Protein AF-A0A8T4G7S1-F1 (afdb_monomer_lite)

pLDDT: mean 78.41, std 16.78, range [25.81, 96.69]

Radius of gyration: 28.5 Å; chains: 1; bounding box: 51×87×67 Å

Secondary structure (DSSP, 8-state):
--EEEE--------------------HHHHHHHHHHTT--EEEEEEEEEEEEESS------EEEEETTEEEEEEEEE-TTT--EEEEEEEEEEEEEPPPSS--TT---TTS-----EEE-SSS-EEE---TTTTTT-EEEE-THHHHHHHTSTT-EEEE-SSSEEEEE-TTS-EEEEEE-TT--EEEEHHHHTTS-HHHHHHHHTTEE--SSPPPHHHHHHHTS-PPP----HHHHHHHHHHHHHHHHHHHHS--SS----HHHHHHHHHHS--SS-HHHHHHHHHHHHHHH---S--HHHHTSGGGGGGGGSTTTTT--HHHHHHHHHHHH--S--S--THHHHHHHHHHHTTT-TT--HHHHHHHTT---SSHHHHHHHHHHHHHHHHHHHHHHHHHHHT-----S-GGG-HHHHHHHHHHHHHTT-

Structure (mmCIF, N/CA/C/O backbone):
data_AF-A0A8T4G7S1-F1
#
_entry.id   AF-A0A8T4G7S1-F1
#
loop_
_atom_site.group_PDB
_atom_site.id
_atom_site.type_symbol
_atom_site.label_atom_id
_atom_site.label_alt_id
_atom_site.label_comp_id
_atom_site.label_asym_id
_atom_site.label_entity_id
_atom_site.label_seq_id
_atom_site.pdbx_PDB_ins_code
_atom_site.Cartn_x
_atom_site.Cartn_y
_atom_site.Cartn_z
_atom_site.occupancy
_atom_site.B_iso_or_equiv
_atom_site.auth_seq_id
_atom_site.auth_comp_id
_atom_site.auth_asym_id
_atom_site.auth_atom_id
_atom_site.pdbx_PDB_model_num
ATOM 1 N N . MET A 1 1 ? 12.162 -25.501 -6.134 1.00 28.36 1 MET A N 1
ATOM 2 C CA . MET A 1 1 ? 10.695 -25.455 -5.937 1.00 28.36 1 MET A CA 1
ATOM 3 C C . MET A 1 1 ? 10.023 -25.938 -7.219 1.00 28.36 1 MET A C 1
ATOM 5 O O . MET A 1 1 ? 10.406 -25.467 -8.283 1.00 28.36 1 MET A O 1
ATOM 9 N N . ARG A 1 2 ? 9.118 -26.926 -7.157 1.00 29.28 2 ARG A N 1
ATOM 10 C CA . ARG A 1 2 ? 8.401 -27.459 -8.333 1.00 29.28 2 ARG A CA 1
ATOM 11 C C . ARG A 1 2 ? 7.013 -26.823 -8.376 1.00 29.28 2 ARG A C 1
ATOM 13 O O . ARG A 1 2 ? 6.251 -27.006 -7.436 1.00 29.28 2 ARG A O 1
ATOM 20 N N . ILE A 1 3 ? 6.702 -26.078 -9.433 1.00 29.44 3 ILE A N 1
ATOM 21 C CA . ILE A 1 3 ? 5.339 -25.595 -9.679 1.00 29.44 3 ILE A CA 1
ATOM 22 C C . ILE A 1 3 ? 4.665 -26.645 -10.560 1.00 29.44 3 ILE A C 1
ATOM 24 O O . ILE A 1 3 ? 5.091 -26.869 -11.690 1.00 29.44 3 ILE A O 1
ATOM 28 N N . ILE A 1 4 ? 3.650 -27.321 -10.022 1.00 29.06 4 ILE A N 1
ATOM 29 C CA . ILE A 1 4 ? 2.797 -28.239 -10.779 1.00 29.06 4 ILE A CA 1
ATOM 30 C C . ILE A 1 4 ? 1.520 -27.468 -11.099 1.00 29.06 4 ILE A C 1
ATOM 32 O O . ILE A 1 4 ? 0.738 -27.176 -10.198 1.00 29.06 4 ILE A O 1
ATOM 36 N N . ILE A 1 5 ? 1.314 -27.127 -12.369 1.00 31.02 5 ILE A N 1
ATOM 37 C CA . ILE A 1 5 ? 0.035 -26.589 -12.836 1.00 31.02 5 ILE A CA 1
ATOM 38 C C . ILE A 1 5 ? -0.815 -27.793 -13.242 1.00 31.02 5 ILE A C 1
ATOM 40 O O . ILE A 1 5 ? -0.488 -28.487 -14.203 1.00 31.02 5 ILE A O 1
ATOM 44 N N . ARG A 1 6 ? -1.881 -28.070 -12.484 1.00 27.30 6 ARG A N 1
ATOM 45 C CA . ARG A 1 6 ? -2.919 -29.025 -12.887 1.00 27.30 6 ARG A CA 1
ATOM 46 C C . ARG A 1 6 ? -3.955 -28.260 -13.701 1.00 27.30 6 ARG A C 1
ATOM 48 O O . ARG A 1 6 ? -4.651 -27.413 -13.154 1.00 27.30 6 ARG A O 1
ATOM 55 N N . CYS A 1 7 ? -4.036 -28.535 -14.996 1.00 31.19 7 CYS A N 1
ATOM 56 C CA . CYS A 1 7 ? -5.182 -28.120 -15.796 1.00 31.19 7 CYS A CA 1
ATOM 57 C C . CYS A 1 7 ? -6.241 -29.218 -15.667 1.00 31.19 7 CYS A C 1
ATOM 59 O O . CYS A 1 7 ? -6.121 -30.267 -16.293 1.00 31.19 7 CYS A O 1
ATOM 61 N N . GLU A 1 8 ? -7.230 -29.008 -14.802 1.00 28.94 8 GLU A N 1
ATOM 62 C CA . GLU A 1 8 ? -8.460 -29.800 -14.798 1.00 28.94 8 GLU A CA 1
ATOM 63 C C . GLU A 1 8 ? -9.350 -29.244 -15.911 1.00 28.94 8 GLU A C 1
ATOM 65 O O . GLU A 1 8 ? -9.832 -28.117 -15.831 1.00 28.94 8 GLU A O 1
ATOM 70 N N . GLY A 1 9 ? -9.485 -29.993 -17.003 1.00 29.75 9 GLY A N 1
ATOM 71 C CA . GLY A 1 9 ? -10.485 -29.695 -18.017 1.00 29.75 9 GLY A CA 1
ATOM 72 C C . GLY A 1 9 ? -11.821 -30.279 -17.578 1.00 29.75 9 GLY A C 1
ATOM 73 O O . GLY A 1 9 ? -12.046 -31.471 -17.768 1.00 29.75 9 GLY A O 1
ATOM 74 N N . GLU A 1 10 ? -12.712 -29.465 -17.012 1.00 25.88 10 GLU A N 1
ATOM 75 C CA . GLU A 1 10 ? -14.142 -29.773 -17.082 1.00 25.88 10 GLU A CA 1
ATOM 76 C C . GLU A 1 10 ? -14.566 -29.687 -18.552 1.00 25.88 10 GLU A C 1
ATOM 78 O O . GLU A 1 10 ? -14.399 -28.654 -19.204 1.00 25.88 10 GLU A O 1
ATOM 83 N N . ILE A 1 11 ? -15.118 -30.777 -19.089 1.00 29.17 11 ILE A N 1
ATOM 84 C CA . ILE A 1 11 ? -15.804 -30.748 -20.381 1.00 29.17 11 ILE A CA 1
ATOM 85 C C . ILE A 1 11 ? -17.142 -30.046 -20.153 1.00 29.17 11 ILE A C 1
ATOM 87 O O . ILE A 1 11 ? -18.152 -30.676 -19.843 1.00 29.17 11 ILE A O 1
ATOM 91 N N . ILE A 1 12 ? -17.148 -28.726 -20.307 1.00 28.09 12 ILE A N 1
ATOM 92 C CA . ILE A 1 12 ? -18.376 -27.973 -20.524 1.00 28.09 12 ILE A CA 1
ATOM 93 C C . ILE A 1 12 ? -18.611 -27.976 -22.037 1.00 28.09 12 ILE A C 1
ATOM 95 O O . ILE A 1 12 ? -17.873 -27.343 -22.788 1.00 28.09 12 ILE A O 1
ATOM 99 N N . ASN A 1 13 ? -19.623 -28.725 -22.486 1.00 27.38 13 ASN A N 1
ATOM 100 C CA . ASN A 1 13 ? -20.127 -28.668 -23.859 1.00 27.38 13 ASN A CA 1
ATOM 101 C C . ASN A 1 13 ? -20.713 -27.270 -24.124 1.00 27.38 13 ASN A C 1
ATOM 103 O O . ASN A 1 13 ? -21.910 -27.050 -23.949 1.00 27.38 13 ASN A O 1
ATOM 107 N N . TYR A 1 14 ? -19.876 -26.339 -24.566 1.00 27.42 14 TYR A N 1
ATOM 108 C CA . TYR A 1 14 ? -20.298 -25.236 -25.421 1.00 27.42 14 TYR A CA 1
ATOM 109 C C . TYR A 1 14 ? -19.728 -25.465 -26.818 1.00 27.42 14 TYR A C 1
ATOM 111 O O . TYR A 1 14 ? -18.746 -26.186 -26.981 1.00 27.42 14 TYR A O 1
ATOM 119 N N . GLY A 1 15 ? -20.444 -24.951 -27.818 1.00 25.81 15 GLY A N 1
ATOM 120 C CA . GLY A 1 15 ? -20.248 -25.225 -29.235 1.00 25.81 15 GLY A CA 1
ATOM 121 C C . GLY A 1 15 ? -18.797 -25.145 -29.697 1.00 25.81 15 GLY A C 1
ATOM 122 O O . GLY A 1 15 ? -17.957 -24.496 -29.086 1.00 25.81 15 GLY A O 1
ATOM 123 N N . TRP A 1 16 ? -18.540 -25.844 -30.796 1.00 28.44 16 TRP A N 1
ATOM 124 C CA . TRP A 1 16 ? -17.262 -25.919 -31.484 1.00 28.44 16 TRP A CA 1
ATOM 125 C C . TRP A 1 16 ? -16.737 -24.520 -31.838 1.00 28.44 16 TRP A C 1
ATOM 127 O O . TRP A 1 16 ? -16.962 -24.025 -32.938 1.00 28.44 16 TRP A O 1
ATOM 137 N N . GLU A 1 17 ? -16.023 -23.894 -30.913 1.00 29.08 17 GLU A N 1
ATOM 138 C CA . GLU A 1 17 ? -15.045 -22.862 -31.211 1.00 29.08 17 GLU A CA 1
ATOM 139 C C . GLU A 1 17 ? -13.673 -23.524 -31.155 1.00 29.08 17 GLU A C 1
ATOM 141 O O . GLU A 1 17 ? -13.325 -24.230 -30.205 1.00 29.08 17 GLU A O 1
ATOM 146 N N . GLU A 1 18 ? -12.922 -23.369 -32.240 1.00 32.06 18 GLU A N 1
ATOM 147 C CA . GLU A 1 18 ? -11.600 -23.947 -32.405 1.00 32.06 18 GLU A CA 1
ATOM 148 C C . GLU A 1 18 ? -10.724 -23.629 -31.185 1.00 32.06 18 GLU A C 1
ATOM 150 O O . GLU A 1 18 ? -10.413 -22.471 -30.904 1.00 32.06 18 GLU A O 1
ATOM 155 N N . HIS A 1 19 ? -10.249 -24.671 -30.496 1.00 32.22 19 HIS A N 1
ATOM 156 C CA . HIS A 1 19 ? -9.172 -24.613 -29.501 1.00 32.22 19 HIS A CA 1
ATOM 157 C C . HIS A 1 19 ? -7.812 -24.232 -30.138 1.00 32.22 19 HIS A C 1
ATOM 159 O O . HIS A 1 19 ? -6.767 -24.784 -29.808 1.00 32.22 19 HIS A O 1
ATOM 165 N N . ASN A 1 20 ? -7.814 -23.251 -31.039 1.00 30.55 20 ASN A N 1
ATOM 166 C CA . ASN A 1 20 ? -6.655 -22.589 -31.616 1.00 30.55 20 ASN A CA 1
ATOM 167 C C . ASN A 1 20 ? -6.376 -21.252 -30.914 1.00 30.55 20 ASN A C 1
ATOM 169 O O . ASN A 1 20 ? -5.797 -20.345 -31.509 1.00 30.55 20 ASN A O 1
ATOM 173 N N . ALA A 1 21 ? -6.694 -21.131 -29.620 1.00 31.78 21 ALA A N 1
ATOM 174 C CA . ALA A 1 21 ? -5.987 -20.188 -28.760 1.00 31.78 21 ALA A CA 1
ATOM 175 C C . ALA A 1 21 ? -4.543 -20.692 -28.606 1.00 31.78 21 ALA A C 1
ATOM 177 O O . ALA A 1 21 ? -4.153 -21.278 -27.596 1.00 31.78 21 ALA A O 1
ATOM 178 N N . TRP A 1 22 ? -3.744 -20.510 -29.659 1.00 32.97 22 TRP A N 1
ATOM 179 C CA . TRP A 1 22 ? -2.300 -20.590 -29.593 1.00 32.97 22 TRP A CA 1
ATOM 180 C C . TRP A 1 22 ? -1.856 -19.584 -28.528 1.00 32.97 22 TRP A C 1
ATOM 182 O O . TRP A 1 22 ? -1.669 -18.399 -28.798 1.00 32.97 22 TRP A O 1
ATOM 192 N N . LEU A 1 23 ? -1.651 -20.061 -27.299 1.00 39.38 23 LEU A N 1
ATOM 193 C CA . LEU A 1 23 ? -0.704 -19.470 -26.364 1.00 39.38 23 LEU A CA 1
ATOM 194 C C . LEU A 1 23 ? 0.667 -19.598 -27.033 1.00 39.38 23 LEU A C 1
ATOM 196 O O . LEU A 1 23 ? 1.442 -20.512 -26.757 1.00 39.38 23 LEU A O 1
ATOM 200 N N . GLY A 1 24 ? 0.939 -18.695 -27.976 1.00 37.09 24 GLY A N 1
ATOM 201 C CA . GLY A 1 24 ? 2.223 -18.504 -28.630 1.00 37.09 24 GLY A CA 1
ATOM 202 C C . GLY A 1 24 ? 3.221 -17.923 -27.639 1.00 37.09 24 GLY A C 1
ATOM 203 O O . GLY A 1 24 ? 3.802 -16.867 -27.871 1.00 37.09 24 GLY A O 1
ATOM 204 N N . VAL A 1 25 ? 3.410 -18.585 -26.498 1.00 47.97 25 VAL A N 1
ATOM 205 C CA . VAL A 1 25 ? 4.500 -18.264 -25.595 1.00 47.97 25 VAL A CA 1
ATOM 206 C C . VAL A 1 25 ? 5.758 -18.697 -26.326 1.00 47.97 25 VAL A C 1
ATOM 208 O O . VAL A 1 25 ? 6.006 -19.889 -26.517 1.00 47.97 25 VAL A O 1
ATOM 211 N N . ARG A 1 26 ? 6.546 -17.722 -26.790 1.00 54.66 26 ARG A N 1
ATOM 212 C CA . ARG A 1 26 ? 7.844 -17.992 -27.410 1.00 54.66 26 ARG A CA 1
ATOM 213 C C . ARG A 1 26 ? 8.647 -18.846 -26.431 1.00 54.66 26 ARG A C 1
ATOM 215 O O . ARG A 1 26 ? 8.991 -18.379 -25.347 1.00 54.66 26 ARG A O 1
ATOM 222 N N . LYS A 1 27 ? 8.909 -20.104 -26.804 1.00 57.16 27 LYS A N 1
ATOM 223 C CA . LYS A 1 27 ? 9.540 -21.121 -25.946 1.00 57.16 27 LYS A CA 1
ATOM 224 C C . LYS A 1 27 ? 10.809 -20.591 -25.275 1.00 57.16 27 LYS A C 1
ATOM 226 O O . LYS A 1 27 ? 11.031 -20.870 -24.105 1.00 57.16 27 LYS A O 1
ATOM 231 N N . ASP A 1 28 ? 11.583 -19.766 -25.973 1.00 57.31 28 ASP A N 1
ATOM 232 C CA . ASP A 1 28 ? 12.797 -19.144 -25.440 1.00 57.31 28 ASP A CA 1
ATOM 233 C C . ASP A 1 28 ? 12.516 -18.158 -24.294 1.00 57.31 28 ASP A C 1
ATOM 235 O O . ASP A 1 28 ? 13.152 -18.249 -23.249 1.00 57.31 28 ASP A O 1
ATOM 239 N N . MET A 1 29 ? 11.496 -17.299 -24.420 1.00 53.59 29 MET A N 1
ATOM 240 C CA . MET A 1 29 ? 11.093 -16.371 -23.352 1.00 53.59 29 MET A CA 1
ATOM 241 C C . MET A 1 29 ? 10.594 -17.115 -22.114 1.00 53.59 29 MET A C 1
ATOM 243 O O . MET A 1 29 ? 10.894 -16.718 -20.990 1.00 53.59 29 MET A O 1
ATOM 247 N N . LEU A 1 30 ? 9.870 -18.221 -22.312 1.00 62.62 30 LEU A N 1
ATOM 248 C CA . LEU A 1 30 ? 9.439 -19.082 -21.215 1.00 62.62 30 LEU A CA 1
ATOM 249 C C . LEU A 1 30 ? 10.635 -19.750 -20.532 1.00 62.62 30 LEU A C 1
ATOM 251 O O . LEU A 1 30 ? 10.711 -19.758 -19.311 1.00 62.62 30 LEU A O 1
ATOM 255 N N . ARG A 1 31 ? 11.601 -20.268 -21.295 1.00 64.06 31 ARG A N 1
ATOM 256 C CA . ARG A 1 31 ? 12.810 -20.896 -20.739 1.00 64.06 31 ARG A CA 1
ATOM 257 C C . ARG A 1 31 ? 13.694 -19.908 -19.989 1.00 64.06 31 ARG A C 1
ATOM 259 O O . ARG A 1 31 ? 14.250 -20.279 -18.958 1.00 64.06 31 ARG A O 1
ATOM 266 N N . ASP A 1 32 ? 13.791 -18.668 -20.456 1.00 58.91 32 ASP A N 1
ATOM 267 C CA . ASP A 1 32 ? 14.499 -17.598 -19.751 1.00 58.91 32 ASP A CA 1
ATOM 268 C C . ASP A 1 32 ? 13.757 -17.176 -18.483 1.00 58.91 32 ASP A C 1
ATOM 270 O O . ASP A 1 32 ? 14.371 -17.039 -17.429 1.00 58.91 32 ASP A O 1
ATOM 274 N N . TYR A 1 33 ? 12.431 -17.044 -18.550 1.00 57.00 33 TYR A N 1
ATOM 275 C CA . TYR A 1 33 ? 11.570 -16.777 -17.395 1.00 57.00 33 TYR A CA 1
ATOM 276 C C . TYR A 1 33 ? 11.691 -17.869 -16.318 1.00 57.00 33 TYR A C 1
ATOM 278 O O . TYR A 1 33 ? 11.692 -17.561 -15.125 1.00 57.00 33 TYR A O 1
ATOM 286 N N . LEU A 1 34 ? 11.800 -19.131 -16.742 1.00 63.78 34 LEU A N 1
ATOM 287 C CA . LEU A 1 34 ? 12.004 -20.304 -15.892 1.00 63.78 34 LEU A CA 1
ATOM 288 C C . LEU A 1 34 ? 13.432 -20.361 -15.324 1.00 63.78 34 LEU A C 1
ATOM 290 O O . LEU A 1 34 ? 13.611 -20.613 -14.134 1.00 63.78 34 LEU A O 1
ATOM 294 N N . SER A 1 35 ? 14.441 -20.037 -16.139 1.00 64.44 35 SER A N 1
ATOM 295 C CA . SER A 1 35 ? 15.846 -19.931 -15.715 1.00 64.44 35 SER A CA 1
ATOM 296 C C . SER A 1 35 ? 16.050 -18.857 -14.660 1.00 64.44 35 SER A C 1
ATOM 298 O O . SER A 1 35 ? 16.621 -19.127 -13.604 1.00 64.44 35 SER A O 1
ATOM 300 N N . ALA A 1 36 ? 15.487 -17.672 -14.897 1.00 56.06 36 ALA A N 1
ATOM 301 C CA . ALA A 1 36 ? 15.517 -16.557 -13.963 1.00 56.06 36 ALA A CA 1
ATOM 302 C C . ALA A 1 36 ? 14.895 -16.941 -12.609 1.00 56.06 36 ALA A C 1
ATOM 304 O O . ALA A 1 36 ? 15.347 -16.504 -11.559 1.00 56.06 36 ALA A O 1
ATOM 305 N N . ARG A 1 37 ? 13.910 -17.846 -12.629 1.00 54.75 37 ARG A N 1
ATOM 306 C CA . ARG A 1 37 ? 13.227 -18.371 -11.441 1.00 54.75 37 ARG A CA 1
ATOM 307 C C . ARG A 1 37 ? 13.812 -19.668 -10.885 1.00 54.75 37 ARG A C 1
ATOM 309 O O . ARG A 1 37 ? 13.237 -20.231 -9.953 1.00 54.75 37 ARG A O 1
ATOM 316 N N . ARG A 1 38 ? 14.920 -20.170 -11.451 1.00 59.88 38 ARG A N 1
ATOM 317 C CA . ARG A 1 38 ? 15.561 -21.454 -11.097 1.00 59.88 38 ARG A CA 1
ATOM 318 C C . ARG A 1 38 ? 14.556 -22.604 -10.964 1.00 59.88 38 ARG A C 1
ATOM 320 O O . ARG A 1 38 ? 14.676 -23.468 -10.091 1.00 59.88 38 ARG A O 1
ATOM 327 N N . CYS A 1 39 ? 13.533 -22.598 -11.808 1.00 56.00 39 CYS A N 1
ATOM 328 C CA . CYS A 1 39 ? 12.484 -23.601 -11.821 1.00 56.00 39 CYS A CA 1
ATOM 329 C C . CYS A 1 39 ? 12.347 -24.178 -13.229 1.00 56.00 39 CYS A C 1
ATOM 331 O O . CYS A 1 39 ? 12.639 -23.514 -14.215 1.00 56.00 39 CYS A O 1
ATOM 333 N N . GLY A 1 40 ? 11.935 -25.438 -13.324 1.00 63.28 40 GLY A N 1
ATOM 334 C CA . GLY A 1 40 ? 11.445 -26.004 -14.576 1.00 63.28 40 GLY A CA 1
ATOM 335 C C . GLY A 1 40 ? 9.926 -26.041 -14.555 1.00 63.28 40 GLY A C 1
ATOM 336 O O . GLY A 1 40 ? 9.315 -26.051 -13.481 1.00 63.28 40 GLY A O 1
ATOM 337 N N . LEU A 1 41 ? 9.322 -26.043 -15.736 1.00 67.06 41 LEU A N 1
ATOM 338 C CA . LEU A 1 41 ? 7.876 -26.151 -15.876 1.00 67.06 41 LEU A CA 1
ATOM 339 C C . LEU A 1 41 ? 7.521 -27.558 -16.339 1.00 67.06 41 LEU A C 1
ATOM 341 O O . LEU A 1 41 ? 7.920 -27.968 -17.427 1.00 67.06 41 LEU A O 1
ATOM 345 N N . LEU A 1 42 ? 6.742 -28.271 -15.527 1.00 61.53 42 LEU A N 1
ATOM 346 C CA . LEU A 1 42 ? 6.076 -29.497 -15.948 1.00 61.53 42 LEU A CA 1
ATOM 347 C C . LEU A 1 42 ? 4.666 -29.141 -16.411 1.00 61.53 42 LEU A C 1
ATOM 349 O O . LEU A 1 42 ? 3.842 -28.710 -15.605 1.00 61.53 42 LEU A O 1
ATOM 353 N N . ILE A 1 43 ? 4.389 -29.335 -17.693 1.00 67.56 43 ILE A N 1
ATOM 354 C CA . ILE A 1 43 ? 3.040 -29.237 -18.245 1.00 67.56 43 ILE A CA 1
ATOM 355 C C . ILE A 1 43 ? 2.500 -30.654 -18.346 1.00 67.56 43 ILE A C 1
ATOM 357 O O . ILE A 1 43 ? 3.088 -31.475 -19.045 1.00 67.56 43 ILE A O 1
ATOM 361 N N . VAL A 1 44 ? 1.390 -30.934 -17.666 1.00 60.56 44 VAL A N 1
ATOM 362 C CA . VAL A 1 44 ? 0.662 -32.200 -17.793 1.00 60.56 44 VAL A CA 1
ATOM 363 C C . VAL A 1 44 ? -0.656 -31.909 -18.491 1.00 60.56 44 VAL A C 1
ATOM 365 O O . VAL A 1 44 ? -1.437 -31.084 -18.021 1.00 60.56 44 VAL A O 1
ATOM 368 N N . ARG A 1 45 ? -0.897 -32.577 -19.616 1.00 64.62 45 ARG A N 1
ATOM 369 C CA . ARG A 1 45 ? -2.183 -32.569 -20.312 1.00 64.62 45 ARG A CA 1
ATOM 370 C C . ARG A 1 45 ? -2.783 -33.950 -20.169 1.00 64.62 45 ARG A C 1
ATOM 372 O O . ARG A 1 45 ? -2.087 -34.935 -20.391 1.00 64.62 45 ARG A O 1
ATOM 379 N N . TYR A 1 46 ? -4.047 -34.027 -19.792 1.00 63.69 46 TYR A N 1
ATOM 380 C CA . TYR A 1 46 ? -4.760 -35.290 -19.785 1.00 63.69 46 TYR A CA 1
ATOM 381 C C . TYR A 1 46 ? -6.208 -35.084 -20.213 1.00 63.69 46 TYR A C 1
ATOM 383 O O . TYR A 1 46 ? -6.788 -34.025 -19.988 1.00 63.69 46 TYR A O 1
ATOM 391 N N . ALA A 1 47 ? -6.764 -36.105 -20.849 1.00 65.69 47 ALA A N 1
ATOM 392 C CA . ALA A 1 47 ? -8.177 -36.249 -21.133 1.00 65.69 47 ALA A CA 1
ATOM 393 C C . ALA A 1 47 ? -8.623 -37.571 -20.519 1.00 65.69 47 ALA A C 1
ATOM 395 O O . ALA A 1 47 ? -7.977 -38.605 -20.711 1.00 65.69 47 ALA A O 1
ATOM 396 N N . GLU A 1 48 ? -9.709 -37.532 -19.760 1.00 73.88 48 GLU A N 1
ATOM 397 C CA . GLU A 1 48 ? -10.209 -38.684 -19.029 1.00 73.88 48 GLU A CA 1
ATOM 398 C C . GLU A 1 48 ? -11.689 -38.904 -19.313 1.00 73.88 48 GLU A C 1
ATOM 400 O O . GLU A 1 48 ? -12.472 -37.959 -19.398 1.00 73.88 48 GLU A O 1
ATOM 405 N N . LYS A 1 49 ? -12.070 -40.173 -19.443 1.00 71.50 49 LYS A N 1
ATOM 406 C CA . LYS A 1 49 ? -13.461 -40.601 -19.490 1.00 71.50 49 LYS A CA 1
ATOM 407 C C . LYS A 1 49 ? -13.635 -41.810 -18.588 1.00 71.50 49 LYS A C 1
ATOM 409 O O . LYS A 1 49 ? -12.877 -42.771 -18.692 1.00 71.50 49 LYS A O 1
ATOM 414 N N . ALA A 1 50 ? -14.643 -41.754 -17.729 1.00 79.50 50 ALA A N 1
ATOM 415 C CA . ALA A 1 50 ? -15.013 -42.852 -16.851 1.00 79.50 50 ALA A CA 1
ATOM 416 C C . ALA A 1 50 ? -16.383 -43.404 -17.257 1.00 79.50 50 ALA A C 1
ATOM 418 O O . ALA A 1 50 ? -17.316 -42.639 -17.513 1.00 79.50 50 ALA A O 1
ATOM 419 N N . LEU A 1 51 ? -16.508 -44.726 -17.289 1.00 75.06 51 LEU A N 1
ATOM 420 C CA . LEU A 1 51 ? -17.785 -45.426 -17.326 1.00 75.06 51 LEU A CA 1
ATOM 421 C C . LEU A 1 51 ? -17.987 -46.103 -15.973 1.00 75.06 51 LEU A C 1
ATOM 423 O O . LEU A 1 51 ? -17.150 -46.898 -15.557 1.00 75.06 51 LEU A O 1
ATOM 427 N N . LYS A 1 52 ? -19.099 -45.796 -15.310 1.00 81.50 52 LYS A N 1
ATOM 428 C CA . LYS A 1 52 ? -19.532 -46.485 -14.093 1.00 81.50 52 LYS A CA 1
ATOM 429 C C . LYS A 1 52 ? -20.659 -47.437 -14.444 1.00 81.50 52 LYS A C 1
ATOM 431 O O . LYS A 1 52 ? -21.585 -47.044 -15.155 1.00 81.50 52 LYS A O 1
ATOM 436 N N . THR A 1 53 ? -20.566 -48.680 -13.995 1.00 75.38 53 THR A N 1
ATOM 437 C CA . THR A 1 53 ? -21.594 -49.685 -14.261 1.00 75.38 53 THR A CA 1
ATOM 438 C C . THR A 1 53 ? -21.634 -50.730 -13.147 1.00 75.38 53 THR A C 1
ATOM 440 O O . THR A 1 53 ? -20.584 -51.158 -12.675 1.00 75.38 53 THR A O 1
ATOM 443 N N . PRO A 1 54 ? -22.824 -51.207 -12.748 1.00 78.62 54 PRO A N 1
ATOM 444 C CA . PRO A 1 54 ? -22.950 -52.326 -11.814 1.00 78.62 54 PRO A CA 1
ATOM 445 C C . PRO A 1 54 ? -22.584 -53.680 -12.452 1.00 78.62 54 PRO A C 1
ATOM 447 O O . PRO A 1 54 ? -22.503 -54.692 -11.762 1.00 78.62 54 PRO A O 1
ATOM 450 N N . VAL A 1 55 ? -22.384 -53.728 -13.775 1.00 79.44 55 VAL A N 1
ATOM 451 C CA . VAL A 1 55 ? -22.053 -54.949 -14.523 1.00 79.44 55 VAL A CA 1
ATOM 452 C C . VAL A 1 55 ? -20.564 -54.995 -14.839 1.00 79.44 55 VAL A C 1
ATOM 454 O O . VAL A 1 55 ? -20.044 -54.080 -15.480 1.00 79.44 55 VAL A O 1
ATOM 457 N N . LYS A 1 56 ? -19.909 -56.102 -14.473 1.00 79.50 56 LYS A N 1
ATOM 458 C CA . LYS A 1 56 ? -18.524 -56.373 -14.860 1.00 79.50 56 LYS A CA 1
ATOM 459 C C . LYS A 1 56 ? -18.437 -56.642 -16.364 1.00 79.50 56 LYS A C 1
ATOM 461 O O . LYS A 1 56 ? -18.922 -57.658 -16.852 1.00 79.50 56 LYS A O 1
ATOM 466 N N . LEU A 1 57 ? -17.805 -55.733 -17.090 1.00 77.62 57 LEU A N 1
ATOM 467 C CA . LEU A 1 57 ? -17.351 -55.916 -18.464 1.00 77.62 57 LEU A CA 1
ATOM 468 C C . LEU A 1 57 ? -16.052 -56.737 -18.477 1.00 77.62 57 LEU A C 1
ATOM 470 O O . LEU A 1 57 ? -15.131 -56.457 -17.704 1.00 77.62 57 LEU A O 1
ATOM 474 N N . GLU A 1 58 ? -15.969 -57.719 -19.376 1.00 81.75 58 GLU A N 1
ATOM 475 C CA . GLU A 1 58 ? -14.759 -58.508 -19.651 1.00 81.75 58 GLU A CA 1
ATOM 476 C C . GLU A 1 58 ? -13.786 -57.700 -20.520 1.00 81.75 58 GLU A C 1
ATOM 478 O O . GLU A 1 58 ? -13.649 -57.917 -21.722 1.00 81.75 58 GLU A O 1
ATOM 483 N N . LEU A 1 59 ? -13.154 -56.701 -19.911 1.00 79.75 59 LEU A N 1
ATOM 484 C CA . LEU A 1 59 ? -12.113 -55.888 -20.530 1.00 79.75 59 LEU A CA 1
ATOM 485 C C . LEU A 1 59 ? -10.808 -56.084 -19.761 1.00 79.75 59 LEU A C 1
ATOM 487 O O . LEU A 1 59 ? -10.822 -56.314 -18.553 1.00 79.75 59 LEU A O 1
ATOM 491 N N . GLU A 1 60 ? -9.686 -55.975 -20.460 1.00 82.19 60 GLU A N 1
ATOM 492 C CA . GLU A 1 60 ? -8.359 -56.023 -19.850 1.00 82.19 60 GLU A CA 1
ATOM 493 C C . GLU A 1 60 ? -7.800 -54.611 -19.713 1.00 82.19 60 GLU A C 1
ATOM 495 O O . GLU A 1 60 ? -8.010 -53.760 -20.582 1.00 82.19 60 GLU A O 1
ATOM 500 N N . GLU A 1 61 ? -7.083 -54.354 -18.621 1.00 84.25 61 GLU A N 1
ATOM 501 C CA . GLU A 1 61 ? -6.296 -53.133 -18.489 1.00 84.25 61 GLU A CA 1
ATOM 502 C C . GLU A 1 61 ? -5.194 -53.110 -19.541 1.00 84.25 61 GLU A C 1
ATOM 504 O O . GLU A 1 61 ? -4.540 -54.120 -19.806 1.00 84.25 61 GLU A O 1
ATOM 509 N N . TYR A 1 62 ? -4.953 -51.946 -20.132 1.00 82.00 62 TYR A N 1
ATOM 510 C CA . TYR A 1 62 ? -3.858 -51.808 -21.077 1.00 82.00 62 TYR A CA 1
ATOM 511 C C . TYR A 1 62 ? -3.294 -50.400 -21.098 1.00 82.00 62 TYR A C 1
ATOM 513 O O . TYR A 1 62 ? -3.962 -49.404 -20.817 1.00 82.00 62 TYR A O 1
ATOM 521 N N . GLN A 1 63 ? -2.030 -50.331 -21.494 1.00 85.31 63 GLN A N 1
ATOM 522 C CA . GLN A 1 63 ? -1.314 -49.094 -21.725 1.00 85.31 63 GLN A CA 1
ATOM 523 C C . GLN A 1 63 ? -0.747 -49.116 -23.140 1.00 85.31 63 GLN A C 1
ATOM 525 O O . GLN A 1 63 ? -0.134 -50.098 -23.559 1.00 85.31 63 GLN A O 1
ATOM 530 N N . LYS A 1 64 ? -0.931 -48.021 -23.876 1.00 85.44 64 LYS A N 1
ATOM 531 C CA . LYS A 1 64 ? -0.416 -47.880 -25.237 1.00 85.44 64 LYS A CA 1
ATOM 532 C C . LYS A 1 64 ? 0.109 -46.469 -25.478 1.00 85.44 64 LYS A C 1
ATOM 534 O O . LYS A 1 64 ? -0.499 -45.492 -25.050 1.00 85.44 64 LYS A O 1
ATOM 539 N N . GLU A 1 65 ? 1.223 -46.356 -26.192 1.00 82.31 65 GLU A N 1
ATOM 540 C CA . GLU A 1 65 ? 1.683 -45.069 -26.721 1.00 82.31 65 GLU A CA 1
ATOM 541 C C . GLU A 1 65 ? 0.943 -44.740 -28.025 1.00 82.31 65 GLU A C 1
ATOM 543 O O . GLU A 1 65 ? 0.765 -45.592 -28.899 1.00 82.31 65 GLU A O 1
ATOM 548 N N . THR A 1 66 ? 0.469 -43.502 -28.136 1.00 75.31 66 THR A N 1
ATOM 549 C CA . THR A 1 66 ? -0.256 -42.962 -29.294 1.00 75.31 66 THR A CA 1
ATOM 550 C C . THR A 1 66 ? 0.466 -41.721 -29.816 1.00 75.31 66 THR A C 1
ATOM 552 O O . THR A 1 66 ? 1.307 -41.155 -29.119 1.00 75.31 66 THR A O 1
ATOM 555 N N . GLU A 1 67 ? 0.110 -41.248 -31.011 1.00 70.75 67 GLU A N 1
ATOM 556 C CA . GLU A 1 67 ? 0.642 -39.987 -31.557 1.00 70.75 67 GLU A CA 1
ATOM 557 C C . GLU A 1 67 ? 0.276 -38.745 -30.714 1.00 70.75 67 GLU A C 1
ATOM 559 O O . GLU A 1 67 ? 0.905 -37.702 -30.855 1.00 70.75 67 GLU A O 1
ATOM 564 N N . PHE A 1 68 ? -0.699 -38.873 -29.804 1.00 65.69 68 PHE A N 1
ATOM 565 C CA . PHE A 1 68 ? -1.197 -37.809 -28.925 1.00 65.69 68 PHE A CA 1
ATOM 566 C C . PHE A 1 68 ? -0.811 -38.000 -27.444 1.00 65.69 68 PHE A C 1
ATOM 568 O O . PHE A 1 68 ? -1.399 -37.366 -26.569 1.00 65.69 68 PHE A O 1
ATOM 575 N N . GLY A 1 69 ? 0.119 -38.911 -27.139 1.00 75.19 69 GLY A N 1
ATOM 576 C CA . GLY A 1 69 ? 0.575 -39.200 -25.776 1.00 75.19 69 GLY A CA 1
ATOM 577 C C . GLY A 1 69 ? 0.316 -40.640 -25.332 1.00 75.19 69 GLY A C 1
ATOM 578 O O . GLY A 1 69 ? 0.111 -41.546 -26.143 1.00 75.19 69 GLY A O 1
ATOM 579 N N . LYS A 1 70 ? 0.343 -40.880 -24.020 1.00 78.94 70 LYS A N 1
ATOM 580 C CA . LYS A 1 70 ? 0.179 -42.209 -23.425 1.00 78.94 70 LYS A CA 1
ATOM 581 C C . LYS A 1 70 ? -1.276 -42.450 -23.041 1.00 78.94 70 LYS A C 1
ATOM 583 O O . LYS A 1 70 ? -1.848 -41.714 -22.239 1.00 78.94 70 LYS A O 1
ATOM 588 N N . TYR A 1 71 ? -1.860 -43.498 -23.596 1.00 79.25 71 TYR A N 1
ATOM 589 C CA . TYR A 1 71 ? -3.215 -43.931 -23.300 1.00 79.25 71 TYR A CA 1
ATOM 590 C C . TYR A 1 71 ? -3.204 -45.066 -22.272 1.00 79.25 71 TYR A C 1
ATOM 592 O O . TYR A 1 71 ? -2.430 -46.016 -22.402 1.00 79.25 71 TYR A O 1
ATOM 600 N N . TYR A 1 72 ? -4.077 -44.964 -21.275 1.00 82.38 72 TYR A N 1
ATOM 601 C CA . TYR A 1 72 ? -4.282 -45.936 -20.208 1.00 82.38 72 TYR A CA 1
ATOM 602 C C . TYR A 1 72 ? -5.751 -46.309 -20.154 1.00 82.38 72 TYR A C 1
ATOM 604 O O . TYR A 1 72 ? -6.622 -45.436 -20.168 1.00 82.38 72 TYR A O 1
ATOM 612 N N . PHE A 1 73 ? -6.000 -47.601 -20.025 1.00 80.88 73 PHE A N 1
ATOM 613 C CA . PHE A 1 73 ? -7.279 -48.151 -19.640 1.00 80.88 73 PHE A CA 1
ATOM 614 C C . PHE A 1 73 ? -7.102 -48.912 -18.329 1.00 80.88 73 PHE A C 1
ATOM 616 O O . PHE A 1 73 ? -6.299 -49.842 -18.275 1.00 80.88 73 PHE A O 1
ATOM 623 N N . VAL A 1 74 ? -7.803 -48.484 -17.282 1.00 83.12 74 VAL A N 1
ATOM 624 C CA . VAL A 1 74 ? -7.688 -49.030 -15.920 1.00 83.12 74 VAL A CA 1
ATOM 625 C C . VAL A 1 74 ? -9.080 -49.379 -15.411 1.00 83.12 74 VAL A C 1
ATOM 627 O O . VAL A 1 74 ? -10.038 -48.651 -15.683 1.00 83.12 74 VAL A O 1
ATOM 630 N N . ILE A 1 75 ? -9.194 -50.477 -14.671 1.00 77.44 75 ILE A N 1
ATOM 631 C CA . ILE A 1 75 ? -10.442 -50.946 -14.077 1.00 77.44 75 ILE A CA 1
ATOM 632 C C . ILE A 1 75 ? -10.315 -50.775 -12.568 1.00 77.44 75 ILE A C 1
ATOM 634 O O . ILE A 1 75 ? -9.500 -51.415 -11.913 1.00 77.44 75 ILE A O 1
ATOM 638 N N . ILE A 1 76 ? -11.121 -49.881 -12.008 1.00 77.19 76 ILE A N 1
ATOM 639 C CA . ILE A 1 76 ? -11.148 -49.617 -10.575 1.00 77.19 76 ILE A CA 1
ATOM 640 C C . ILE A 1 76 ? -12.383 -50.313 -10.005 1.00 77.19 76 ILE A C 1
ATOM 642 O O . ILE A 1 76 ? -13.513 -49.935 -10.323 1.00 77.19 76 ILE A O 1
ATOM 646 N N . ASP A 1 77 ? -12.157 -51.312 -9.153 1.00 66.69 77 ASP A N 1
ATOM 647 C CA . ASP A 1 77 ? -13.197 -51.845 -8.275 1.00 66.69 77 ASP A CA 1
ATOM 648 C C . ASP A 1 77 ? -13.415 -50.838 -7.143 1.00 66.69 77 ASP A C 1
ATOM 650 O O . ASP A 1 77 ? -12.507 -50.595 -6.345 1.00 66.69 77 ASP A O 1
ATOM 654 N N . ASP A 1 78 ? -14.601 -50.230 -7.080 1.00 67.56 78 ASP A N 1
ATOM 655 C CA . ASP A 1 78 ? -14.998 -49.404 -5.943 1.00 67.56 78 ASP A CA 1
ATOM 656 C C . ASP A 1 78 ? -15.737 -50.283 -4.917 1.00 67.56 78 ASP A C 1
ATOM 658 O O . ASP A 1 78 ? -16.927 -50.580 -5.083 1.00 67.56 78 ASP A O 1
ATOM 662 N N . PRO A 1 79 ? -15.063 -50.708 -3.830 1.00 57.12 79 PRO A N 1
ATOM 663 C CA . PRO A 1 79 ? -15.647 -51.624 -2.857 1.00 57.12 79 PRO A CA 1
ATOM 664 C C . PRO A 1 79 ? -16.803 -51.001 -2.062 1.00 57.12 79 PRO A C 1
ATOM 666 O O . PRO A 1 79 ? -17.492 -51.720 -1.343 1.00 57.12 79 PRO A O 1
ATOM 669 N N . ILE A 1 80 ? -17.010 -49.681 -2.152 1.00 67.38 80 ILE A N 1
ATOM 670 C CA . ILE A 1 80 ? -18.029 -48.954 -1.387 1.00 67.38 80 ILE A CA 1
ATOM 671 C C . ILE A 1 80 ? -19.342 -48.850 -2.173 1.00 67.38 80 ILE A C 1
ATOM 673 O O . ILE A 1 80 ? -20.412 -48.979 -1.579 1.00 67.38 80 ILE A O 1
ATOM 677 N N . SER A 1 81 ? -19.283 -48.627 -3.490 1.00 69.81 81 SER A N 1
ATOM 678 C CA . SER A 1 81 ? -20.479 -48.476 -4.337 1.00 69.81 81 SER A CA 1
ATOM 679 C C . SER A 1 81 ? -20.990 -49.792 -4.928 1.00 69.81 81 SER A C 1
ATOM 681 O O . SER A 1 81 ? -22.156 -49.868 -5.313 1.00 69.81 81 SER A O 1
ATOM 683 N N . GLY A 1 82 ? -20.148 -50.831 -4.987 1.00 69.56 82 GLY A N 1
ATOM 684 C CA . GLY A 1 82 ? -20.475 -52.080 -5.681 1.00 69.56 82 GLY A CA 1
ATOM 685 C C . GLY A 1 82 ? -20.520 -51.930 -7.207 1.00 69.56 82 GLY A C 1
ATOM 686 O O . GLY A 1 82 ? -21.015 -52.825 -7.890 1.00 69.56 82 GLY A O 1
ATOM 687 N N . GLU A 1 83 ? -20.026 -50.807 -7.740 1.00 77.12 83 GLU A N 1
ATOM 688 C CA . GLU A 1 83 ? -19.922 -50.533 -9.172 1.00 77.12 83 GLU A CA 1
ATOM 689 C C . GLU A 1 83 ? -18.490 -50.752 -9.678 1.00 77.12 83 GLU A C 1
ATOM 691 O O . GLU A 1 83 ? -17.503 -50.487 -8.989 1.00 77.12 83 GLU A O 1
ATOM 696 N N . TYR A 1 84 ? -18.388 -51.184 -10.933 1.00 75.00 84 TYR A N 1
ATOM 697 C CA . TYR A 1 84 ? -17.144 -51.246 -11.688 1.00 75.00 84 TYR A CA 1
ATOM 698 C C . TYR A 1 84 ? -16.913 -49.909 -12.396 1.00 75.00 84 TYR A C 1
ATOM 700 O O . TYR A 1 84 ? -17.789 -49.415 -13.119 1.00 75.00 84 TYR A O 1
ATOM 708 N N . ILE A 1 85 ? -15.726 -49.327 -12.220 1.00 77.88 85 ILE A N 1
ATOM 709 C CA . ILE A 1 85 ? -15.333 -48.076 -12.873 1.00 77.88 85 ILE A CA 1
ATOM 710 C C . ILE A 1 85 ? -14.277 -48.377 -13.937 1.00 77.88 85 ILE A C 1
ATOM 712 O O . ILE A 1 85 ? -13.163 -48.790 -13.631 1.00 77.88 85 ILE A O 1
ATOM 716 N N . TYR A 1 86 ? -14.612 -48.108 -15.195 1.00 78.25 86 TYR A N 1
ATOM 717 C CA . TYR A 1 86 ? -13.713 -48.250 -16.338 1.00 78.25 86 TYR A CA 1
ATOM 718 C C . TYR A 1 86 ? -13.176 -46.881 -16.731 1.00 78.25 86 TYR A C 1
ATOM 720 O O . TYR A 1 86 ? -13.935 -46.016 -17.177 1.00 78.25 86 TYR A O 1
ATOM 728 N N . LEU A 1 87 ? -11.874 -46.679 -16.556 1.00 78.62 87 LEU A N 1
ATOM 729 C CA . LEU A 1 87 ? -11.209 -45.402 -16.759 1.00 78.62 87 LEU A CA 1
ATOM 730 C C . LEU A 1 87 ? -10.354 -45.427 -18.021 1.00 78.62 87 LEU A C 1
ATOM 732 O O . LEU A 1 87 ? -9.370 -46.157 -18.095 1.00 78.62 87 LEU A O 1
ATOM 736 N N . SER A 1 88 ? -10.677 -44.567 -18.980 1.00 79.19 88 SER A N 1
ATOM 737 C CA . SER A 1 88 ? -9.823 -44.264 -20.126 1.00 79.19 88 SER A CA 1
ATOM 738 C C . SER A 1 88 ? -9.137 -42.921 -19.906 1.00 79.19 88 SER A C 1
ATOM 740 O O . SER A 1 88 ? -9.812 -41.893 -19.858 1.00 79.19 88 SER A O 1
ATOM 742 N N . ARG A 1 89 ? -7.806 -42.905 -19.824 1.00 75.94 89 ARG A N 1
ATOM 743 C CA . ARG A 1 89 ? -7.007 -41.682 -19.681 1.00 75.94 89 ARG A CA 1
ATOM 744 C C . ARG A 1 89 ? -5.965 -41.587 -20.787 1.00 75.94 89 ARG A C 1
ATOM 746 O O . ARG A 1 89 ? -5.046 -42.396 -20.844 1.00 75.94 89 ARG A O 1
ATOM 753 N N . LEU A 1 90 ? -6.058 -40.556 -21.618 1.00 71.06 90 LEU A N 1
ATOM 754 C CA . LEU A 1 90 ? -4.957 -40.114 -22.472 1.00 71.06 90 LEU A CA 1
ATOM 755 C C . LEU A 1 90 ? -4.189 -39.030 -21.719 1.00 71.06 90 LEU A C 1
ATOM 757 O O . LEU A 1 90 ? -4.805 -38.068 -21.272 1.00 71.06 90 LEU A O 1
ATOM 761 N N . TRP A 1 91 ? -2.874 -39.153 -21.559 1.00 72.50 91 TRP A N 1
ATOM 762 C CA . TRP A 1 91 ? -2.073 -38.085 -20.967 1.00 72.50 91 TRP A CA 1
ATOM 763 C C . TRP A 1 91 ? -0.698 -37.938 -21.598 1.00 72.50 91 TRP A C 1
ATOM 765 O O . TRP A 1 91 ? -0.103 -38.880 -22.118 1.00 72.50 91 TRP A O 1
ATOM 775 N N . GLU A 1 92 ? -0.169 -36.730 -21.491 1.00 69.69 92 GLU A N 1
ATOM 776 C CA . GLU A 1 92 ? 1.170 -36.376 -21.917 1.00 69.69 92 GLU A CA 1
ATOM 777 C C . GLU A 1 92 ? 1.771 -35.396 -20.911 1.00 69.69 92 GLU A C 1
ATOM 779 O O . GLU A 1 92 ? 1.076 -34.539 -20.352 1.00 69.69 92 GLU A O 1
ATOM 784 N N . SER A 1 93 ? 3.073 -35.519 -20.664 1.00 68.62 93 SER A N 1
ATOM 785 C CA . SER A 1 93 ? 3.808 -34.535 -19.880 1.00 68.62 93 SER A CA 1
ATOM 786 C C . SER A 1 93 ? 4.992 -33.993 -20.646 1.00 68.62 93 SER A C 1
ATOM 788 O O . SER A 1 93 ? 5.808 -34.758 -21.156 1.00 68.62 93 SER A O 1
ATOM 790 N N . PHE A 1 94 ? 5.142 -32.678 -20.606 1.00 70.44 94 PHE A N 1
ATOM 791 C CA . PHE A 1 94 ? 6.282 -31.974 -21.159 1.00 70.44 94 PHE A CA 1
ATOM 792 C C . PHE A 1 94 ? 7.031 -31.291 -20.035 1.00 70.44 94 PHE A C 1
ATOM 794 O O . PHE A 1 94 ? 6.454 -30.520 -19.265 1.00 70.44 94 PHE A O 1
ATOM 801 N N . TRP A 1 95 ? 8.329 -31.544 -19.966 1.00 65.50 95 TRP A N 1
ATOM 802 C CA . TRP A 1 95 ? 9.218 -30.762 -19.131 1.00 65.50 95 TRP A CA 1
ATOM 803 C C . TRP A 1 95 ? 9.870 -29.675 -19.980 1.00 65.50 95 TRP A C 1
ATOM 805 O O . TRP A 1 95 ? 10.472 -29.951 -21.019 1.00 65.50 95 TRP A O 1
ATOM 815 N N . ILE A 1 96 ? 9.724 -28.425 -19.556 1.00 70.25 96 ILE A N 1
ATOM 816 C CA . ILE A 1 96 ? 10.438 -27.295 -20.139 1.00 70.25 96 ILE A CA 1
ATOM 817 C C . ILE A 1 96 ? 11.589 -26.969 -19.202 1.00 70.25 96 ILE A C 1
ATOM 819 O O . ILE A 1 96 ? 11.397 -26.365 -18.142 1.00 70.25 96 ILE A O 1
ATOM 823 N N . ASP A 1 97 ? 12.787 -27.375 -19.620 1.00 65.12 97 ASP A N 1
ATOM 824 C CA . ASP A 1 97 ? 14.010 -27.036 -18.911 1.00 65.12 97 ASP A CA 1
ATOM 825 C C . ASP A 1 97 ? 14.255 -25.527 -18.943 1.00 65.12 97 ASP A C 1
ATOM 827 O O . ASP A 1 97 ? 14.166 -24.918 -20.026 1.00 65.12 97 ASP A O 1
ATOM 831 N N . PRO A 1 98 ? 14.633 -24.927 -17.800 1.00 68.00 98 PRO A N 1
ATOM 832 C CA . PRO A 1 98 ? 15.137 -23.566 -17.798 1.00 68.00 98 PRO A CA 1
ATOM 833 C C . PRO A 1 98 ? 16.334 -23.442 -18.751 1.00 68.00 98 PRO A C 1
ATOM 835 O O . PRO A 1 98 ? 17.069 -24.402 -18.996 1.00 68.00 98 PRO A O 1
ATOM 838 N N . ALA A 1 99 ? 16.553 -22.250 -19.303 1.00 64.06 99 ALA A N 1
ATOM 839 C CA . ALA A 1 99 ? 17.848 -21.932 -19.900 1.00 64.06 99 ALA A CA 1
ATOM 840 C C . ALA A 1 99 ? 18.976 -22.100 -18.856 1.00 64.06 99 ALA A C 1
ATOM 842 O O . ALA A 1 99 ? 18.738 -21.969 -17.654 1.00 64.06 99 ALA A O 1
ATOM 843 N N . SER A 1 100 ? 20.204 -22.378 -19.303 1.00 55.97 100 SER A N 1
ATOM 844 C CA . SER A 1 100 ? 21.367 -22.532 -18.409 1.00 55.97 100 SER A CA 1
ATOM 845 C C . SER A 1 100 ? 21.631 -21.278 -17.570 1.00 55.97 100 SER A C 1
ATOM 847 O O . SER A 1 100 ? 22.037 -21.379 -16.420 1.00 55.97 100 SER A O 1
ATOM 849 N N . GLU A 1 101 ? 21.340 -20.111 -18.142 1.00 50.88 101 GLU A N 1
ATOM 850 C CA . GLU A 1 101 ? 21.341 -18.801 -17.497 1.00 50.88 101 GLU A CA 1
ATOM 851 C C . GLU A 1 101 ? 20.219 -17.961 -18.126 1.00 50.88 101 GLU A C 1
ATOM 853 O O . GLU A 1 101 ? 19.914 -18.167 -19.310 1.00 50.88 101 GLU A O 1
ATOM 858 N N . PRO A 1 102 ? 19.597 -17.021 -17.392 1.00 49.38 102 PRO A N 1
ATOM 859 C CA . PRO A 1 102 ? 18.542 -16.183 -17.945 1.00 49.38 102 PRO A CA 1
ATOM 860 C C . PRO A 1 102 ? 19.098 -15.290 -19.062 1.00 49.38 102 PRO A C 1
ATOM 862 O O . PRO A 1 102 ? 19.778 -14.295 -18.808 1.00 49.38 102 PRO A O 1
ATOM 865 N N . LYS A 1 103 ? 18.777 -15.602 -20.326 1.00 50.16 103 LYS A N 1
ATOM 866 C CA . LYS A 1 103 ? 19.222 -14.830 -21.496 1.00 50.16 103 LYS A CA 1
ATOM 867 C C . LYS A 1 103 ? 18.355 -13.594 -21.737 1.00 50.16 103 LYS A C 1
ATOM 869 O O . LYS A 1 103 ? 18.032 -13.272 -22.879 1.00 50.16 103 LYS A O 1
ATOM 874 N N . ARG A 1 104 ? 18.095 -12.779 -20.708 1.00 48.84 104 ARG A N 1
ATOM 875 C CA . ARG A 1 104 ? 17.545 -11.417 -20.902 1.00 48.84 104 ARG A CA 1
ATOM 876 C C . ARG A 1 104 ? 18.469 -10.493 -21.734 1.00 48.84 104 ARG A C 1
ATOM 878 O O . ARG A 1 104 ? 18.194 -9.314 -21.851 1.00 48.84 104 ARG A O 1
ATOM 885 N N . GLN A 1 105 ? 19.551 -11.002 -22.336 1.00 41.53 105 GLN A N 1
ATOM 886 C CA . GLN A 1 105 ? 20.514 -10.269 -23.168 1.00 41.53 105 GLN A CA 1
ATOM 887 C C . GLN A 1 105 ? 20.274 -10.351 -24.691 1.00 41.53 105 GLN A C 1
ATOM 889 O O . GLN A 1 105 ? 21.154 -9.958 -25.455 1.00 41.53 105 GLN A O 1
ATOM 894 N N . ARG A 1 106 ? 19.133 -10.859 -25.176 1.00 38.31 106 ARG A N 1
ATOM 895 C CA . ARG A 1 106 ? 18.780 -10.785 -26.610 1.00 38.31 106 ARG A CA 1
ATOM 896 C C . ARG A 1 106 ? 17.505 -9.967 -26.813 1.00 38.31 106 ARG A C 1
ATOM 898 O O . ARG A 1 106 ? 16.460 -10.521 -27.142 1.00 38.31 106 ARG A O 1
ATOM 905 N N . TYR A 1 107 ? 17.600 -8.655 -26.607 1.00 42.59 107 TYR A N 1
ATOM 906 C CA . TYR A 1 107 ? 16.573 -7.715 -27.059 1.00 42.59 107 TYR A CA 1
ATOM 907 C C . TYR A 1 107 ? 16.722 -7.484 -28.570 1.00 42.59 107 TYR A C 1
ATOM 909 O O . TYR A 1 107 ? 17.834 -7.462 -29.098 1.00 42.59 107 TYR A O 1
ATOM 917 N N . LYS A 1 108 ? 15.593 -7.410 -29.283 1.00 38.34 108 LYS A N 1
ATOM 918 C CA . LYS A 1 108 ? 15.546 -7.001 -30.692 1.00 38.34 108 LYS A CA 1
ATOM 919 C C . LYS A 1 108 ? 15.294 -5.495 -30.743 1.00 38.34 108 LYS A C 1
ATOM 921 O O . LYS A 1 108 ? 14.444 -4.981 -30.029 1.00 38.34 108 LYS A O 1
ATOM 926 N N . THR A 1 109 ? 15.997 -4.836 -31.652 1.00 40.72 109 THR A N 1
ATOM 927 C CA . THR A 1 109 ? 16.115 -3.385 -31.865 1.00 40.72 109 THR A CA 1
ATOM 928 C C . THR A 1 109 ? 14.826 -2.631 -32.229 1.00 40.72 109 THR A C 1
ATOM 930 O O . THR A 1 109 ? 14.877 -1.423 -32.421 1.00 40.72 109 THR A O 1
ATOM 933 N N . SER A 1 110 ? 13.671 -3.294 -32.344 1.00 49.22 110 SER A N 1
ATOM 934 C CA . SER A 1 110 ? 12.413 -2.658 -32.770 1.00 49.22 110 SER A CA 1
ATOM 935 C C . SER A 1 110 ? 11.528 -2.155 -31.621 1.00 49.22 110 SER A C 1
ATOM 937 O O . SER A 1 110 ? 10.445 -1.656 -31.896 1.00 49.22 110 SER A O 1
ATOM 939 N N . GLU A 1 111 ? 11.932 -2.333 -30.358 1.00 54.12 111 GLU A N 1
ATOM 940 C CA . GLU A 1 111 ? 11.098 -2.030 -29.175 1.00 54.12 111 GLU A CA 1
ATOM 941 C C . GLU A 1 111 ? 11.456 -0.715 -28.457 1.00 54.12 111 GLU A C 1
ATOM 943 O O . GLU A 1 111 ? 10.792 -0.368 -27.485 1.00 54.12 111 GLU A O 1
ATOM 948 N N . PHE A 1 112 ? 12.497 0.007 -28.888 1.00 61.62 112 PHE A N 1
ATOM 949 C CA . PHE A 1 112 ? 12.981 1.198 -28.182 1.00 61.62 112 PHE A CA 1
ATOM 950 C C . PHE A 1 112 ? 12.803 2.468 -29.012 1.00 61.62 112 PHE A C 1
ATOM 952 O O . PHE A 1 112 ? 13.331 2.581 -30.120 1.00 61.62 112 PHE A O 1
ATOM 959 N N . GLU A 1 113 ? 12.118 3.458 -28.445 1.00 58.38 113 GLU A N 1
ATOM 960 C CA . GLU A 1 113 ? 12.048 4.801 -29.012 1.00 58.38 113 GLU A CA 1
ATOM 961 C C . GLU A 1 113 ? 13.183 5.650 -28.418 1.00 58.38 113 GLU A C 1
ATOM 963 O O . GLU A 1 113 ? 13.090 6.194 -27.318 1.00 58.38 113 GLU A O 1
ATOM 968 N N . PHE A 1 114 ? 14.309 5.733 -29.133 1.00 63.16 114 PHE A N 1
ATOM 969 C CA . PHE A 1 114 ? 15.502 6.476 -28.710 1.00 63.16 114 PHE A CA 1
ATOM 970 C C . PHE A 1 114 ? 15.261 7.995 -28.767 1.00 63.16 114 PHE A C 1
ATOM 972 O O . PHE A 1 114 ? 15.472 8.628 -29.801 1.00 63.16 114 PHE A O 1
ATOM 979 N N . GLY A 1 115 ? 14.835 8.618 -27.666 1.00 66.69 115 GLY A N 1
ATOM 980 C CA . GLY A 1 115 ? 14.285 9.977 -27.744 1.00 66.69 115 GLY A CA 1
ATOM 981 C C . GLY A 1 115 ? 14.865 11.001 -26.789 1.00 66.69 115 GLY A C 1
ATOM 982 O O . GLY A 1 115 ? 15.420 12.009 -27.230 1.00 66.69 115 GLY A O 1
ATOM 983 N N . VAL A 1 116 ? 14.740 10.742 -25.492 1.00 87.62 116 VAL A N 1
ATOM 984 C CA . VAL A 1 116 ? 14.672 11.813 -24.492 1.00 87.62 116 VAL A CA 1
ATOM 985 C C . VAL A 1 116 ? 15.793 11.706 -23.463 1.00 87.62 116 VAL A C 1
ATOM 987 O O . VAL A 1 116 ? 16.194 10.611 -23.072 1.00 87.62 116 VAL A O 1
ATOM 990 N N . GLU A 1 117 ? 16.305 12.860 -23.042 1.00 92.00 117 GLU A N 1
ATOM 991 C CA . GLU A 1 117 ? 17.269 12.968 -21.949 1.00 92.00 117 GLU A CA 1
ATOM 992 C C . GLU A 1 117 ? 16.564 12.994 -20.590 1.00 92.00 117 GLU A C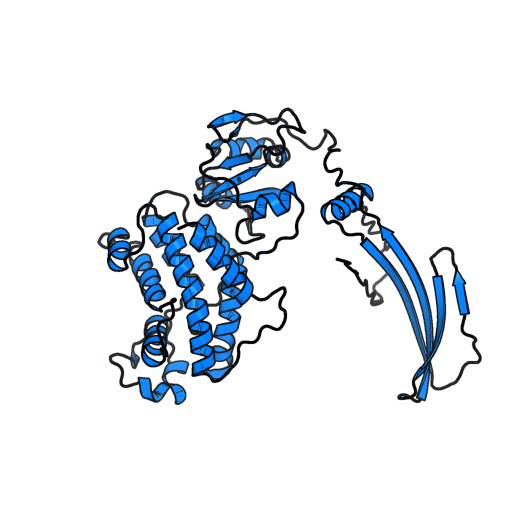 1
ATOM 994 O O . GLU A 1 117 ? 15.574 13.701 -20.395 1.00 92.00 117 GLU A O 1
ATOM 999 N N . PHE A 1 118 ? 17.117 12.249 -19.643 1.00 94.06 118 PHE A N 1
ATOM 1000 C CA . PHE A 1 118 ? 16.752 12.232 -18.232 1.00 94.06 118 PHE A CA 1
ATOM 1001 C C . PHE A 1 118 ? 17.955 12.670 -17.396 1.00 94.06 118 PHE A C 1
ATOM 1003 O O . PHE A 1 118 ? 19.065 12.770 -17.910 1.00 94.06 118 PHE A O 1
ATOM 1010 N N . LYS A 1 119 ? 17.743 12.923 -16.107 1.00 93.62 119 LYS A N 1
ATOM 1011 C CA . LYS A 1 119 ? 18.821 13.090 -15.136 1.00 93.62 119 LYS A CA 1
ATOM 1012 C C . LYS A 1 119 ? 19.165 11.740 -14.524 1.00 93.62 119 LYS A C 1
ATOM 1014 O O . LYS A 1 119 ? 18.264 10.999 -14.121 1.00 93.62 119 LYS A O 1
ATOM 1019 N N . ASP A 1 120 ? 20.450 11.423 -14.486 1.00 90.06 120 ASP A N 1
ATOM 1020 C CA . ASP A 1 120 ? 20.957 10.237 -13.807 1.00 90.06 120 ASP A CA 1
ATOM 1021 C C . ASP A 1 120 ? 21.024 10.432 -12.281 1.00 90.06 120 ASP A C 1
ATOM 1023 O O . ASP A 1 120 ? 20.380 11.318 -11.710 1.00 90.06 120 ASP A O 1
ATOM 1027 N N . GLU A 1 121 ? 21.757 9.556 -11.593 1.00 87.25 121 GLU A N 1
ATOM 1028 C CA . GLU A 1 121 ? 21.865 9.607 -10.139 1.00 87.25 121 GLU A CA 1
ATOM 1029 C C . GLU A 1 121 ? 22.572 10.858 -9.609 1.00 87.25 121 GLU A C 1
ATOM 1031 O O . GLU A 1 121 ? 22.149 11.366 -8.566 1.00 87.25 121 GLU A O 1
ATOM 1036 N N . ASP A 1 122 ? 23.552 11.379 -10.349 1.00 88.00 122 ASP A N 1
ATOM 1037 C CA . ASP A 1 122 ? 24.342 12.561 -9.992 1.00 88.00 122 ASP A CA 1
ATOM 1038 C C . ASP A 1 122 ? 23.689 13.864 -10.486 1.00 88.00 122 ASP A C 1
ATOM 1040 O O . ASP A 1 122 ? 24.010 14.958 -10.017 1.00 88.00 122 ASP A O 1
ATOM 1044 N N . GLY A 1 123 ? 22.705 13.750 -11.380 1.00 88.38 123 GLY A N 1
ATOM 1045 C CA . GLY A 1 123 ? 21.996 14.877 -11.975 1.00 88.38 123 GLY A CA 1
ATOM 1046 C C . GLY A 1 123 ? 22.475 15.244 -13.372 1.00 88.38 123 GLY A C 1
ATOM 1047 O O . GLY A 1 123 ? 21.961 16.215 -13.936 1.00 88.38 123 GLY A O 1
ATOM 1048 N N . GLU A 1 124 ? 23.405 14.471 -13.925 1.00 92.00 124 GLU A N 1
ATOM 1049 C CA . GLU A 1 124 ? 23.904 14.640 -15.279 1.00 92.00 124 GLU A CA 1
ATOM 1050 C C . GLU A 1 124 ? 22.869 14.165 -16.299 1.00 92.00 124 GLU A C 1
ATOM 1052 O O . GLU A 1 124 ? 22.034 13.290 -16.044 1.00 92.00 124 GLU A O 1
ATOM 1057 N N . HIS A 1 125 ? 22.909 14.776 -17.480 1.00 91.31 125 HIS A N 1
ATOM 1058 C CA . HIS A 1 125 ? 21.987 14.442 -18.555 1.00 91.31 125 HIS A CA 1
ATOM 1059 C C . HIS A 1 125 ? 22.388 13.125 -19.218 1.00 91.31 125 HIS A C 1
ATOM 1061 O O . HIS A 1 125 ? 23.500 12.967 -19.723 1.00 91.31 125 HIS A O 1
ATOM 1067 N N . ILE A 1 126 ? 21.445 12.189 -19.267 1.00 89.94 126 ILE A N 1
ATOM 1068 C CA . ILE A 1 126 ? 21.625 10.883 -19.880 1.00 89.94 126 ILE A CA 1
ATOM 1069 C C . ILE A 1 126 ? 20.492 10.551 -20.845 1.00 89.94 126 ILE A C 1
ATOM 1071 O O . ILE A 1 126 ? 19.316 10.766 -20.565 1.00 89.94 126 ILE A O 1
ATOM 1075 N N . LYS A 1 127 ? 20.851 9.945 -21.976 1.00 89.12 127 LYS A N 1
ATOM 1076 C CA . LYS A 1 127 ? 19.922 9.375 -22.951 1.00 89.12 127 LYS A CA 1
ATOM 1077 C C . LYS A 1 127 ? 20.213 7.889 -23.124 1.00 89.12 127 LYS A C 1
ATOM 1079 O O . LYS A 1 127 ? 21.370 7.479 -23.108 1.00 89.12 127 LYS A O 1
ATOM 1084 N N . PHE A 1 128 ? 19.170 7.087 -23.317 1.00 83.56 128 PHE A N 1
ATOM 1085 C CA . PHE A 1 128 ? 19.332 5.671 -23.642 1.00 83.56 128 PHE A CA 1
ATOM 1086 C C . PHE A 1 128 ? 19.999 5.528 -25.019 1.00 83.56 128 PHE A C 1
ATOM 1088 O O . PHE A 1 128 ? 19.424 5.948 -26.025 1.00 83.56 128 PHE A O 1
ATOM 1095 N N . ALA A 1 129 ? 21.213 4.972 -25.064 1.00 80.06 129 ALA A N 1
ATOM 1096 C CA . ALA A 1 129 ? 21.989 4.825 -26.299 1.00 80.06 129 ALA A CA 1
ATOM 1097 C C . ALA A 1 129 ? 22.626 3.434 -26.441 1.00 80.06 129 ALA A C 1
ATOM 1099 O O . ALA A 1 129 ? 22.684 2.885 -27.539 1.00 80.06 129 ALA A O 1
ATOM 1100 N N . ASN A 1 130 ? 23.085 2.841 -25.339 1.00 66.50 130 ASN A N 1
ATOM 1101 C CA . ASN A 1 130 ? 23.675 1.511 -25.290 1.00 66.50 130 ASN A CA 1
ATOM 1102 C C . ASN A 1 130 ? 22.777 0.550 -24.500 1.00 66.50 130 ASN A C 1
ATOM 1104 O O . ASN A 1 130 ? 22.742 0.582 -23.271 1.00 66.50 130 ASN A O 1
ATOM 1108 N N . GLU A 1 131 ? 22.113 -0.366 -25.208 1.00 63.50 131 GLU A N 1
ATOM 1109 C CA . GLU A 1 131 ? 21.120 -1.287 -24.638 1.00 63.50 131 GLU A CA 1
ATOM 1110 C C . GLU A 1 131 ? 21.618 -2.114 -23.444 1.00 63.50 131 GLU A C 1
ATOM 1112 O O . GLU A 1 131 ? 20.826 -2.458 -22.576 1.00 63.50 131 GLU A O 1
ATOM 1117 N N . LYS A 1 132 ? 22.910 -2.466 -23.370 1.00 58.91 132 LYS A N 1
ATOM 1118 C CA . LYS A 1 132 ? 23.429 -3.276 -22.253 1.00 58.91 132 LYS A CA 1
ATOM 1119 C C . LYS A 1 132 ? 23.810 -2.439 -21.041 1.00 58.91 132 LYS A C 1
ATOM 1121 O O . LYS A 1 132 ? 23.547 -2.854 -19.916 1.00 58.91 132 LYS A O 1
ATOM 1126 N N . ILE A 1 133 ? 24.471 -1.309 -21.270 1.00 64.19 133 ILE A N 1
ATOM 1127 C CA . ILE A 1 133 ? 25.029 -0.478 -20.196 1.00 64.19 133 ILE A CA 1
ATOM 1128 C C . ILE A 1 133 ? 23.945 0.419 -19.602 1.00 64.19 133 ILE A C 1
ATOM 1130 O O . ILE A 1 133 ? 23.878 0.590 -18.388 1.00 64.19 133 ILE A O 1
ATOM 1134 N N . ASP A 1 134 ? 23.078 0.967 -20.448 1.00 71.31 134 ASP A N 1
ATOM 1135 C CA . ASP A 1 134 ? 22.125 1.985 -20.026 1.00 71.31 134 ASP A CA 1
ATOM 1136 C C . ASP A 1 134 ? 20.849 1.387 -19.442 1.00 71.31 134 ASP A C 1
ATOM 1138 O O . ASP A 1 134 ? 20.187 2.053 -18.655 1.00 71.31 134 ASP A O 1
ATOM 1142 N N . TYR A 1 135 ? 20.505 0.135 -19.767 1.00 76.88 135 TYR A N 1
ATOM 1143 C CA . TYR A 1 135 ? 19.219 -0.445 -19.365 1.00 76.88 135 TYR A CA 1
ATOM 1144 C C . TYR A 1 135 ? 18.998 -0.385 -17.861 1.00 76.88 135 TYR A C 1
ATOM 1146 O O . TYR A 1 135 ? 17.950 0.081 -17.431 1.00 76.88 135 TYR A O 1
ATOM 1154 N N . PHE A 1 136 ? 19.984 -0.810 -17.071 1.00 77.88 136 PHE A N 1
ATOM 1155 C CA . PHE A 1 136 ? 19.874 -0.867 -15.614 1.00 77.88 136 PHE A CA 1
ATOM 1156 C C . PHE A 1 136 ? 20.246 0.439 -14.908 1.00 77.88 136 PHE A C 1
ATOM 1158 O O . PHE A 1 136 ? 20.247 0.475 -13.677 1.00 77.88 136 PHE A O 1
ATOM 1165 N N . LYS A 1 137 ? 20.538 1.517 -15.646 1.00 83.62 137 LYS A N 1
ATOM 1166 C CA . LYS A 1 137 ? 20.725 2.826 -15.019 1.00 83.62 137 LYS A CA 1
ATOM 1167 C C . LYS A 1 137 ? 19.410 3.282 -14.406 1.00 83.62 137 LYS A C 1
ATOM 1169 O O . LYS A 1 137 ? 18.352 3.166 -15.025 1.00 83.62 137 LYS A O 1
ATOM 1174 N N . LEU A 1 138 ? 19.481 3.760 -13.172 1.00 89.56 138 LEU A N 1
ATOM 1175 C CA . LEU A 1 138 ? 18.315 4.192 -12.417 1.00 89.56 138 LEU A CA 1
ATOM 1176 C C . LEU A 1 138 ? 18.019 5.652 -12.716 1.00 89.56 138 LEU A C 1
ATOM 1178 O O . LEU A 1 138 ? 18.881 6.509 -12.548 1.00 89.56 138 LEU A O 1
ATOM 1182 N N . ILE A 1 139 ? 16.778 5.921 -13.096 1.00 95.75 139 ILE A N 1
ATOM 1183 C CA . ILE A 1 139 ? 16.252 7.271 -13.243 1.00 95.75 139 ILE A CA 1
ATOM 1184 C C . ILE A 1 139 ? 15.298 7.523 -12.092 1.00 95.75 139 ILE A C 1
ATOM 1186 O O . ILE A 1 139 ? 14.410 6.710 -11.816 1.00 95.75 139 ILE A O 1
ATOM 1190 N N . SER A 1 140 ? 15.507 8.648 -11.416 1.00 96.69 140 SER A N 1
ATOM 1191 C CA . SER A 1 140 ? 14.669 9.096 -10.311 1.00 96.69 140 SER A CA 1
ATOM 1192 C C . SER A 1 140 ? 13.808 10.271 -10.750 1.00 96.69 140 SER A C 1
ATOM 1194 O O . SER A 1 140 ? 14.210 11.106 -11.564 1.00 96.69 140 SER A O 1
ATOM 1196 N N . PHE A 1 141 ? 12.608 10.337 -10.189 1.00 95.38 141 PHE A N 1
ATOM 1197 C CA . PHE A 1 141 ? 11.656 11.390 -10.475 1.00 95.38 141 PHE A CA 1
ATOM 1198 C C . PHE A 1 141 ? 11.111 12.014 -9.201 1.00 95.38 141 PHE A C 1
ATOM 1200 O O . PHE A 1 141 ? 10.917 11.346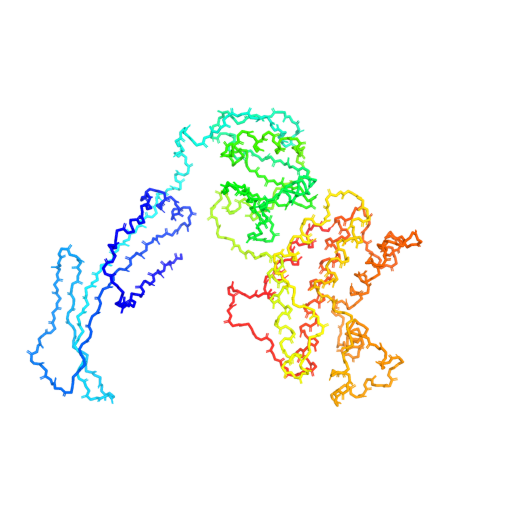 -8.180 1.00 95.38 141 PHE A O 1
ATOM 1207 N N . SER A 1 142 ? 10.811 13.305 -9.303 1.00 91.88 142 SER A N 1
ATOM 1208 C CA . SER A 1 142 ? 10.131 14.058 -8.263 1.00 91.88 142 SER A CA 1
ATOM 1209 C C . SER A 1 142 ? 8.770 13.424 -7.950 1.00 91.88 142 SER A C 1
ATOM 1211 O O . SER A 1 142 ? 8.032 13.102 -8.888 1.00 91.88 142 SER A O 1
ATOM 1213 N N . PRO A 1 143 ? 8.377 13.317 -6.663 1.00 88.62 143 PRO A N 1
ATOM 1214 C CA . PRO A 1 143 ? 7.054 12.819 -6.282 1.00 88.62 143 PRO A CA 1
ATOM 1215 C C . PRO A 1 143 ? 5.910 13.586 -6.967 1.00 88.62 143 PRO A C 1
ATOM 1217 O O . PRO A 1 143 ? 4.857 13.015 -7.245 1.00 88.62 143 PRO A O 1
ATOM 1220 N N . SER A 1 144 ? 6.132 14.867 -7.306 1.00 87.06 144 SER A N 1
ATOM 1221 C CA . SER A 1 144 ? 5.186 15.727 -8.040 1.00 87.06 144 SER A CA 1
ATOM 1222 C C . SER A 1 144 ? 4.681 15.143 -9.359 1.00 87.06 144 SER A C 1
ATOM 1224 O O . SER A 1 144 ? 3.562 15.467 -9.767 1.00 87.06 144 SER A O 1
ATOM 1226 N N . MET A 1 145 ? 5.435 14.224 -9.973 1.00 92.00 145 MET A N 1
ATOM 1227 C CA . MET A 1 145 ? 4.994 13.493 -11.157 1.00 92.00 145 MET A CA 1
ATOM 1228 C C . MET A 1 145 ? 3.657 12.783 -10.921 1.00 92.00 145 MET A C 1
ATOM 1230 O O . MET A 1 145 ? 2.788 12.840 -11.787 1.00 92.00 145 MET A O 1
ATOM 1234 N N . PHE A 1 146 ? 3.449 12.160 -9.755 1.00 89.62 146 PHE A N 1
ATOM 1235 C CA . PHE A 1 146 ? 2.247 11.364 -9.496 1.00 89.62 146 PHE A CA 1
ATOM 1236 C C . PHE A 1 146 ? 0.966 12.197 -9.572 1.00 89.62 146 PHE A C 1
ATOM 1238 O O . PHE A 1 146 ? -0.032 11.735 -10.117 1.00 89.62 146 PHE A O 1
ATOM 1245 N N . LYS A 1 147 ? 1.002 13.453 -9.108 1.00 84.38 147 LYS A N 1
ATOM 1246 C CA . LYS A 1 147 ? -0.143 14.372 -9.200 1.00 84.38 147 LYS A CA 1
ATOM 1247 C C . LYS A 1 147 ? -0.520 14.656 -10.654 1.00 84.38 147 LYS A C 1
ATOM 1249 O O . LYS A 1 147 ? -1.697 14.678 -10.995 1.00 84.38 147 LYS A O 1
ATOM 1254 N N . VAL A 1 148 ? 0.482 14.868 -11.505 1.00 87.81 148 VAL A N 1
ATOM 1255 C CA . VAL A 1 148 ? 0.281 15.148 -12.933 1.00 87.81 148 VAL A CA 1
ATOM 1256 C C . VAL A 1 148 ? -0.122 13.881 -13.687 1.00 87.81 148 VAL A C 1
ATOM 1258 O O . VAL A 1 148 ? -0.960 13.939 -14.583 1.00 87.81 148 VAL A O 1
ATOM 1261 N N . PHE A 1 149 ? 0.425 12.730 -13.308 1.00 90.56 149 PHE A N 1
ATOM 1262 C CA . PHE A 1 149 ? 0.058 11.436 -13.871 1.00 90.56 149 PHE A CA 1
ATOM 1263 C C . PHE A 1 149 ? -1.407 11.084 -13.581 1.00 90.56 149 PHE A C 1
ATOM 1265 O O . PHE A 1 149 ? -2.142 10.769 -14.510 1.00 90.56 149 PHE A O 1
ATOM 1272 N N . LEU A 1 150 ? -1.844 11.215 -12.324 1.00 86.44 150 LEU A N 1
ATOM 1273 C CA . LEU A 1 150 ? -3.219 10.924 -11.894 1.00 86.44 150 LEU A CA 1
ATOM 1274 C C . LEU A 1 150 ? -4.248 11.965 -12.361 1.00 86.44 150 LEU A C 1
ATOM 1276 O O . LEU A 1 150 ? -5.444 11.697 -12.329 1.00 86.44 150 LEU A O 1
ATOM 1280 N N . SER A 1 151 ? -3.813 13.158 -12.784 1.00 85.38 151 SER A N 1
ATOM 1281 C CA . SER A 1 151 ? -4.722 14.152 -13.379 1.00 85.38 151 SER A CA 1
ATOM 1282 C C . SER A 1 151 ? -5.170 13.806 -14.801 1.00 85.38 151 SER A C 1
ATOM 1284 O O . SER A 1 151 ? -6.116 14.411 -15.305 1.00 85.38 151 SER A O 1
ATOM 1286 N N . GLU A 1 152 ? -4.505 12.854 -15.455 1.00 87.88 152 GLU A N 1
ATOM 1287 C CA . GLU A 1 152 ? -4.897 12.394 -16.781 1.00 87.88 152 GLU A CA 1
ATOM 1288 C C . GLU A 1 152 ? -5.952 11.297 -16.705 1.00 87.88 152 GLU A C 1
ATOM 1290 O O . GLU A 1 152 ? -5.893 10.388 -15.877 1.00 87.88 152 GLU A O 1
ATOM 1295 N N . LEU A 1 153 ? -6.923 11.388 -17.611 1.00 86.25 153 LEU A N 1
ATOM 1296 C CA . LEU A 1 153 ? -8.022 10.437 -17.714 1.00 86.25 153 LEU A CA 1
ATOM 1297 C C . LEU A 1 153 ? -7.494 9.019 -17.948 1.00 86.25 153 LEU A C 1
ATOM 1299 O O . LEU A 1 153 ? -6.706 8.795 -18.862 1.00 86.25 153 LEU A O 1
ATOM 1303 N N . ASN A 1 154 ? -8.004 8.067 -17.164 1.00 86.31 154 ASN A N 1
ATOM 1304 C CA . ASN A 1 154 ? -7.733 6.627 -17.266 1.00 86.31 154 ASN A CA 1
ATOM 1305 C C . ASN A 1 154 ? -6.278 6.196 -17.009 1.00 86.31 154 ASN A C 1
ATOM 1307 O O . ASN A 1 154 ? -5.944 5.037 -17.250 1.00 86.31 154 ASN A O 1
ATOM 1311 N N . ASN A 1 155 ? -5.423 7.086 -16.503 1.00 88.88 155 ASN A N 1
ATOM 1312 C CA . ASN A 1 155 ? -4.152 6.666 -15.928 1.00 88.88 155 ASN A CA 1
ATOM 1313 C C . ASN A 1 155 ? -4.392 6.032 -14.551 1.00 88.88 155 ASN A C 1
ATOM 1315 O O . ASN A 1 155 ? -5.185 6.532 -13.754 1.00 88.88 155 ASN A O 1
ATOM 1319 N N . GLU A 1 156 ? -3.672 4.953 -14.251 1.00 89.62 156 GLU A N 1
ATOM 1320 C CA . GLU A 1 156 ? -3.802 4.219 -12.988 1.00 89.62 156 GLU A CA 1
ATOM 1321 C C . GLU A 1 156 ? -2.436 3.909 -12.383 1.00 89.62 156 GLU A C 1
ATOM 1323 O O . GLU A 1 156 ? -1.464 3.637 -13.093 1.00 89.62 156 GLU A O 1
ATOM 1328 N N . ILE A 1 157 ? -2.366 3.883 -11.053 1.00 89.25 157 ILE A N 1
ATOM 1329 C CA . ILE A 1 157 ? -1.184 3.419 -10.330 1.00 89.25 157 ILE A CA 1
ATOM 1330 C C . ILE A 1 157 ? -1.537 2.117 -9.632 1.00 89.25 157 ILE A C 1
ATOM 1332 O O . ILE A 1 157 ? -2.403 2.075 -8.767 1.00 89.25 157 ILE A O 1
ATOM 1336 N N . LYS A 1 158 ? -0.834 1.041 -9.986 1.00 89.06 158 LYS A N 1
ATOM 1337 C CA . LYS A 1 158 ? -1.020 -0.262 -9.352 1.00 89.06 158 LYS A CA 1
ATOM 1338 C C . LYS A 1 158 ? 0.164 -0.592 -8.461 1.00 89.06 158 LYS A C 1
ATOM 1340 O O . LYS A 1 158 ? 1.275 -0.772 -8.953 1.00 89.06 158 LYS A O 1
ATOM 1345 N N . PHE A 1 159 ? -0.078 -0.747 -7.166 1.00 88.38 159 PHE A N 1
ATOM 1346 C CA . PHE A 1 159 ? 0.932 -1.264 -6.248 1.00 88.38 159 PHE A CA 1
ATOM 1347 C C . PHE A 1 159 ? 1.046 -2.780 -6.387 1.00 88.38 159 PHE A C 1
ATOM 1349 O O . PHE A 1 159 ? 0.051 -3.500 -6.322 1.00 88.38 159 PHE A O 1
ATOM 1356 N N . ASN A 1 160 ? 2.272 -3.263 -6.577 1.00 87.19 160 ASN A N 1
ATOM 1357 C CA . ASN A 1 160 ? 2.551 -4.692 -6.708 1.00 87.19 160 ASN A CA 1
ATOM 1358 C C . ASN A 1 160 ? 3.056 -5.281 -5.386 1.00 87.19 160 ASN A C 1
ATOM 1360 O O . ASN A 1 160 ? 2.742 -6.425 -5.067 1.00 87.19 160 ASN A O 1
ATOM 1364 N N . THR A 1 161 ? 3.807 -4.493 -4.612 1.00 88.38 161 THR A N 1
ATOM 1365 C CA . THR A 1 161 ? 4.372 -4.867 -3.306 1.00 88.38 161 THR A CA 1
ATOM 1366 C C . THR A 1 161 ? 4.337 -3.672 -2.347 1.00 88.38 161 THR A C 1
ATOM 1368 O O . THR A 1 161 ? 3.737 -2.644 -2.667 1.00 88.38 161 THR A O 1
ATOM 1371 N N . LEU A 1 162 ? 4.992 -3.762 -1.181 1.00 85.19 162 LEU A N 1
ATOM 1372 C CA . LEU A 1 162 ? 5.142 -2.620 -0.267 1.00 85.19 162 LEU A CA 1
ATOM 1373 C C . LEU A 1 162 ? 5.827 -1.412 -0.916 1.00 85.19 162 LEU A C 1
ATOM 1375 O O . LEU A 1 162 ? 5.560 -0.276 -0.527 1.00 85.19 162 LEU A O 1
ATOM 1379 N N . THR A 1 163 ? 6.732 -1.654 -1.865 1.00 83.56 163 THR A N 1
ATOM 1380 C CA . THR A 1 163 ? 7.613 -0.610 -2.401 1.00 83.56 163 THR A CA 1
ATOM 1381 C C . THR A 1 163 ? 7.630 -0.509 -3.921 1.00 83.56 163 THR A C 1
ATOM 1383 O O . THR A 1 163 ? 8.107 0.494 -4.450 1.00 83.56 163 THR A O 1
ATOM 1386 N N . THR A 1 164 ? 7.099 -1.506 -4.633 1.00 89.25 164 THR A N 1
ATOM 1387 C CA . THR A 1 164 ? 7.055 -1.525 -6.099 1.00 89.25 164 THR A CA 1
ATOM 1388 C C . THR A 1 164 ? 5.660 -1.215 -6.626 1.00 89.25 164 THR A C 1
ATOM 1390 O O . THR A 1 164 ? 4.644 -1.604 -6.040 1.00 89.25 164 THR A O 1
ATOM 1393 N N . LEU A 1 165 ? 5.616 -0.515 -7.755 1.00 91.75 165 LEU A N 1
ATOM 1394 C CA . LEU A 1 165 ? 4.382 -0.118 -8.418 1.00 91.75 165 LEU A CA 1
ATOM 1395 C C . LEU A 1 165 ? 4.550 -0.087 -9.933 1.00 91.75 165 LEU A C 1
ATOM 1397 O O . LEU A 1 165 ? 5.667 -0.022 -10.446 1.00 91.75 165 LEU A O 1
ATOM 1401 N N . THR A 1 166 ? 3.423 -0.089 -10.628 1.00 92.38 166 THR A N 1
ATOM 1402 C CA . THR A 1 166 ? 3.329 0.084 -12.073 1.00 92.38 166 THR A CA 1
ATOM 1403 C C . THR A 1 166 ? 2.467 1.305 -12.365 1.00 92.38 166 THR A C 1
ATOM 1405 O O . THR A 1 166 ? 1.320 1.374 -11.918 1.00 92.38 166 THR A O 1
ATOM 1408 N N . LEU A 1 167 ? 3.005 2.249 -13.132 1.00 93.44 167 LEU A N 1
ATOM 1409 C CA . LEU A 1 167 ? 2.224 3.306 -13.769 1.00 93.44 167 LEU A CA 1
ATOM 1410 C C . LEU A 1 167 ? 1.580 2.721 -15.023 1.00 93.44 167 LEU A C 1
ATOM 1412 O O . LEU A 1 167 ? 2.298 2.218 -15.882 1.00 93.44 167 LEU A O 1
ATOM 1416 N N . LYS A 1 168 ? 0.256 2.769 -15.140 1.00 93.44 168 LYS A N 1
ATOM 1417 C CA . LYS A 1 168 ? -0.475 2.339 -16.334 1.00 93.44 168 LYS A CA 1
ATOM 1418 C C . LYS A 1 168 ? -1.042 3.548 -17.057 1.00 93.44 168 LYS A C 1
ATOM 1420 O O . LYS A 1 168 ? -1.827 4.298 -16.481 1.00 93.44 168 LYS A O 1
ATOM 1425 N N . PHE A 1 169 ? -0.645 3.718 -18.307 1.00 89.75 169 PHE A N 1
ATOM 1426 C CA . PHE A 1 169 ? -1.157 4.770 -19.168 1.00 89.75 169 PHE A CA 1
ATOM 1427 C C . PHE A 1 169 ? -2.488 4.342 -19.795 1.00 89.75 169 PHE A C 1
ATOM 1429 O O . PHE A 1 169 ? -2.740 3.153 -20.000 1.00 89.75 169 PHE A O 1
ATOM 1436 N N . ALA A 1 170 ? -3.325 5.321 -20.133 1.00 87.56 170 ALA A N 1
ATOM 1437 C CA . ALA A 1 170 ? -4.651 5.099 -20.711 1.00 87.56 170 ALA A CA 1
ATOM 1438 C C . ALA A 1 170 ? -4.663 4.256 -22.003 1.00 87.56 170 ALA A C 1
ATOM 1440 O O . ALA A 1 170 ? -5.654 3.595 -22.305 1.00 87.56 170 ALA A O 1
ATOM 1441 N N . ASP A 1 171 ? -3.575 4.275 -22.772 1.00 81.62 171 ASP A N 1
ATOM 1442 C CA . ASP A 1 171 ? -3.419 3.525 -24.023 1.00 81.62 171 ASP A CA 1
ATOM 1443 C C . ASP A 1 171 ? -2.813 2.123 -23.836 1.00 81.62 171 ASP A C 1
ATOM 1445 O O . ASP A 1 171 ? -2.537 1.425 -24.811 1.00 81.62 171 ASP A O 1
ATOM 1449 N N . GLY A 1 172 ? -2.635 1.687 -22.587 1.00 80.62 172 GLY A N 1
ATOM 1450 C CA . GLY A 1 172 ? -2.169 0.349 -22.235 1.00 80.62 172 GLY A CA 1
ATOM 1451 C C . GLY A 1 172 ? -0.653 0.209 -22.100 1.00 80.62 172 GLY A C 1
ATOM 1452 O O . GLY A 1 172 ? -0.193 -0.848 -21.660 1.00 80.62 172 GLY A O 1
ATOM 1453 N N . GLU A 1 173 ? 0.133 1.245 -22.409 1.00 85.12 173 GLU A N 1
ATOM 1454 C CA . GLU A 1 173 ? 1.543 1.258 -22.013 1.00 85.12 173 GLU A CA 1
ATOM 1455 C C . GLU A 1 173 ? 1.680 1.290 -20.488 1.00 85.12 173 GLU A C 1
ATOM 1457 O O . GLU A 1 173 ? 0.785 1.724 -19.757 1.00 85.12 173 GLU A O 1
ATOM 1462 N N . TYR A 1 174 ? 2.827 0.841 -19.986 1.00 89.50 174 TYR A N 1
ATOM 1463 C CA . TYR A 1 174 ? 3.075 0.797 -18.555 1.00 89.50 174 TYR A CA 1
ATOM 1464 C C . TYR A 1 174 ? 4.549 0.992 -18.212 1.00 89.50 174 TYR A C 1
ATOM 1466 O O . TYR A 1 174 ? 5.442 0.668 -18.995 1.00 89.50 174 TYR A O 1
ATOM 1474 N N . LEU A 1 175 ? 4.797 1.511 -17.011 1.00 91.88 175 LEU A N 1
ATOM 1475 C CA . LEU A 1 175 ? 6.129 1.738 -16.470 1.00 91.88 175 LEU A CA 1
ATOM 1476 C C . LEU A 1 175 ? 6.229 1.172 -15.056 1.00 91.88 175 LEU A C 1
ATOM 1478 O O . LEU A 1 175 ? 5.646 1.704 -14.111 1.00 91.88 175 LEU A O 1
ATOM 1482 N N . ASP A 1 176 ? 7.004 0.102 -14.920 1.00 88.94 176 ASP A N 1
ATOM 1483 C CA . ASP A 1 176 ? 7.313 -0.501 -13.628 1.00 88.94 176 ASP A CA 1
ATOM 1484 C C . ASP A 1 176 ? 8.388 0.301 -12.894 1.00 88.94 176 ASP A C 1
ATOM 1486 O O . ASP A 1 176 ? 9.363 0.760 -13.492 1.00 88.94 176 ASP A O 1
ATOM 1490 N N . GLY A 1 177 ? 8.252 0.431 -11.580 1.00 93.56 177 GLY A N 1
ATOM 1491 C CA . GLY A 1 177 ? 9.235 1.103 -10.743 1.00 93.56 177 GLY A CA 1
ATOM 1492 C C . GLY A 1 177 ? 9.013 0.865 -9.255 1.00 93.56 177 GLY A C 1
ATOM 1493 O O . GLY A 1 177 ? 8.322 -0.066 -8.834 1.00 93.56 177 GLY A O 1
ATOM 1494 N N . CYS A 1 178 ? 9.623 1.717 -8.443 1.00 92.44 178 CYS A N 1
ATOM 1495 C CA . CYS A 1 178 ? 9.520 1.680 -6.991 1.00 92.44 178 CYS A CA 1
ATOM 1496 C C . CYS A 1 178 ? 9.500 3.076 -6.375 1.00 92.44 178 CYS A C 1
ATOM 1498 O O . CYS A 1 178 ? 9.911 4.048 -7.005 1.00 92.44 178 CYS A O 1
ATOM 1500 N N . ILE A 1 179 ? 9.060 3.160 -5.121 1.00 89.88 179 ILE A N 1
ATOM 1501 C CA . ILE A 1 179 ? 9.126 4.376 -4.310 1.00 89.88 179 ILE A CA 1
ATOM 1502 C C . ILE A 1 179 ? 10.224 4.210 -3.262 1.00 89.88 179 ILE A C 1
ATOM 1504 O O . ILE A 1 179 ? 10.210 3.252 -2.487 1.00 89.88 179 ILE A O 1
ATOM 1508 N N . ASN A 1 180 ? 11.166 5.152 -3.216 1.00 86.88 180 ASN A N 1
ATOM 1509 C CA . ASN A 1 180 ? 12.191 5.175 -2.173 1.00 86.88 180 ASN A CA 1
ATOM 1510 C C . ASN A 1 180 ? 11.716 5.902 -0.902 1.00 86.88 180 ASN A C 1
ATOM 1512 O O . ASN A 1 180 ? 10.616 6.454 -0.830 1.00 86.88 180 ASN A O 1
ATOM 1516 N N . LYS A 1 181 ? 12.576 5.948 0.120 1.00 79.81 181 LYS A N 1
ATOM 1517 C CA . LYS A 1 181 ? 12.256 6.565 1.420 1.00 79.81 181 LYS A CA 1
ATOM 1518 C C . LYS A 1 181 ? 11.903 8.057 1.356 1.00 79.81 181 LYS A C 1
ATOM 1520 O O . LYS A 1 181 ? 11.191 8.551 2.223 1.00 79.81 181 LYS A O 1
ATOM 1525 N N . TYR A 1 182 ? 12.355 8.761 0.317 1.00 81.38 182 TYR A N 1
ATOM 1526 C CA . TYR A 1 182 ? 12.042 10.173 0.076 1.00 81.38 182 TYR A CA 1
ATOM 1527 C C . TYR A 1 182 ? 10.813 10.375 -0.820 1.00 81.38 182 TYR A C 1
ATOM 1529 O O . TYR A 1 182 ? 10.505 11.509 -1.178 1.00 81.38 182 TYR A O 1
ATOM 1537 N N . GLY A 1 183 ? 10.119 9.298 -1.197 1.00 83.19 183 GLY A N 1
ATOM 1538 C CA . GLY A 1 183 ? 8.951 9.357 -2.071 1.00 83.19 183 GLY A CA 1
ATOM 1539 C C . GLY A 1 183 ? 9.283 9.454 -3.561 1.00 83.19 183 GLY A C 1
ATOM 1540 O O . GLY A 1 183 ? 8.358 9.544 -4.364 1.00 83.19 183 GLY A O 1
ATOM 1541 N N . GLN A 1 184 ? 10.565 9.441 -3.956 1.00 90.56 184 GLN A N 1
ATOM 1542 C CA . GLN A 1 184 ? 10.920 9.495 -5.376 1.00 90.56 184 GLN A CA 1
ATOM 1543 C C . GLN A 1 184 ? 10.483 8.206 -6.061 1.00 90.56 184 GLN A C 1
ATOM 1545 O O . GLN A 1 184 ? 10.778 7.111 -5.570 1.00 90.56 184 GLN A O 1
ATOM 1550 N N . PHE A 1 185 ? 9.837 8.349 -7.215 1.00 94.38 185 PHE A N 1
ATOM 1551 C CA . PHE A 1 185 ? 9.632 7.232 -8.123 1.00 94.38 185 PHE A CA 1
ATOM 1552 C C . PHE A 1 185 ? 10.949 6.919 -8.825 1.00 94.38 185 PHE A C 1
ATOM 1554 O O . PHE A 1 185 ? 11.606 7.824 -9.340 1.00 94.38 185 PHE A O 1
ATOM 1561 N N . GLN A 1 186 ? 11.340 5.651 -8.842 1.00 95.50 186 GLN A N 1
ATOM 1562 C CA . GLN A 1 186 ? 12.565 5.193 -9.483 1.00 95.50 186 GLN A CA 1
ATOM 1563 C C . GLN A 1 186 ? 12.263 4.042 -10.429 1.00 95.50 186 GLN A C 1
ATOM 1565 O O . GLN A 1 186 ? 11.493 3.139 -10.106 1.00 95.50 186 GLN A O 1
ATOM 1570 N N . THR A 1 187 ? 12.888 4.070 -11.597 1.00 94.12 187 THR A N 1
ATOM 1571 C CA . THR A 1 187 ? 12.766 3.024 -12.614 1.00 94.12 187 THR A CA 1
ATOM 1572 C C . THR A 1 187 ? 14.072 2.893 -13.388 1.00 94.12 187 THR A C 1
ATOM 1574 O O . THR A 1 187 ? 14.994 3.695 -13.241 1.00 94.12 187 THR A O 1
ATOM 1577 N N . PHE A 1 188 ? 14.146 1.872 -14.228 1.00 88.06 188 PHE A N 1
ATOM 1578 C CA . PHE A 1 188 ? 15.260 1.646 -15.127 1.00 88.06 188 PHE A CA 1
ATOM 1579 C C . PHE A 1 188 ? 15.114 2.468 -16.410 1.00 88.06 188 PHE A C 1
ATOM 1581 O O . PHE A 1 188 ? 14.044 2.501 -17.021 1.00 88.06 188 PHE A O 1
ATOM 1588 N N . LEU A 1 189 ? 16.206 3.088 -16.858 1.00 85.75 189 LEU A N 1
ATOM 1589 C CA . LEU A 1 189 ? 16.255 3.871 -18.094 1.00 85.75 189 LEU A CA 1
ATOM 1590 C C . LEU A 1 189 ? 15.831 3.037 -19.313 1.00 85.75 189 LEU A C 1
ATOM 1592 O O . LEU A 1 189 ? 15.134 3.533 -20.194 1.00 85.75 189 LEU A O 1
ATOM 1596 N N . GLY A 1 190 ? 16.163 1.744 -19.329 1.00 80.31 190 GLY A N 1
ATOM 1597 C CA . GLY A 1 190 ? 15.702 0.832 -20.375 1.00 80.31 190 GLY A CA 1
ATOM 1598 C C . GLY A 1 190 ? 14.194 0.560 -20.363 1.00 80.31 190 GLY A C 1
ATOM 1599 O O . GLY A 1 190 ? 13.626 0.273 -21.413 1.00 80.31 190 GLY A O 1
ATOM 1600 N N . SER A 1 191 ? 13.527 0.666 -19.209 1.00 84.69 191 SER A N 1
ATOM 1601 C CA . SER A 1 191 ? 12.062 0.594 -19.130 1.00 84.69 191 SER A CA 1
ATOM 1602 C C . SER A 1 191 ? 11.417 1.870 -19.672 1.00 84.69 191 SER A C 1
ATOM 1604 O O . SER A 1 191 ? 10.419 1.787 -20.379 1.00 84.69 191 SER A O 1
ATOM 1606 N N . LEU A 1 192 ? 12.015 3.037 -19.409 1.00 88.00 192 LEU A N 1
ATOM 1607 C CA . LEU A 1 192 ? 11.563 4.317 -19.972 1.00 88.00 192 LEU A CA 1
ATOM 1608 C C . LEU A 1 192 ? 11.673 4.345 -21.496 1.00 88.00 192 LEU A C 1
ATOM 1610 O O . LEU A 1 192 ? 10.761 4.821 -22.161 1.00 88.00 192 LEU A O 1
ATOM 1614 N N . ALA A 1 193 ? 12.755 3.795 -22.049 1.00 84.12 193 ALA A N 1
ATOM 1615 C CA . ALA A 1 193 ? 12.996 3.763 -23.491 1.00 84.12 193 ALA A CA 1
ATOM 1616 C C . ALA A 1 193 ? 11.961 2.943 -24.289 1.00 84.12 193 ALA A C 1
ATOM 1618 O O . ALA A 1 193 ? 11.921 3.049 -25.513 1.00 84.12 193 ALA A O 1
ATOM 1619 N N . LYS A 1 194 ? 11.145 2.120 -23.615 1.00 82.00 194 LYS A N 1
ATOM 1620 C CA . LYS A 1 194 ? 10.046 1.349 -24.225 1.00 82.00 194 LYS A CA 1
ATOM 1621 C C . LYS A 1 194 ? 8.736 2.126 -24.320 1.00 82.00 194 LYS A C 1
ATOM 1623 O O . LYS A 1 194 ? 7.819 1.668 -24.992 1.00 82.00 194 LYS A O 1
ATOM 1628 N N . LEU A 1 195 ? 8.622 3.244 -23.605 1.00 84.75 195 LEU A N 1
ATOM 1629 C CA . LEU A 1 195 ? 7.451 4.110 -23.689 1.00 84.75 195 LEU A CA 1
ATOM 1630 C C . LEU A 1 195 ? 7.497 4.934 -24.970 1.00 84.75 195 LEU A C 1
ATOM 1632 O O . LEU A 1 195 ? 8.582 5.214 -25.488 1.00 84.75 195 LEU A O 1
ATOM 1636 N N . SER A 1 196 ? 6.336 5.413 -25.411 1.00 86.69 196 SER A N 1
ATOM 1637 C CA . SER A 1 196 ? 6.284 6.377 -26.507 1.00 86.69 196 SER A CA 1
ATOM 1638 C C . SER A 1 196 ? 7.084 7.648 -26.195 1.00 86.69 196 SER A C 1
ATOM 1640 O O . SER A 1 196 ? 7.185 8.104 -25.048 1.00 86.69 196 SER A O 1
ATOM 1642 N N . HIS A 1 197 ? 7.630 8.273 -27.234 1.00 87.12 197 HIS A N 1
ATOM 1643 C CA . HIS A 1 197 ? 8.442 9.481 -27.142 1.00 87.12 197 HIS A CA 1
ATOM 1644 C C . HIS A 1 197 ? 7.707 10.616 -26.414 1.00 87.12 197 HIS A C 1
ATOM 1646 O O . HIS A 1 197 ? 8.315 11.389 -25.670 1.00 87.12 197 HIS A O 1
ATOM 1652 N N . GLU A 1 198 ? 6.391 10.726 -26.604 1.00 89.31 198 GLU A N 1
ATOM 1653 C CA . GLU A 1 198 ? 5.556 11.710 -25.915 1.00 89.31 198 GLU A CA 1
ATOM 1654 C C . GLU A 1 198 ? 5.578 11.509 -24.395 1.00 89.31 198 GLU A C 1
ATOM 1656 O O . GLU A 1 198 ? 5.842 12.455 -23.647 1.00 89.31 198 GLU A O 1
ATOM 1661 N N . LYS A 1 199 ? 5.395 10.269 -23.928 1.00 91.56 199 LYS A N 1
ATOM 1662 C CA . LYS A 1 199 ? 5.434 9.939 -22.498 1.00 91.56 199 LYS A CA 1
ATOM 1663 C C . LYS A 1 199 ? 6.825 10.096 -21.923 1.00 91.56 199 LYS A C 1
ATOM 1665 O O . LYS A 1 199 ? 6.961 10.656 -20.839 1.00 91.56 199 LYS A O 1
ATOM 1670 N N . GLN A 1 200 ? 7.861 9.682 -22.652 1.00 92.56 200 GLN A N 1
ATOM 1671 C CA . GLN A 1 200 ? 9.242 9.926 -22.238 1.00 92.56 200 GLN A CA 1
ATOM 1672 C C . GLN A 1 200 ? 9.492 11.424 -22.021 1.00 92.56 200 GLN A C 1
ATOM 1674 O O . GLN A 1 200 ? 10.000 11.820 -20.972 1.00 92.56 200 GLN A O 1
ATOM 1679 N N . LYS A 1 201 ? 9.074 12.268 -22.976 1.00 91.75 201 LYS A N 1
ATOM 1680 C CA . LYS A 1 201 ? 9.225 13.730 -22.908 1.00 91.75 201 LYS A CA 1
ATOM 1681 C C . LYS A 1 201 ? 8.445 14.332 -21.746 1.00 91.75 201 LYS A C 1
ATOM 1683 O O . LYS A 1 201 ? 8.910 15.279 -21.120 1.00 91.75 201 LYS A O 1
ATOM 1688 N N . LYS A 1 202 ? 7.264 13.794 -21.450 1.00 92.69 202 LYS A N 1
ATOM 1689 C CA . LYS A 1 202 ? 6.478 14.223 -20.296 1.00 92.69 202 LYS A CA 1
ATOM 1690 C C . LYS A 1 202 ? 7.145 13.827 -18.977 1.00 92.69 202 LYS A C 1
ATOM 1692 O O . LYS A 1 202 ? 7.191 14.629 -18.053 1.00 92.69 202 LYS A O 1
ATOM 1697 N N . LEU A 1 203 ? 7.662 12.606 -18.867 1.00 94.38 203 LEU A N 1
ATOM 1698 C CA . LEU A 1 203 ? 8.307 12.130 -17.642 1.00 94.38 203 LEU A CA 1
ATOM 1699 C C . LEU A 1 203 ? 9.632 12.856 -17.377 1.00 94.38 203 LEU A C 1
ATOM 1701 O O . LEU A 1 203 ? 9.947 13.133 -16.219 1.00 94.38 203 LEU A O 1
ATOM 1705 N N . SER A 1 204 ? 10.392 13.210 -18.418 1.00 94.56 204 SER A N 1
ATOM 1706 C CA . SER A 1 204 ? 11.702 13.852 -18.255 1.00 94.56 204 SER A CA 1
ATOM 1707 C C . SER A 1 204 ? 11.644 15.198 -17.534 1.00 94.56 204 SER A C 1
ATOM 1709 O O . SER A 1 204 ? 12.585 15.534 -16.817 1.00 94.56 204 SER A O 1
ATOM 1711 N N . THR A 1 205 ? 10.523 15.927 -17.603 1.00 94.62 205 THR A N 1
ATOM 1712 C CA . THR A 1 205 ? 10.349 17.191 -16.865 1.00 94.62 205 THR A CA 1
ATOM 1713 C C . THR A 1 205 ? 10.348 17.011 -15.347 1.00 94.62 205 THR A C 1
ATOM 1715 O O . THR A 1 205 ? 10.576 17.973 -14.620 1.00 94.62 205 THR A O 1
ATOM 1718 N N . PHE A 1 206 ? 10.087 15.794 -14.861 1.00 95.19 206 PHE A N 1
ATOM 1719 C CA . PHE A 1 206 ? 10.098 15.454 -13.436 1.00 95.19 206 PHE A CA 1
ATOM 1720 C C . PHE A 1 206 ? 11.390 14.767 -12.996 1.00 95.19 206 PHE A C 1
ATOM 1722 O O . PHE A 1 206 ? 11.527 14.446 -11.815 1.00 95.19 206 PHE A O 1
ATOM 1729 N N . SER A 1 207 ? 12.310 14.497 -13.922 1.00 96.00 207 SER A N 1
ATOM 1730 C CA . SER A 1 207 ? 13.548 13.792 -13.617 1.00 96.00 207 SER A CA 1
ATOM 1731 C C . SER A 1 207 ? 14.445 14.639 -12.710 1.00 96.00 207 SER A C 1
ATOM 1733 O O . SER A 1 207 ? 14.667 15.829 -12.953 1.00 96.00 207 SER A O 1
ATOM 1735 N N . GLU A 1 208 ? 14.945 14.032 -11.636 1.00 95.19 208 GLU A N 1
ATOM 1736 C CA . GLU A 1 208 ? 15.791 14.685 -10.637 1.00 95.19 208 GLU A CA 1
ATOM 1737 C C . GLU A 1 208 ? 16.881 13.729 -10.121 1.00 95.19 208 GLU A C 1
ATOM 1739 O O . GLU A 1 208 ? 16.708 12.513 -10.231 1.00 95.19 208 GLU A O 1
ATOM 1744 N N . PRO A 1 209 ? 17.973 14.252 -9.526 1.00 94.75 209 PRO A N 1
ATOM 1745 C CA . PRO A 1 209 ? 19.027 13.418 -8.954 1.00 94.75 209 PRO A CA 1
ATOM 1746 C C . PRO A 1 209 ? 18.502 12.444 -7.892 1.00 94.75 209 PRO A C 1
ATOM 1748 O O . PRO A 1 209 ? 17.517 12.714 -7.182 1.00 94.75 209 PRO A O 1
ATOM 1751 N N . LYS A 1 210 ? 19.188 11.311 -7.743 1.00 93.88 210 LYS A N 1
ATOM 1752 C CA . LYS A 1 210 ? 18.811 10.261 -6.793 1.00 93.88 210 LYS A CA 1
ATOM 1753 C C . LYS A 1 210 ? 19.079 10.722 -5.358 1.00 93.88 210 LYS A C 1
ATOM 1755 O O . LYS A 1 210 ? 20.205 11.033 -4.994 1.00 93.88 210 LYS A O 1
ATOM 1760 N N . LYS A 1 211 ? 18.051 10.701 -4.503 1.00 89.56 211 LYS A N 1
ATOM 1761 C CA . LYS A 1 211 ? 18.189 11.014 -3.064 1.00 89.56 211 LYS A CA 1
ATOM 1762 C C . LYS A 1 211 ? 18.414 9.770 -2.207 1.00 89.56 211 LYS A C 1
ATOM 1764 O O . LYS A 1 211 ? 18.975 9.866 -1.121 1.00 89.56 211 LYS A O 1
ATOM 1769 N N . ALA A 1 212 ? 17.946 8.610 -2.660 1.00 87.19 212 ALA A N 1
ATOM 1770 C CA . ALA A 1 212 ? 18.169 7.330 -1.998 1.00 87.19 212 ALA A CA 1
ATOM 1771 C C . ALA A 1 212 ? 18.203 6.191 -3.011 1.00 87.19 212 ALA A C 1
ATOM 1773 O O . ALA A 1 212 ? 17.560 6.266 -4.061 1.00 87.19 212 ALA A O 1
ATOM 1774 N N . ASP A 1 213 ? 18.911 5.127 -2.653 1.00 89.94 213 ASP A N 1
ATOM 1775 C CA . ASP A 1 213 ? 18.898 3.881 -3.407 1.00 89.94 213 ASP A CA 1
ATOM 1776 C C . ASP A 1 213 ? 17.499 3.256 -3.458 1.00 89.94 213 ASP A C 1
ATOM 1778 O O . ASP A 1 213 ? 16.686 3.459 -2.541 1.00 89.94 213 ASP A O 1
ATOM 1782 N N . PRO A 1 214 ? 17.206 2.494 -4.525 1.00 89.06 214 PRO A N 1
ATOM 1783 C CA . PRO A 1 214 ? 15.945 1.793 -4.631 1.00 89.06 214 PRO A CA 1
ATOM 1784 C C . PRO A 1 214 ? 15.817 0.741 -3.523 1.00 89.06 214 PRO A C 1
ATOM 1786 O O . PRO A 1 214 ? 16.815 0.166 -3.075 1.00 89.06 214 PRO A O 1
ATOM 1789 N N . PRO A 1 215 ? 14.584 0.426 -3.103 1.00 88.00 215 PRO A N 1
ATOM 1790 C CA . PRO A 1 215 ? 14.311 -0.673 -2.190 1.00 88.00 215 PRO A CA 1
ATOM 1791 C C . PRO A 1 215 ? 14.952 -1.983 -2.668 1.00 88.00 215 PRO A C 1
ATOM 1793 O O . PRO A 1 215 ? 14.863 -2.342 -3.843 1.00 88.00 215 PRO A O 1
ATOM 1796 N N . ALA A 1 216 ? 15.538 -2.751 -1.746 1.00 85.25 216 ALA A N 1
ATOM 1797 C CA . ALA A 1 216 ? 16.187 -4.026 -2.073 1.00 85.25 216 ALA A CA 1
ATOM 1798 C C . ALA A 1 216 ? 15.237 -5.016 -2.772 1.00 85.25 216 ALA A C 1
ATOM 1800 O O . ALA A 1 216 ? 15.655 -5.797 -3.623 1.00 85.25 216 ALA A O 1
ATOM 1801 N N . GLU A 1 217 ? 13.945 -4.971 -2.437 1.00 84.19 217 GLU A N 1
ATOM 1802 C CA . GLU A 1 217 ? 12.906 -5.754 -3.106 1.00 84.19 217 GLU A CA 1
ATOM 1803 C C . GLU A 1 217 ? 12.805 -5.435 -4.609 1.00 84.19 217 GLU A C 1
ATOM 1805 O O . GLU A 1 217 ? 12.710 -6.356 -5.416 1.00 84.19 217 GLU A O 1
ATOM 1810 N N . PHE A 1 218 ? 12.915 -4.163 -5.009 1.00 84.44 218 PHE A N 1
ATOM 1811 C CA . PHE A 1 218 ? 12.871 -3.769 -6.420 1.00 84.44 218 PHE A CA 1
ATOM 1812 C C . PHE A 1 218 ? 14.016 -4.396 -7.224 1.00 84.44 218 PHE A C 1
ATOM 1814 O O . PHE A 1 218 ? 13.786 -4.922 -8.315 1.00 84.44 218 PHE A O 1
ATOM 1821 N N . ILE A 1 219 ? 15.233 -4.394 -6.669 1.00 78.25 219 ILE A N 1
ATOM 1822 C CA . ILE A 1 219 ? 16.410 -5.011 -7.294 1.00 78.25 219 ILE A CA 1
ATOM 1823 C C . ILE A 1 219 ? 16.246 -6.532 -7.370 1.00 78.25 219 ILE A C 1
ATOM 1825 O O . ILE A 1 219 ? 16.454 -7.118 -8.433 1.00 78.25 219 ILE A O 1
ATOM 1829 N N . ARG A 1 220 ? 15.805 -7.175 -6.283 1.00 73.75 220 ARG A N 1
ATOM 1830 C CA . ARG A 1 220 ? 15.560 -8.626 -6.251 1.00 73.75 220 ARG A CA 1
ATOM 1831 C C . ARG A 1 220 ? 14.547 -9.072 -7.302 1.00 73.75 220 ARG A C 1
ATOM 1833 O O . ARG A 1 220 ? 14.821 -10.000 -8.059 1.00 73.75 220 ARG A O 1
ATOM 1840 N N . ILE A 1 221 ? 13.439 -8.350 -7.436 1.00 73.69 221 ILE A N 1
ATOM 1841 C CA . ILE A 1 221 ? 12.402 -8.660 -8.425 1.00 73.69 221 ILE A CA 1
ATOM 1842 C C . ILE A 1 221 ? 12.889 -8.391 -9.855 1.00 73.69 221 ILE A C 1
ATOM 1844 O O . ILE A 1 221 ? 12.700 -9.221 -10.742 1.00 73.69 221 ILE A O 1
ATOM 1848 N N . ASN A 1 222 ? 13.508 -7.239 -10.119 1.00 69.69 222 ASN A N 1
ATOM 1849 C CA . ASN A 1 222 ? 13.719 -6.797 -11.501 1.00 69.69 222 ASN A CA 1
ATOM 1850 C C . ASN A 1 222 ? 15.088 -7.170 -12.083 1.00 69.69 222 ASN A C 1
ATOM 1852 O O . ASN A 1 222 ? 15.192 -7.369 -13.297 1.00 69.69 222 ASN A O 1
ATOM 1856 N N . VAL A 1 223 ? 16.111 -7.302 -11.236 1.00 67.00 223 VAL A N 1
ATOM 1857 C CA . VAL A 1 223 ? 17.469 -7.709 -11.629 1.00 67.00 223 VAL A CA 1
ATOM 1858 C C . VAL A 1 223 ? 17.654 -9.209 -11.426 1.00 67.00 223 VAL A C 1
ATOM 1860 O O . VAL A 1 223 ? 18.070 -9.898 -12.355 1.00 67.00 223 VAL A O 1
ATOM 1863 N N . TYR A 1 224 ? 17.295 -9.729 -10.247 1.00 63.28 224 TYR A N 1
ATOM 1864 C CA . TYR A 1 224 ? 17.490 -11.146 -9.909 1.00 63.28 224 TYR A CA 1
ATOM 1865 C C . TYR A 1 224 ? 16.286 -12.043 -10.228 1.00 63.28 224 TYR A C 1
ATOM 1867 O O . TYR A 1 224 ? 16.410 -13.262 -10.140 1.00 63.28 224 TYR A O 1
ATOM 1875 N N . ALA A 1 225 ? 15.155 -11.467 -10.658 1.00 59.31 225 ALA A N 1
ATOM 1876 C CA . ALA A 1 225 ? 13.925 -12.187 -11.007 1.00 59.31 225 ALA A CA 1
ATOM 1877 C C . ALA A 1 225 ? 13.332 -13.037 -9.868 1.00 59.31 225 ALA A C 1
ATOM 1879 O O . ALA A 1 225 ? 12.676 -14.055 -10.116 1.00 59.31 225 ALA A O 1
ATOM 1880 N N . GLU A 1 226 ? 13.539 -12.608 -8.624 1.00 63.50 226 GLU A N 1
ATOM 1881 C CA . GLU A 1 226 ? 12.949 -13.241 -7.448 1.00 63.50 226 GLU A CA 1
ATOM 1882 C C . GLU A 1 226 ? 11.442 -12.962 -7.359 1.00 63.50 226 GLU A C 1
ATOM 1884 O O . GLU A 1 226 ? 10.931 -11.961 -7.872 1.00 63.50 226 GLU A O 1
ATOM 1889 N N . PHE A 1 227 ? 10.708 -13.874 -6.715 1.00 64.00 227 PHE A N 1
ATOM 1890 C CA . PHE A 1 227 ? 9.291 -13.648 -6.450 1.00 64.00 227 PHE A CA 1
ATOM 1891 C C . PHE A 1 227 ? 9.120 -12.538 -5.408 1.00 64.00 227 PHE A C 1
ATOM 1893 O O . PHE A 1 227 ? 9.896 -12.485 -4.455 1.00 64.00 227 PHE A O 1
ATOM 1900 N N . PRO A 1 228 ? 8.090 -11.689 -5.551 1.00 77.12 228 PRO A N 1
ATOM 1901 C CA . PRO A 1 228 ? 7.730 -10.749 -4.505 1.00 77.12 228 PRO A CA 1
ATOM 1902 C C . PRO A 1 228 ? 7.480 -11.464 -3.176 1.00 77.12 228 PRO A C 1
ATOM 1904 O O . PRO A 1 228 ? 6.706 -12.421 -3.119 1.00 77.12 228 PRO A O 1
ATOM 1907 N N . GLU A 1 229 ? 8.123 -10.986 -2.115 1.00 78.19 229 GLU A N 1
ATOM 1908 C CA . GLU A 1 229 ? 7.951 -11.514 -0.755 1.00 78.19 229 GLU A CA 1
ATOM 1909 C C . GLU A 1 229 ? 6.896 -10.720 0.028 1.00 78.19 229 GLU A C 1
ATOM 1911 O O . GLU A 1 229 ? 6.381 -11.198 1.045 1.00 78.19 229 GLU A O 1
ATOM 1916 N N . THR A 1 230 ? 6.563 -9.514 -0.450 1.00 87.88 230 THR A N 1
ATOM 1917 C CA . THR A 1 230 ? 5.647 -8.598 0.228 1.00 87.88 230 THR A CA 1
ATOM 1918 C C . THR A 1 230 ? 4.418 -8.253 -0.601 1.00 87.88 230 THR A C 1
ATOM 1920 O O . THR A 1 230 ? 4.438 -8.280 -1.833 1.00 87.88 230 THR A O 1
ATOM 1923 N N . TYR A 1 231 ? 3.333 -7.918 0.094 1.00 88.75 231 TYR A N 1
ATOM 1924 C CA . TYR A 1 231 ? 2.089 -7.443 -0.511 1.00 88.75 231 TYR A CA 1
ATOM 1925 C C . TYR A 1 231 ? 1.956 -5.922 -0.369 1.00 88.75 231 TYR A C 1
ATOM 1927 O O . TYR A 1 231 ? 2.557 -5.337 0.534 1.00 88.75 231 TYR A O 1
ATOM 1935 N N . PRO A 1 232 ? 1.137 -5.261 -1.208 1.00 90.19 232 PRO A N 1
ATOM 1936 C CA . PRO A 1 232 ? 0.827 -3.846 -1.041 1.00 90.19 232 PRO A CA 1
ATOM 1937 C C . PRO A 1 232 ? 0.361 -3.509 0.379 1.00 90.19 232 PRO A C 1
ATOM 1939 O O . PRO A 1 232 ? -0.335 -4.290 1.040 1.00 90.19 232 PRO A O 1
ATOM 1942 N N . ILE A 1 233 ? 0.719 -2.316 0.857 1.00 88.31 233 ILE A N 1
ATOM 1943 C CA . ILE A 1 233 ? 0.380 -1.895 2.221 1.00 88.31 233 ILE A CA 1
ATOM 1944 C C . ILE A 1 233 ? -1.137 -1.796 2.430 1.00 88.31 233 ILE A C 1
ATOM 1946 O O . ILE A 1 233 ? -1.638 -2.194 3.482 1.00 88.31 233 ILE A O 1
ATOM 1950 N N . GLY A 1 234 ? -1.889 -1.350 1.417 1.00 90.06 234 GLY A N 1
ATOM 1951 C CA . GLY A 1 234 ? -3.344 -1.287 1.498 1.00 90.06 234 GLY A CA 1
ATOM 1952 C C . GLY A 1 234 ? -4.002 -2.666 1.544 1.00 90.06 234 GLY A C 1
ATOM 1953 O O . GLY A 1 234 ? -4.926 -2.858 2.335 1.00 90.06 234 GLY A O 1
ATOM 1954 N N . TRP A 1 235 ? -3.468 -3.654 0.810 1.00 91.69 235 TRP A N 1
ATOM 1955 C CA . TRP A 1 235 ? -3.870 -5.063 0.946 1.00 91.69 235 TRP A CA 1
ATOM 1956 C C . TRP A 1 235 ? -3.645 -5.555 2.379 1.00 91.69 235 TRP A C 1
ATOM 1958 O O . TRP A 1 235 ? -4.558 -6.087 3.011 1.00 91.69 235 TRP A O 1
ATOM 1968 N N . THR A 1 236 ? -2.449 -5.307 2.918 1.00 91.81 236 THR A N 1
ATOM 1969 C CA . THR A 1 236 ? -2.038 -5.750 4.258 1.00 91.81 236 THR A CA 1
ATOM 1970 C C . THR A 1 236 ? -2.955 -5.181 5.342 1.00 91.81 236 THR A C 1
ATOM 1972 O O . THR A 1 236 ? -3.559 -5.938 6.104 1.00 91.81 236 THR A O 1
ATOM 1975 N N . ILE A 1 237 ? -3.137 -3.856 5.371 1.00 93.19 237 ILE A N 1
ATOM 1976 C CA . ILE A 1 237 ? -3.983 -3.178 6.364 1.00 93.19 237 ILE A CA 1
ATOM 1977 C C . ILE A 1 237 ? -5.454 -3.586 6.208 1.00 93.19 237 ILE A C 1
ATOM 1979 O O . ILE A 1 237 ? -6.104 -3.906 7.203 1.00 93.19 237 ILE A O 1
ATOM 1983 N N . SER A 1 238 ? -5.986 -3.620 4.979 1.00 92.81 238 SER A N 1
ATOM 1984 C CA . SER A 1 238 ? -7.387 -3.991 4.730 1.00 92.81 238 SER A CA 1
ATOM 1985 C C . SER A 1 238 ? -7.693 -5.405 5.218 1.00 92.81 238 SER A C 1
ATOM 1987 O O . SER A 1 238 ? -8.726 -5.638 5.847 1.00 92.81 238 SER A O 1
ATOM 1989 N N . ARG A 1 239 ? -6.790 -6.362 4.976 1.00 92.94 239 ARG A N 1
ATOM 1990 C CA . ARG A 1 239 ? -6.965 -7.756 5.401 1.00 92.94 239 ARG A CA 1
ATOM 1991 C C . ARG A 1 239 ? -6.832 -7.925 6.910 1.00 92.94 239 ARG A C 1
ATOM 1993 O O . ARG A 1 239 ? -7.695 -8.572 7.496 1.00 92.94 239 ARG A O 1
ATOM 2000 N N . CYS A 1 240 ? -5.852 -7.281 7.545 1.00 93.69 240 CYS A N 1
ATOM 2001 C CA . CYS A 1 240 ? -5.766 -7.242 9.007 1.00 93.69 240 CYS A CA 1
ATOM 2002 C C . CYS A 1 240 ? -7.051 -6.674 9.632 1.00 93.69 240 CYS A C 1
ATOM 2004 O O . CYS A 1 240 ? -7.604 -7.265 10.555 1.00 93.69 240 CYS A O 1
ATOM 2006 N N . LEU A 1 241 ? -7.575 -5.565 9.104 1.00 93.69 241 LEU A N 1
ATOM 2007 C CA . LEU A 1 241 ? -8.809 -4.957 9.607 1.00 93.69 241 LEU A CA 1
ATOM 2008 C C . LEU A 1 241 ? -10.036 -5.842 9.375 1.00 93.69 241 LEU A C 1
ATOM 2010 O O . LEU A 1 241 ? -10.852 -5.968 10.284 1.00 93.69 241 LEU A O 1
ATOM 2014 N N . LYS A 1 242 ? -10.153 -6.508 8.219 1.00 92.44 242 LYS A N 1
ATOM 2015 C CA . LYS A 1 242 ? -11.219 -7.494 7.961 1.00 92.44 242 LYS A CA 1
ATOM 2016 C C . LYS A 1 242 ? -11.188 -8.626 8.990 1.00 92.44 242 LYS A C 1
ATOM 2018 O O . LYS A 1 242 ? -12.240 -8.980 9.519 1.00 92.44 242 LYS A O 1
ATOM 2023 N N . ASP A 1 243 ? -10.00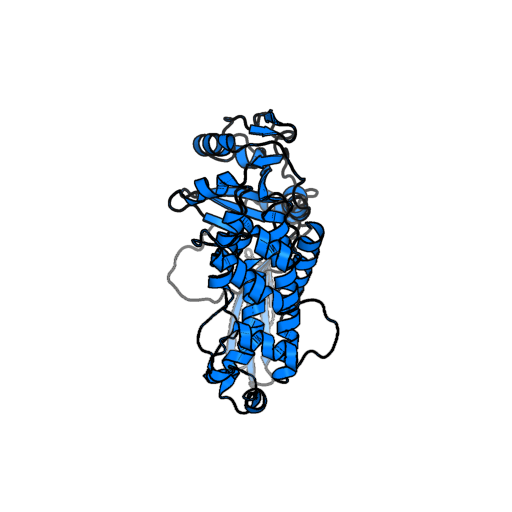1 -9.146 9.300 1.00 92.25 243 ASP A N 1
ATOM 2024 C CA . ASP A 1 243 ? -9.818 -10.212 10.285 1.00 92.25 243 ASP A CA 1
ATOM 2025 C C . ASP A 1 243 ? -10.228 -9.768 11.695 1.00 92.25 243 ASP A C 1
ATOM 2027 O O . ASP A 1 243 ? -10.985 -10.477 12.358 1.00 92.25 243 ASP A O 1
ATOM 2031 N N . VAL A 1 244 ? -9.781 -8.587 12.148 1.00 92.38 244 VAL A N 1
ATOM 2032 C CA . VAL A 1 244 ? -10.132 -8.083 13.490 1.00 92.38 244 VAL A CA 1
ATOM 2033 C C . VAL A 1 244 ? -11.593 -7.667 13.579 1.00 92.38 244 VAL A C 1
ATOM 2035 O O . VAL A 1 244 ? -12.229 -7.918 14.594 1.00 92.38 244 VAL A O 1
ATOM 2038 N N . ASN A 1 245 ? -12.154 -7.048 12.539 1.00 92.38 245 ASN A N 1
ATOM 2039 C CA . ASN A 1 245 ? -13.539 -6.580 12.558 1.00 92.38 245 ASN A CA 1
ATOM 2040 C C . ASN A 1 245 ? -14.558 -7.715 12.469 1.00 92.38 245 ASN A C 1
ATOM 2042 O O . ASN A 1 245 ? -15.671 -7.540 12.957 1.00 92.38 245 ASN A O 1
ATOM 2046 N N . LYS A 1 246 ? -14.217 -8.854 11.855 1.00 93.06 246 LYS A N 1
ATOM 2047 C CA . LYS A 1 246 ? -15.153 -9.969 11.680 1.00 93.06 246 LYS A CA 1
ATOM 2048 C C . LYS A 1 246 ? -15.823 -10.399 13.000 1.00 93.06 246 LYS A C 1
ATOM 2050 O O . LYS A 1 246 ? -17.045 -10.373 13.044 1.00 93.06 246 LYS A O 1
ATOM 2055 N N . PRO A 1 247 ? -15.088 -10.671 14.091 1.00 93.00 247 PRO A N 1
ATOM 2056 C CA . PRO A 1 247 ? -15.673 -10.938 15.407 1.00 93.00 247 PRO A CA 1
ATOM 2057 C C . PRO A 1 247 ? -16.659 -9.883 15.925 1.00 93.00 247 PRO A C 1
ATOM 2059 O O . PRO A 1 247 ? -17.692 -10.223 16.499 1.00 93.00 247 PRO A O 1
ATOM 2062 N N . TRP A 1 248 ? -16.352 -8.599 15.724 1.00 91.94 248 TRP A N 1
ATOM 2063 C CA . TRP A 1 248 ? -17.228 -7.502 16.142 1.00 91.94 248 TRP A CA 1
ATOM 2064 C C . TRP A 1 248 ? -18.509 -7.460 15.307 1.00 91.94 248 TRP A C 1
ATOM 2066 O O . TRP A 1 248 ? -19.595 -7.254 15.844 1.00 91.94 248 TRP A O 1
ATOM 2076 N N . ILE A 1 249 ? -18.393 -7.700 14.000 1.00 91.88 249 ILE A N 1
ATOM 2077 C CA . ILE A 1 249 ? -19.534 -7.767 13.086 1.00 91.88 249 ILE A CA 1
ATOM 2078 C C . ILE A 1 249 ? -20.404 -8.982 13.416 1.00 91.88 249 ILE A C 1
ATOM 2080 O O . ILE A 1 249 ? -21.613 -8.831 13.549 1.00 91.88 249 ILE A O 1
ATOM 2084 N N . ASP A 1 250 ? -19.798 -10.154 13.600 1.00 91.81 250 ASP A N 1
ATOM 2085 C CA . ASP A 1 250 ? -20.507 -11.402 13.887 1.00 91.81 250 ASP A CA 1
ATOM 2086 C C . ASP A 1 250 ? -21.297 -11.308 15.206 1.00 91.81 250 ASP A C 1
ATOM 2088 O O . ASP A 1 250 ? -22.389 -11.865 15.313 1.00 91.81 250 ASP A O 1
ATOM 2092 N N . ARG A 1 251 ? -20.777 -10.575 16.203 1.00 90.62 251 ARG A N 1
ATOM 2093 C CA . ARG A 1 251 ? -21.404 -10.452 17.527 1.00 90.62 251 ARG A CA 1
ATOM 2094 C C . ARG A 1 251 ? -22.345 -9.255 17.676 1.00 90.62 251 ARG A C 1
ATOM 2096 O O . ARG A 1 251 ? -23.383 -9.389 18.313 1.00 90.62 251 ARG A O 1
ATOM 2103 N N . PHE A 1 252 ? -21.994 -8.098 17.115 1.00 90.38 252 PHE A N 1
ATOM 2104 C CA . PHE A 1 252 ? -22.706 -6.831 17.348 1.00 90.38 252 PHE A CA 1
ATOM 2105 C C . PHE A 1 252 ? -23.270 -6.196 16.067 1.00 90.38 252 PHE A C 1
ATOM 2107 O O . PHE A 1 252 ? -23.876 -5.127 16.120 1.00 90.38 252 PHE A O 1
ATOM 2114 N N . GLY A 1 253 ? -23.029 -6.790 14.894 1.00 88.31 253 GLY A N 1
ATOM 2115 C CA . GLY A 1 253 ? -23.444 -6.237 13.600 1.00 88.31 253 GLY A CA 1
ATOM 2116 C C . GLY A 1 253 ? -22.705 -4.954 13.199 1.00 88.31 253 GLY A C 1
ATOM 2117 O O . GLY A 1 253 ? -23.154 -4.241 12.300 1.00 88.31 253 GLY A O 1
ATOM 2118 N N . LYS A 1 254 ? -21.592 -4.621 13.868 1.00 86.81 254 LYS A N 1
ATOM 2119 C CA . LYS A 1 254 ? -20.830 -3.382 13.661 1.00 86.81 254 LYS A CA 1
ATOM 2120 C C . LYS A 1 254 ? -19.332 -3.630 13.678 1.00 86.81 254 LYS A C 1
ATOM 2122 O O . LYS A 1 254 ? -18.822 -4.432 14.448 1.00 86.81 254 LYS A O 1
ATOM 2127 N N . ASN A 1 255 ? -18.619 -2.851 12.882 1.00 87.44 255 ASN A N 1
ATOM 2128 C CA . ASN A 1 255 ? -17.172 -2.740 12.918 1.00 87.44 255 ASN A CA 1
ATOM 2129 C C . ASN A 1 255 ? -16.730 -1.574 13.819 1.00 87.44 255 ASN A C 1
ATOM 2131 O O . ASN A 1 255 ? -17.381 -0.525 13.867 1.00 87.44 255 ASN A O 1
ATOM 2135 N N . LEU A 1 256 ? -15.608 -1.751 14.520 1.00 85.31 256 LEU A N 1
ATOM 2136 C CA . LEU A 1 256 ? -14.980 -0.695 15.326 1.00 85.31 256 LEU A CA 1
ATOM 2137 C C . LEU A 1 256 ? -14.032 0.177 14.500 1.00 85.31 256 LEU A C 1
ATOM 2139 O O . LEU A 1 256 ? -13.901 1.368 14.783 1.00 85.31 256 LEU A O 1
ATOM 2143 N N . LEU A 1 257 ? -13.400 -0.408 13.480 1.00 88.56 257 LEU A N 1
ATOM 2144 C CA . LEU A 1 257 ? -12.603 0.280 12.466 1.00 88.56 257 LEU A CA 1
ATOM 2145 C C . LEU A 1 257 ? -13.173 -0.011 11.072 1.00 88.56 257 LEU A C 1
ATOM 2147 O O . LEU A 1 257 ? -13.872 -1.000 10.875 1.00 88.56 257 LEU A O 1
ATOM 2151 N N . LEU A 1 258 ? -12.915 0.840 10.085 1.00 88.19 258 LEU A N 1
ATOM 2152 C CA . LEU A 1 258 ? -13.388 0.627 8.715 1.00 88.19 258 LEU A CA 1
ATOM 2153 C C . LEU A 1 258 ? -12.509 -0.396 7.990 1.00 88.19 258 LEU A C 1
ATOM 2155 O O . LEU A 1 258 ? -11.338 -0.551 8.317 1.00 88.19 258 LEU A O 1
ATOM 2159 N N . ASN A 1 259 ? -13.083 -1.091 7.006 1.00 86.81 259 ASN A N 1
ATOM 2160 C CA . ASN A 1 259 ? -12.332 -1.951 6.095 1.00 86.81 259 ASN A CA 1
ATOM 2161 C C . ASN A 1 259 ? -12.042 -1.145 4.819 1.00 86.81 259 ASN A C 1
ATOM 2163 O O . ASN A 1 259 ? -12.955 -0.978 4.008 1.00 86.81 259 ASN A O 1
ATOM 2167 N N . PRO A 1 260 ? -10.822 -0.614 4.652 1.00 86.00 260 PRO A N 1
ATOM 2168 C CA . PRO A 1 260 ? -10.485 0.247 3.530 1.00 86.00 260 PRO A CA 1
ATOM 2169 C C . PRO A 1 260 ? -10.429 -0.537 2.217 1.00 86.00 260 PRO A C 1
ATOM 2171 O O . PRO A 1 260 ? -10.097 -1.729 2.195 1.00 86.00 260 PRO A O 1
ATOM 2174 N N . ASP A 1 261 ? -10.712 0.163 1.123 1.00 88.31 261 ASP A N 1
ATOM 2175 C CA . ASP A 1 261 ? -10.368 -0.289 -0.223 1.00 88.31 261 ASP A CA 1
ATOM 2176 C C . ASP A 1 261 ? -8.837 -0.364 -0.370 1.00 88.31 261 ASP A C 1
ATOM 2178 O O . ASP A 1 261 ? -8.120 0.542 0.064 1.00 88.31 261 ASP A O 1
ATOM 2182 N N . GLU A 1 262 ? -8.344 -1.484 -0.904 1.00 88.75 262 GLU A N 1
ATOM 2183 C CA . GLU A 1 262 ? -6.920 -1.848 -0.885 1.00 88.75 262 GLU A CA 1
ATOM 2184 C C . GLU A 1 262 ? -6.081 -0.893 -1.754 1.00 88.75 262 GLU A C 1
ATOM 2186 O O . GLU A 1 262 ? -4.990 -0.476 -1.345 1.00 88.75 262 GLU A O 1
ATOM 2191 N N . ASP A 1 263 ? -6.615 -0.485 -2.905 1.00 81.56 263 ASP A N 1
ATOM 2192 C CA . ASP A 1 263 ? -5.923 0.388 -3.853 1.00 81.56 263 ASP A CA 1
ATOM 2193 C C . ASP A 1 263 ? -5.947 1.839 -3.364 1.00 81.56 263 ASP A C 1
ATOM 2195 O O . ASP A 1 263 ? -4.888 2.452 -3.210 1.00 81.56 263 ASP A O 1
ATOM 2199 N N . LYS A 1 264 ? -7.121 2.348 -2.958 1.00 81.62 264 LYS A N 1
ATOM 2200 C CA . LYS A 1 264 ? -7.251 3.715 -2.412 1.00 81.62 264 LYS A CA 1
ATOM 2201 C C . LYS A 1 264 ? -6.364 3.953 -1.197 1.00 81.62 264 LYS A C 1
ATOM 2203 O O . LYS A 1 264 ? -5.814 5.041 -1.026 1.00 81.62 264 LYS A O 1
ATOM 2208 N N . LEU A 1 265 ? -6.230 2.952 -0.324 1.00 82.69 265 LEU A N 1
ATOM 2209 C CA . LEU A 1 265 ? -5.364 3.074 0.842 1.00 82.69 265 LEU A CA 1
ATOM 2210 C C . LEU A 1 265 ? -3.883 3.093 0.452 1.00 82.69 265 LEU A C 1
ATOM 2212 O O . LEU A 1 265 ? -3.122 3.880 1.013 1.00 82.69 265 LEU A O 1
ATOM 2216 N N . SER A 1 266 ? -3.478 2.259 -0.507 1.00 80.31 266 SER A N 1
ATOM 2217 C CA . SER A 1 266 ? -2.094 2.234 -0.991 1.00 80.31 266 SER A CA 1
ATOM 2218 C C . SER A 1 266 ? -1.711 3.567 -1.636 1.00 80.31 266 SER A C 1
ATOM 2220 O O . SER A 1 266 ? -0.662 4.120 -1.306 1.00 80.31 266 SER A O 1
ATOM 2222 N N . GLU A 1 267 ? -2.591 4.132 -2.465 1.00 77.50 267 GLU A N 1
ATOM 2223 C CA . GLU A 1 267 ? -2.416 5.463 -3.055 1.00 77.50 267 GLU A CA 1
ATOM 2224 C C . GLU A 1 267 ? -2.311 6.551 -1.981 1.00 77.50 267 GLU A C 1
ATOM 2226 O O . GLU A 1 267 ? -1.346 7.316 -1.968 1.00 77.50 267 GLU A O 1
ATOM 2231 N N . CYS A 1 268 ? -3.247 6.581 -1.025 1.00 79.75 268 CYS A N 1
ATOM 2232 C CA . CYS A 1 268 ? -3.241 7.551 0.071 1.00 79.75 268 CYS A CA 1
ATOM 2233 C C . CYS A 1 268 ? -1.934 7.506 0.879 1.00 79.75 268 CYS A C 1
ATOM 2235 O O . CYS A 1 268 ? -1.383 8.550 1.223 1.00 79.75 268 CYS A O 1
ATOM 2237 N N . ILE A 1 269 ? -1.438 6.307 1.194 1.00 73.00 269 ILE A N 1
ATOM 2238 C CA . ILE A 1 269 ? -0.253 6.123 2.037 1.00 73.00 269 ILE A CA 1
ATOM 2239 C C . ILE A 1 269 ? 1.030 6.450 1.269 1.00 73.00 269 ILE A C 1
ATOM 2241 O O . ILE A 1 269 ? 1.910 7.169 1.749 1.00 73.00 269 ILE A O 1
ATOM 2245 N N . LEU A 1 270 ? 1.174 5.900 0.067 1.00 69.31 270 LEU A N 1
ATOM 2246 C CA . LEU A 1 270 ? 2.456 5.920 -0.628 1.00 69.31 270 LEU A CA 1
ATOM 2247 C C . LEU A 1 270 ? 2.627 7.151 -1.515 1.00 69.31 270 LEU A C 1
ATOM 2249 O O . LEU A 1 270 ? 3.768 7.591 -1.660 1.00 69.31 270 LEU A O 1
ATOM 2253 N N . LEU A 1 271 ? 1.532 7.745 -1.999 1.00 70.12 271 LEU A N 1
ATOM 2254 C CA . LEU A 1 271 ? 1.537 8.903 -2.900 1.00 70.12 271 LEU A CA 1
ATOM 2255 C C . LEU A 1 271 ? 1.016 10.187 -2.257 1.00 70.12 271 LEU A C 1
ATOM 2257 O O . LEU A 1 271 ? 1.111 11.236 -2.874 1.00 70.12 271 LEU A O 1
ATOM 2261 N N . GLY A 1 272 ? 0.456 10.135 -1.047 1.00 65.75 272 GLY A N 1
ATOM 2262 C CA . GLY A 1 272 ? -0.221 11.286 -0.446 1.00 65.75 272 GLY A CA 1
ATOM 2263 C C . GLY A 1 272 ? 0.681 12.475 -0.081 1.00 65.75 272 GLY A C 1
ATOM 2264 O O . GLY A 1 272 ? 0.179 13.580 0.091 1.00 65.75 272 GLY A O 1
ATOM 2265 N N . LEU A 1 273 ? 1.996 12.265 0.029 1.00 76.81 273 LEU A N 1
ATOM 2266 C CA . LEU A 1 273 ? 2.972 13.302 0.382 1.00 76.81 273 LEU A CA 1
ATOM 2267 C C . LEU A 1 273 ? 3.905 13.561 -0.793 1.00 76.81 273 LEU A C 1
ATOM 2269 O O . LEU A 1 273 ? 4.893 12.856 -0.999 1.00 76.81 273 LEU A O 1
ATOM 2273 N N . ILE A 1 274 ? 3.534 14.560 -1.578 1.00 73.94 274 ILE A N 1
ATOM 2274 C CA . ILE A 1 274 ? 4.093 14.878 -2.886 1.00 73.94 274 ILE A CA 1
ATOM 2275 C C . ILE A 1 274 ? 5.054 16.075 -2.790 1.00 73.94 274 ILE A C 1
ATOM 2277 O O . ILE A 1 274 ? 5.962 16.216 -3.615 1.00 73.94 274 ILE A O 1
ATOM 2281 N N . SER A 1 275 ? 4.900 16.917 -1.766 1.00 71.56 275 SER A N 1
ATOM 2282 C CA . SER A 1 275 ? 5.772 18.053 -1.474 1.00 71.56 275 SER A CA 1
ATOM 2283 C C . SER A 1 275 ? 6.373 17.990 -0.062 1.00 71.56 275 SER A C 1
ATOM 2285 O O . SER A 1 275 ? 6.250 17.008 0.670 1.00 71.56 275 SER A O 1
ATOM 2287 N N . ARG A 1 276 ? 7.100 19.051 0.310 1.00 73.06 276 ARG A N 1
ATOM 2288 C CA . ARG A 1 276 ? 7.665 19.235 1.657 1.00 73.06 276 ARG A CA 1
ATOM 2289 C C . ARG A 1 276 ? 6.726 20.001 2.594 1.00 73.06 276 ARG A C 1
ATOM 2291 O O . ARG A 1 276 ? 7.126 20.325 3.707 1.00 73.06 276 ARG A O 1
ATOM 2298 N N . GLU A 1 277 ? 5.506 20.310 2.163 1.00 81.44 277 GLU A N 1
ATOM 2299 C CA . GLU A 1 277 ? 4.559 21.087 2.956 1.00 81.44 277 GLU A CA 1
ATOM 2300 C C . GLU A 1 277 ? 3.853 20.214 4.002 1.00 81.44 277 GLU A C 1
ATOM 2302 O O . GLU A 1 277 ? 3.168 19.248 3.671 1.00 81.44 277 GLU A O 1
ATOM 2307 N N . PHE A 1 278 ? 3.936 20.595 5.280 1.00 83.56 278 PHE A N 1
ATOM 2308 C CA . PHE A 1 278 ? 3.239 19.895 6.367 1.00 83.56 278 PHE A CA 1
ATOM 2309 C C . PHE A 1 278 ? 1.713 19.907 6.233 1.00 83.56 278 PHE A C 1
ATOM 2311 O O . PHE A 1 278 ? 1.039 19.041 6.786 1.00 83.56 278 PHE A O 1
ATOM 2318 N N . ARG A 1 279 ? 1.142 20.830 5.452 1.00 83.19 279 ARG A N 1
ATOM 2319 C CA . ARG A 1 279 ? -0.298 20.826 5.156 1.00 83.19 279 ARG A CA 1
ATOM 2320 C C . ARG A 1 279 ? -0.741 19.570 4.408 1.00 83.19 279 ARG A C 1
ATOM 2322 O O . ARG A 1 279 ? -1.842 19.090 4.669 1.00 83.19 279 ARG A O 1
ATOM 2329 N N . GLU A 1 280 ? 0.118 18.989 3.570 1.00 85.06 280 GLU A N 1
ATOM 2330 C CA . GLU A 1 280 ? -0.194 17.717 2.909 1.00 85.06 280 GLU A CA 1
ATOM 2331 C C . GLU A 1 280 ? -0.345 16.580 3.924 1.00 85.06 280 GLU A C 1
ATOM 2333 O O . GLU A 1 280 ? -1.174 15.696 3.734 1.00 85.06 280 GLU A O 1
ATOM 2338 N N . LEU A 1 281 ? 0.363 16.628 5.060 1.00 88.00 281 LEU A N 1
ATOM 2339 C CA . LEU A 1 281 ? 0.180 15.646 6.129 1.00 88.00 281 LEU A CA 1
ATOM 2340 C C . LEU A 1 281 ? -1.246 15.684 6.687 1.00 88.00 281 LEU A C 1
ATOM 2342 O O . LEU A 1 281 ? -1.844 14.631 6.891 1.00 88.00 281 LEU A O 1
ATOM 2346 N N . ALA A 1 282 ? -1.825 16.872 6.880 1.00 88.19 282 ALA A N 1
ATOM 2347 C CA . ALA A 1 282 ? -3.216 17.003 7.317 1.00 88.19 282 ALA A CA 1
ATOM 2348 C C . ALA A 1 282 ? -4.203 16.446 6.274 1.00 88.19 282 ALA A C 1
ATOM 2350 O O . ALA A 1 282 ? -5.189 15.798 6.636 1.00 88.19 282 ALA A O 1
ATOM 2351 N N . ASP A 1 283 ? -3.925 16.658 4.984 1.00 87.25 283 ASP A N 1
ATOM 2352 C CA . ASP A 1 283 ? -4.729 16.119 3.884 1.00 87.25 283 ASP A CA 1
ATOM 2353 C C . ASP A 1 283 ? -4.688 14.589 3.842 1.00 87.25 283 ASP A C 1
ATOM 2355 O O . ASP A 1 283 ? -5.739 13.943 3.808 1.00 87.25 283 ASP A O 1
ATOM 2359 N N . VAL A 1 284 ? -3.492 14.007 3.934 1.00 89.00 284 VAL A N 1
ATOM 2360 C CA . VAL A 1 284 ? -3.300 12.554 3.979 1.00 89.00 284 VAL A CA 1
ATOM 2361 C C . VAL A 1 284 ? -3.941 11.955 5.219 1.00 89.00 284 VAL A C 1
ATOM 2363 O O . VAL A 1 284 ? -4.632 10.946 5.116 1.00 89.00 284 VAL A O 1
ATOM 2366 N N . MET A 1 285 ? -3.785 12.577 6.390 1.00 90.38 285 MET A N 1
ATOM 2367 C CA . MET A 1 285 ? -4.429 12.104 7.618 1.00 90.38 285 MET A CA 1
ATOM 2368 C C . MET A 1 285 ? -5.950 12.176 7.538 1.00 90.38 285 MET A C 1
ATOM 2370 O O . MET A 1 285 ? -6.625 11.286 8.054 1.00 90.38 285 MET A O 1
ATOM 2374 N N . LEU A 1 286 ? -6.516 13.174 6.854 1.00 88.88 286 LEU A N 1
ATOM 2375 C CA . LEU A 1 286 ? -7.953 13.216 6.605 1.00 88.88 286 LEU A CA 1
ATOM 2376 C C . LEU A 1 286 ? -8.419 12.036 5.745 1.00 88.88 286 LEU A C 1
ATOM 2378 O O . LEU A 1 286 ? -9.407 11.392 6.112 1.00 88.88 286 LEU A O 1
ATOM 2382 N N . GLU A 1 287 ? -7.754 11.766 4.622 1.00 88.56 287 GLU A N 1
ATOM 2383 C CA . GLU A 1 287 ? -8.135 10.659 3.735 1.00 88.56 287 GLU A CA 1
ATOM 2384 C C . GLU A 1 287 ? -7.891 9.298 4.397 1.00 88.56 287 GLU A C 1
ATOM 2386 O O . GLU A 1 287 ? -8.796 8.462 4.438 1.00 88.56 287 GLU A O 1
ATOM 2391 N N . PHE A 1 288 ? -6.745 9.116 5.054 1.00 89.38 288 PHE A N 1
ATOM 2392 C CA . PHE A 1 288 ? -6.434 7.921 5.838 1.00 89.38 288 PHE A CA 1
ATOM 2393 C C . PHE A 1 288 ? -7.495 7.662 6.914 1.00 89.38 288 PHE A C 1
ATOM 2395 O O . PHE A 1 288 ? -8.052 6.565 7.015 1.00 89.38 288 PHE A O 1
ATOM 2402 N N . ARG A 1 289 ? -7.867 8.701 7.672 1.00 88.62 289 ARG A N 1
ATOM 2403 C CA . ARG A 1 289 ? -8.937 8.629 8.669 1.00 88.62 289 ARG A CA 1
ATOM 2404 C C . ARG A 1 289 ? -10.253 8.196 8.032 1.00 88.62 289 ARG A C 1
ATOM 2406 O O . ARG A 1 289 ? -10.929 7.346 8.601 1.00 88.62 289 ARG A O 1
ATOM 2413 N N . LYS A 1 290 ? -10.660 8.786 6.901 1.00 88.50 290 LYS A N 1
ATOM 2414 C CA . LYS A 1 290 ? -11.930 8.443 6.226 1.00 88.50 290 LYS A CA 1
ATOM 2415 C C . LYS A 1 290 ? -11.974 6.978 5.794 1.00 88.50 290 LYS A C 1
ATOM 2417 O O . LYS A 1 290 ? -13.047 6.386 5.822 1.00 88.50 290 LYS A O 1
ATOM 2422 N N . LEU A 1 291 ? -10.831 6.420 5.400 1.00 87.19 291 LEU A N 1
ATOM 2423 C CA . LEU A 1 291 ? -10.716 5.041 4.932 1.00 87.19 291 LEU A CA 1
ATOM 2424 C C . LEU A 1 291 ? -10.690 4.019 6.075 1.00 87.19 291 LEU A C 1
ATOM 2426 O O . LEU A 1 291 ? -11.178 2.906 5.896 1.00 87.19 291 LEU A O 1
ATOM 2430 N N . VAL A 1 292 ? -10.132 4.382 7.235 1.00 86.38 292 VAL A N 1
ATOM 2431 C CA . VAL A 1 292 ? -9.759 3.409 8.278 1.00 86.38 292 VAL A CA 1
ATOM 2432 C C . VAL A 1 292 ? -10.480 3.623 9.612 1.00 86.38 292 VAL A C 1
ATOM 2434 O O . VAL A 1 292 ? -10.762 2.662 10.327 1.00 86.38 292 VAL A O 1
ATOM 2437 N N . ILE A 1 293 ? -10.826 4.861 9.967 1.00 83.81 293 ILE A N 1
ATOM 2438 C CA . ILE A 1 293 ? -11.333 5.204 11.300 1.00 83.81 293 ILE A CA 1
ATOM 2439 C C . ILE A 1 293 ? -12.768 5.746 11.204 1.00 83.81 293 ILE A C 1
ATOM 2441 O O . ILE A 1 293 ? -12.993 6.881 10.765 1.00 83.81 293 ILE A O 1
ATOM 2445 N N . PRO A 1 294 ? -13.768 4.996 11.687 1.00 75.75 294 PRO A N 1
ATOM 2446 C CA . PRO A 1 294 ? -15.129 5.493 11.753 1.00 75.75 294 PRO A CA 1
ATOM 2447 C C . PRO A 1 294 ? -15.260 6.548 12.862 1.00 75.75 294 PRO A C 1
ATOM 2449 O O . PRO A 1 294 ? -14.542 6.496 13.853 1.00 75.75 294 PRO A O 1
ATOM 2452 N N . GLU A 1 295 ? -16.202 7.491 12.746 1.00 73.06 295 GLU A N 1
ATOM 2453 C CA . GLU A 1 295 ? -16.747 8.258 13.896 1.00 73.06 295 GLU A CA 1
ATOM 2454 C C . GLU A 1 295 ? -18.288 8.265 13.873 1.00 73.06 295 GLU A C 1
ATOM 2456 O O . GLU A 1 295 ? -18.939 9.290 14.124 1.00 73.06 295 GLU A O 1
ATOM 2461 N N . TYR A 1 296 ? -18.894 7.126 13.543 1.00 80.25 296 TYR A N 1
ATOM 2462 C CA . TYR A 1 296 ? -20.330 6.932 13.737 1.00 80.25 296 TYR A CA 1
ATOM 2463 C C . TYR A 1 296 ? -20.642 6.463 15.165 1.00 80.25 296 TYR A C 1
ATOM 2465 O O . TYR A 1 296 ? -19.756 6.140 15.962 1.00 80.25 296 TYR A O 1
ATOM 2473 N N . LYS A 1 297 ? -21.934 6.480 15.504 1.00 84.25 297 LYS A N 1
ATOM 2474 C CA . LYS A 1 297 ? -22.447 5.957 16.772 1.00 84.25 297 LYS A CA 1
ATOM 2475 C C . LYS A 1 297 ? -22.309 4.433 16.789 1.00 84.25 297 LYS A C 1
ATOM 2477 O O . LYS A 1 297 ? -22.653 3.780 15.814 1.00 84.25 297 LYS A O 1
ATOM 2482 N N . ILE A 1 298 ? -21.833 3.899 17.905 1.00 86.31 298 ILE A N 1
ATOM 2483 C CA . ILE A 1 298 ? -21.611 2.464 18.148 1.00 86.31 298 ILE A CA 1
ATOM 2484 C C . ILE A 1 298 ? -22.535 1.970 19.270 1.00 86.31 298 ILE A C 1
ATOM 2486 O O . ILE A 1 298 ? -22.100 1.287 20.194 1.00 86.31 298 ILE A O 1
ATOM 2490 N N . ASN A 1 299 ? -23.792 2.415 19.255 1.00 88.75 299 ASN A N 1
ATOM 2491 C CA . ASN A 1 299 ? -24.734 2.143 20.343 1.00 88.75 299 ASN A CA 1
ATOM 2492 C C . ASN A 1 299 ? -24.961 0.639 20.503 1.00 88.75 299 ASN A C 1
ATOM 2494 O O . ASN A 1 299 ? -24.950 0.141 21.614 1.00 88.75 299 ASN A O 1
ATOM 2498 N N . GLU A 1 300 ? -25.009 -0.087 19.391 1.00 88.75 300 GLU A N 1
ATOM 2499 C CA . GLU A 1 300 ? -25.175 -1.537 19.342 1.00 88.75 300 GLU A CA 1
ATOM 2500 C C . GLU A 1 300 ? -24.062 -2.284 20.095 1.00 88.75 300 GLU A C 1
ATOM 2502 O O . GLU A 1 300 ? -24.319 -3.313 20.705 1.00 88.75 300 GLU A O 1
ATOM 2507 N N . ILE A 1 301 ? -22.837 -1.743 20.110 1.00 88.00 301 ILE A N 1
ATOM 2508 C CA . ILE A 1 301 ? -21.726 -2.298 20.897 1.00 88.00 301 ILE A CA 1
ATOM 2509 C C . ILE A 1 301 ? -21.823 -1.834 22.357 1.00 88.00 301 ILE A C 1
ATOM 2511 O O . ILE A 1 301 ? -21.602 -2.614 23.274 1.00 88.00 301 ILE A O 1
ATOM 2515 N N . LYS A 1 302 ? -22.141 -0.557 22.598 1.00 90.31 302 LYS A N 1
ATOM 2516 C CA . LYS A 1 302 ? -22.171 0.020 23.954 1.00 90.31 302 LYS A CA 1
ATOM 2517 C C . LYS A 1 302 ? -23.316 -0.495 24.823 1.00 90.31 302 LYS A C 1
ATOM 2519 O O . LYS A 1 302 ? -23.169 -0.577 26.040 1.00 90.31 302 LYS A O 1
ATOM 2524 N N . ASP A 1 303 ? -24.444 -0.800 24.199 1.00 88.44 303 ASP A N 1
ATOM 2525 C CA . ASP A 1 303 ? -25.650 -1.276 24.867 1.00 88.44 303 ASP A CA 1
ATOM 2526 C C . ASP A 1 303 ? -25.607 -2.801 25.091 1.00 88.44 303 ASP A C 1
ATOM 2528 O O . ASP A 1 303 ? -26.470 -3.347 25.779 1.00 88.44 303 ASP A O 1
ATOM 2532 N N . ASP A 1 304 ? -24.586 -3.495 24.566 1.00 89.31 304 ASP A N 1
ATOM 2533 C CA . ASP A 1 304 ? -24.393 -4.922 24.802 1.00 89.31 304 ASP A CA 1
ATOM 2534 C C . ASP A 1 304 ? -24.048 -5.198 26.283 1.00 89.31 304 ASP A C 1
ATOM 2536 O O . ASP A 1 304 ? -23.165 -4.539 26.857 1.00 89.31 304 ASP A O 1
ATOM 2540 N N . PRO A 1 305 ? -24.689 -6.196 26.927 1.00 85.69 305 PRO A N 1
ATOM 2541 C CA . PRO A 1 305 ? -24.431 -6.546 28.322 1.00 85.69 305 PRO A CA 1
ATOM 2542 C C . PRO A 1 305 ? -22.956 -6.800 28.637 1.00 85.69 305 PRO A C 1
ATOM 2544 O O . PRO A 1 305 ? -22.512 -6.494 29.748 1.00 85.69 305 PRO A O 1
ATOM 2547 N N . HIS A 1 306 ? -22.190 -7.302 27.665 1.00 84.31 306 HIS A N 1
ATOM 2548 C CA . HIS A 1 306 ? -20.760 -7.552 27.790 1.00 84.31 306 HIS A CA 1
ATOM 2549 C C . HIS A 1 306 ? -19.971 -6.282 28.134 1.00 84.31 306 HIS A C 1
ATOM 2551 O O . HIS A 1 306 ? -18.984 -6.374 28.855 1.00 84.31 306 HIS A O 1
ATOM 2557 N N . PHE A 1 307 ? -20.423 -5.096 27.707 1.00 89.06 307 PHE A N 1
ATOM 2558 C CA . PHE A 1 307 ? -19.761 -3.810 27.970 1.00 89.06 307 PHE A CA 1
ATOM 2559 C C . PHE A 1 307 ? -20.492 -2.927 28.986 1.00 89.06 307 PHE A C 1
ATOM 2561 O O . PHE A 1 307 ? -20.043 -1.817 29.277 1.00 89.06 307 PHE A O 1
ATOM 2568 N N . SER A 1 308 ? -21.572 -3.422 29.592 1.00 84.62 308 SER A N 1
ATOM 2569 C CA . SER A 1 308 ? -22.398 -2.677 30.553 1.00 84.62 308 SER A CA 1
ATOM 2570 C C . SER A 1 308 ? -21.606 -2.087 31.728 1.00 84.62 308 SER A C 1
ATOM 2572 O O . SER A 1 308 ? -21.905 -0.985 32.194 1.00 84.62 308 SER A O 1
ATOM 2574 N N . TYR A 1 309 ? -20.542 -2.756 32.180 1.00 87.56 309 TYR A N 1
ATOM 2575 C CA . TYR A 1 309 ? -19.675 -2.278 33.262 1.00 87.56 309 TYR A CA 1
ATOM 2576 C C . TYR A 1 309 ? -18.897 -0.993 32.900 1.00 87.56 309 TYR A C 1
ATOM 2578 O O . TYR A 1 309 ? -18.488 -0.252 33.797 1.00 87.56 309 TYR A O 1
ATOM 2586 N N . LEU A 1 310 ? -18.735 -0.688 31.605 1.00 90.75 310 LEU A N 1
ATOM 2587 C CA . LEU A 1 310 ? -18.105 0.539 31.100 1.00 90.75 310 LEU A CA 1
ATOM 2588 C C . LEU A 1 310 ? -19.036 1.756 31.134 1.00 90.75 310 LEU A C 1
ATOM 2590 O O . LEU A 1 310 ? -18.558 2.884 31.040 1.00 90.75 310 LEU A O 1
ATOM 2594 N N . SER A 1 311 ? -20.344 1.558 31.321 1.00 87.69 311 SER A N 1
ATOM 2595 C CA . SER A 1 311 ? -21.348 2.636 31.322 1.00 87.69 311 SER A CA 1
ATOM 2596 C C . SER A 1 311 ? -21.134 3.702 32.403 1.00 87.69 311 SER A C 1
ATOM 2598 O O . SER A 1 311 ? -21.650 4.813 32.285 1.00 87.69 311 SER A O 1
ATOM 2600 N N . LYS A 1 312 ? -20.342 3.384 33.436 1.00 88.31 312 LYS A N 1
ATOM 2601 C CA . LYS A 1 312 ? -19.955 4.297 34.523 1.00 88.31 312 LYS A CA 1
ATOM 2602 C C . LYS A 1 312 ? -18.937 5.358 34.091 1.00 88.31 312 LYS A C 1
ATOM 2604 O O . LYS A 1 312 ? -18.668 6.287 34.846 1.00 88.31 312 LYS A O 1
ATOM 2609 N N . GLU A 1 313 ? -18.344 5.219 32.908 1.00 90.69 313 GLU A N 1
ATOM 2610 C CA . GLU A 1 313 ? -17.361 6.169 32.400 1.00 90.69 313 GLU A CA 1
ATOM 2611 C C . GLU A 1 313 ? -17.996 7.498 31.995 1.00 90.69 313 GLU A C 1
ATOM 2613 O O . GLU A 1 313 ? -19.080 7.563 31.406 1.00 90.69 313 GLU A O 1
ATOM 2618 N N . LYS A 1 314 ? -17.282 8.589 32.284 1.00 88.12 314 LYS A N 1
ATOM 2619 C CA . LYS A 1 314 ? -17.748 9.937 31.957 1.00 88.12 314 LYS A CA 1
ATOM 2620 C C . LYS A 1 314 ? -17.983 10.054 30.450 1.00 88.12 314 LYS A C 1
ATOM 2622 O O . LYS A 1 314 ? -17.113 9.713 29.656 1.00 88.12 314 LYS A O 1
ATOM 2627 N N . ASN A 1 315 ? -19.149 10.570 30.066 1.00 87.12 315 ASN A N 1
ATOM 2628 C CA . ASN A 1 315 ? -19.578 10.759 28.676 1.00 87.12 315 ASN A CA 1
ATOM 2629 C C . ASN A 1 315 ? -19.718 9.459 27.854 1.00 87.12 315 ASN A C 1
ATOM 2631 O O . ASN A 1 315 ? -19.799 9.531 26.631 1.00 87.12 315 ASN A O 1
ATOM 2635 N N . TYR A 1 316 ? -19.803 8.273 28.476 1.00 88.75 316 TYR A N 1
ATOM 2636 C CA . TYR A 1 316 ? -19.915 6.984 27.765 1.00 88.75 316 TYR A CA 1
ATOM 2637 C C . TYR A 1 316 ? -21.037 6.954 26.710 1.00 88.75 316 TYR A C 1
ATOM 2639 O O . TYR A 1 316 ? -20.854 6.489 25.580 1.00 88.75 316 TYR A O 1
ATOM 2647 N N . LYS A 1 317 ? -22.199 7.534 27.033 1.00 86.44 317 LYS A N 1
ATOM 2648 C CA . LYS A 1 317 ? -23.339 7.630 26.105 1.00 86.44 317 LYS A CA 1
ATOM 2649 C C . LYS A 1 317 ? -23.013 8.422 24.834 1.00 86.44 317 LYS A C 1
ATOM 2651 O O . LYS A 1 317 ? -23.491 8.065 23.760 1.00 86.44 317 LYS A O 1
ATOM 2656 N N . GLU A 1 318 ? -22.144 9.421 24.927 1.00 88.31 318 GLU A N 1
ATOM 2657 C CA . GLU A 1 318 ? -21.731 10.284 23.814 1.00 88.31 318 GLU A CA 1
ATOM 2658 C C . GLU A 1 318 ? -20.469 9.774 23.100 1.00 88.31 318 GLU A C 1
ATOM 2660 O O . GLU A 1 318 ? -20.179 10.203 21.982 1.00 88.31 318 GLU A O 1
ATOM 2665 N N . MET A 1 319 ? -19.735 8.828 23.704 1.00 89.88 319 MET A N 1
ATOM 2666 C CA . MET A 1 319 ? -18.535 8.248 23.098 1.00 89.88 319 MET A CA 1
ATOM 2667 C C . MET A 1 319 ? -18.849 7.595 21.751 1.00 89.88 319 MET A C 1
ATOM 2669 O O . MET A 1 319 ? -19.786 6.799 21.611 1.00 89.88 319 MET A O 1
ATOM 2673 N N . LYS A 1 320 ? -18.010 7.921 20.772 1.00 89.50 320 LYS A N 1
ATOM 2674 C CA . LYS A 1 320 ? -17.951 7.285 19.455 1.00 89.50 320 LYS A CA 1
ATOM 2675 C C . LYS A 1 320 ? -16.860 6.211 19.436 1.00 89.50 320 LYS A C 1
ATOM 2677 O O . LYS A 1 320 ? -16.117 6.067 20.406 1.00 89.50 320 LYS A O 1
ATOM 2682 N N . SER A 1 321 ? -16.742 5.510 18.313 1.00 87.75 321 SER A N 1
ATOM 2683 C CA . SER A 1 321 ? -15.732 4.475 18.029 1.00 87.75 321 SER A CA 1
ATOM 2684 C C . SER A 1 321 ? -14.326 4.795 18.551 1.00 87.75 321 SER A C 1
ATOM 2686 O O . SER A 1 321 ? -13.814 4.006 19.329 1.00 87.75 321 SER A O 1
ATOM 2688 N N . ILE A 1 322 ? -13.720 5.945 18.218 1.00 87.25 322 ILE A N 1
ATOM 2689 C CA . ILE A 1 322 ? -12.341 6.270 18.651 1.00 87.25 322 ILE A CA 1
ATOM 2690 C C . ILE A 1 322 ? -12.212 6.248 20.180 1.00 87.25 322 ILE A C 1
ATOM 2692 O O . ILE A 1 322 ? -11.436 5.470 20.732 1.00 87.25 322 ILE A O 1
ATOM 2696 N N . LYS A 1 323 ? -13.005 7.074 20.879 1.00 87.88 323 LYS A N 1
ATOM 2697 C CA . LYS A 1 323 ? -12.947 7.189 22.347 1.00 87.88 323 LYS A CA 1
ATOM 2698 C C . LYS A 1 323 ? -13.339 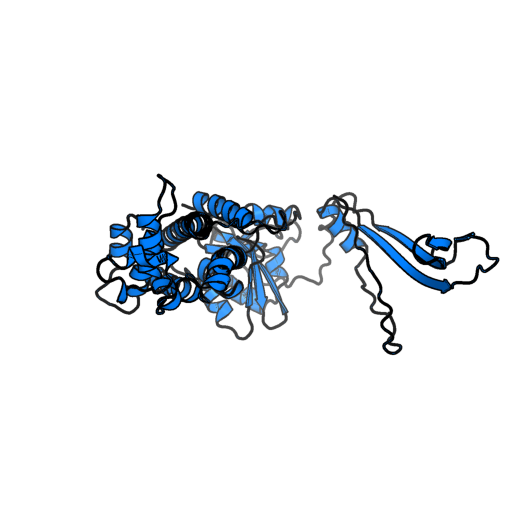5.886 23.041 1.00 87.88 323 LYS A C 1
ATOM 2700 O O . LYS A 1 323 ? -12.804 5.576 24.101 1.00 87.88 323 LYS A O 1
ATOM 2705 N N . PHE A 1 324 ? -14.235 5.108 22.441 1.00 89.69 324 PHE A N 1
ATOM 2706 C CA . PHE A 1 324 ? -14.604 3.797 22.956 1.00 89.69 324 PHE A CA 1
ATOM 2707 C C . PHE A 1 324 ? -13.483 2.768 22.794 1.00 89.69 324 PHE A C 1
ATOM 2709 O O . PHE A 1 324 ? -13.154 2.091 23.761 1.00 89.69 324 PHE A O 1
ATOM 2716 N N . THR A 1 325 ? -12.830 2.695 21.631 1.00 89.31 325 THR A N 1
ATOM 2717 C CA . THR A 1 325 ? -11.650 1.843 21.428 1.00 89.31 325 THR A CA 1
ATOM 2718 C C . THR A 1 325 ? -10.567 2.190 22.446 1.00 89.31 325 THR A C 1
ATOM 2720 O O . THR A 1 325 ? -10.047 1.305 23.118 1.00 89.31 325 THR A O 1
ATOM 2723 N N . GLN A 1 326 ? -10.297 3.478 22.662 1.00 87.56 326 GLN A N 1
ATOM 2724 C CA . GLN A 1 326 ? -9.356 3.925 23.694 1.00 87.56 326 GLN A CA 1
ATOM 2725 C C . GLN A 1 326 ? -9.768 3.501 25.103 1.00 87.56 326 GLN A C 1
ATOM 2727 O O . GLN A 1 326 ? -8.930 3.087 25.905 1.00 87.56 326 GLN A O 1
ATOM 2732 N N . LEU A 1 327 ? -11.063 3.579 25.415 1.00 88.94 327 LEU A N 1
ATOM 2733 C CA . LEU A 1 327 ? -11.587 3.103 26.686 1.00 88.94 327 LEU A CA 1
ATOM 2734 C C . LEU A 1 327 ? -11.355 1.597 26.860 1.00 88.94 327 LEU A C 1
ATOM 2736 O O . LEU A 1 327 ? -10.937 1.187 27.944 1.00 88.94 327 LEU A O 1
ATOM 2740 N N . LEU A 1 328 ? -11.585 0.794 25.816 1.00 89.50 328 LEU A N 1
ATOM 2741 C CA . LEU A 1 328 ? -11.321 -0.645 25.842 1.00 89.50 328 LEU A CA 1
ATOM 2742 C C . LEU A 1 328 ? -9.843 -0.926 26.124 1.00 89.50 328 LEU A C 1
ATOM 2744 O O . LEU A 1 328 ? -9.541 -1.666 27.058 1.00 89.50 328 LEU A O 1
ATOM 2748 N N . PHE A 1 329 ? -8.930 -0.269 25.403 1.00 88.06 329 PHE A N 1
ATOM 2749 C CA . PHE A 1 329 ? -7.494 -0.379 25.666 1.00 88.06 329 PHE A CA 1
ATOM 2750 C C . PHE A 1 329 ? -7.153 0.002 27.107 1.00 88.06 329 PHE A C 1
ATOM 2752 O O . PHE A 1 329 ? -6.499 -0.763 27.805 1.00 88.06 329 PHE A O 1
ATOM 2759 N N . ARG A 1 330 ? -7.647 1.141 27.603 1.00 86.06 330 ARG A N 1
ATOM 2760 C CA . ARG A 1 330 ? -7.373 1.605 28.972 1.00 86.06 330 ARG A CA 1
ATOM 2761 C C . ARG A 1 330 ? -7.859 0.627 30.046 1.00 86.06 330 ARG A C 1
ATOM 2763 O O . ARG A 1 330 ? -7.258 0.559 31.111 1.00 86.06 330 ARG A O 1
ATOM 2770 N N . LYS A 1 331 ? -8.961 -0.086 29.803 1.00 86.06 331 LYS A N 1
ATOM 2771 C CA . LYS A 1 331 ? -9.573 -0.998 30.784 1.00 86.06 331 LYS A CA 1
ATOM 2772 C C . LYS A 1 331 ? -9.012 -2.413 30.746 1.00 86.06 331 LYS A C 1
ATOM 2774 O O . LYS A 1 331 ? -9.084 -3.087 31.765 1.00 86.06 331 LYS A O 1
ATOM 2779 N N . HIS A 1 332 ? -8.459 -2.831 29.611 1.00 81.19 332 HIS A N 1
ATOM 2780 C CA . HIS A 1 332 ? -8.038 -4.216 29.374 1.00 81.19 332 HIS A CA 1
ATOM 2781 C C . HIS A 1 332 ? -6.555 -4.379 29.062 1.00 81.19 332 HIS A C 1
ATOM 2783 O O . HIS A 1 332 ? -6.115 -5.475 28.724 1.00 81.19 332 HIS A O 1
ATOM 2789 N N . ARG A 1 333 ? -5.757 -3.312 29.168 1.00 70.88 333 ARG A N 1
ATOM 2790 C CA . ARG A 1 333 ? -4.307 -3.413 28.990 1.00 70.88 333 ARG A CA 1
ATOM 2791 C C . ARG A 1 333 ? -3.719 -4.277 30.102 1.00 70.88 333 ARG A C 1
ATOM 2793 O O . ARG A 1 333 ? -3.748 -3.894 31.268 1.00 70.88 333 ARG A O 1
ATOM 2800 N N . THR A 1 334 ? -3.165 -5.426 29.727 1.00 59.12 334 THR A N 1
ATOM 2801 C CA . THR A 1 334 ? -2.572 -6.379 30.671 1.00 59.12 334 THR A CA 1
ATOM 2802 C C . THR A 1 334 ? -1.085 -6.150 30.943 1.00 59.12 334 THR A C 1
ATOM 2804 O O . THR A 1 334 ? -0.640 -6.643 31.967 1.00 59.12 334 THR A O 1
ATOM 2807 N N . ASN A 1 335 ? -0.320 -5.417 30.110 1.00 48.19 335 ASN A N 1
ATOM 2808 C CA . ASN A 1 335 ? 1.039 -4.900 30.406 1.00 48.19 335 ASN A CA 1
ATOM 2809 C C . ASN A 1 335 ? 1.654 -4.104 29.222 1.00 48.19 335 ASN A C 1
ATOM 2811 O O . ASN A 1 335 ? 1.088 -4.077 28.130 1.00 48.19 335 ASN A O 1
ATOM 2815 N N . ASN A 1 336 ? 2.812 -3.466 29.469 1.00 47.16 336 ASN A N 1
ATOM 2816 C CA . ASN A 1 336 ? 3.707 -2.620 28.637 1.00 47.16 336 ASN A CA 1
ATOM 2817 C C . ASN A 1 336 ? 3.985 -3.037 27.163 1.00 47.16 336 ASN A C 1
ATOM 2819 O O . ASN A 1 336 ? 5.143 -3.146 26.755 1.00 47.16 336 ASN A O 1
ATOM 2823 N N . ARG A 1 337 ? 2.972 -3.254 26.320 1.00 52.09 337 ARG A N 1
ATOM 2824 C CA . ARG A 1 337 ? 3.173 -3.381 24.865 1.00 52.09 337 ARG A CA 1
ATOM 2825 C C . ARG A 1 337 ? 3.164 -2.020 24.166 1.00 52.09 337 ARG A C 1
ATOM 2827 O O . ARG A 1 337 ? 2.365 -1.148 24.522 1.00 52.09 337 ARG A O 1
ATOM 2834 N N . LYS A 1 338 ? 4.079 -1.886 23.197 1.00 54.22 338 LYS A N 1
ATOM 2835 C CA . LYS A 1 338 ? 4.081 -0.888 22.118 1.00 54.22 338 LYS A CA 1
ATOM 2836 C C . LYS A 1 338 ? 2.813 -1.045 21.259 1.00 54.22 338 LYS A C 1
ATOM 2838 O O . LYS A 1 338 ? 2.279 -2.152 21.187 1.00 54.22 338 LYS A O 1
ATOM 2843 N N . GLY A 1 339 ? 2.322 0.040 20.663 1.00 59.88 339 GLY A N 1
ATOM 2844 C CA . GLY A 1 339 ? 1.023 0.087 19.981 1.00 59.88 339 GLY A CA 1
ATOM 2845 C C . GLY A 1 339 ? -0.100 0.578 20.895 1.00 59.88 339 GLY A C 1
ATOM 2846 O O . GLY A 1 339 ? -0.883 -0.197 21.446 1.00 59.88 339 GLY A O 1
ATOM 2847 N N . GLU A 1 340 ? -0.183 1.891 21.078 1.00 70.44 340 GLU A N 1
ATOM 2848 C CA . GLU A 1 340 ? -1.216 2.525 21.890 1.00 70.44 340 GLU A CA 1
ATOM 2849 C C . GLU A 1 340 ? -2.303 3.165 21.020 1.00 70.44 340 GLU A C 1
ATOM 2851 O O . GLU A 1 340 ? -2.045 3.774 19.985 1.00 70.44 340 GLU A O 1
ATOM 2856 N N . SER A 1 341 ? -3.552 3.115 21.489 1.00 80.44 341 SER A N 1
ATOM 2857 C CA . SER A 1 341 ? -4.690 3.767 20.820 1.00 80.44 341 SER A CA 1
ATOM 2858 C C . SER A 1 341 ? -4.605 5.306 20.743 1.00 80.44 341 SER A C 1
ATOM 2860 O O . SER A 1 341 ? -5.519 5.930 20.197 1.00 80.44 341 SER A O 1
ATOM 2862 N N . TYR A 1 342 ? -3.540 5.935 21.271 1.00 87.56 342 TYR A N 1
ATOM 2863 C CA . TYR A 1 342 ? -3.298 7.376 21.108 1.00 87.56 342 TYR A CA 1
ATOM 2864 C C . TYR A 1 342 ? -3.092 7.738 19.633 1.00 87.56 342 TYR A C 1
ATOM 2866 O O . TYR A 1 342 ? -3.481 8.830 19.228 1.00 87.56 342 TYR A O 1
ATOM 2874 N N . ILE A 1 343 ? -2.568 6.818 18.809 1.00 91.81 343 ILE A N 1
ATOM 2875 C CA . ILE A 1 343 ? -2.353 7.072 17.379 1.00 91.81 343 ILE A CA 1
ATOM 2876 C C . ILE A 1 343 ? -3.662 7.416 16.651 1.00 91.81 343 ILE A C 1
ATOM 2878 O O . ILE A 1 343 ? -3.673 8.206 15.711 1.00 91.81 343 ILE A O 1
ATOM 2882 N N . LEU A 1 344 ? -4.801 6.907 17.138 1.00 89.62 344 LEU A N 1
ATOM 2883 C CA . LEU A 1 344 ? -6.119 7.283 16.622 1.00 89.62 344 LEU A CA 1
ATOM 2884 C C . LEU A 1 344 ? -6.471 8.749 16.928 1.00 89.62 344 LEU A C 1
ATOM 2886 O O . LEU A 1 344 ? -7.126 9.391 16.108 1.00 89.62 344 LEU A O 1
ATOM 2890 N N . ASP A 1 345 ? -6.041 9.286 18.078 1.00 88.25 345 ASP A N 1
ATOM 2891 C CA . ASP A 1 345 ? -6.190 10.711 18.405 1.00 88.25 345 ASP A CA 1
ATOM 2892 C C . ASP A 1 345 ? -5.236 11.565 17.566 1.00 88.25 345 ASP A C 1
ATOM 2894 O O . ASP A 1 345 ? -5.678 12.578 17.038 1.00 88.25 345 ASP A O 1
ATOM 2898 N N . VAL A 1 346 ? -3.983 11.137 17.367 1.00 91.62 346 VAL A N 1
ATOM 2899 C CA . VAL A 1 346 ? -3.023 11.816 16.473 1.00 91.62 346 VAL A CA 1
ATOM 2900 C C . VAL A 1 346 ? -3.620 11.994 15.083 1.00 91.62 346 VAL A C 1
ATOM 2902 O O . VAL A 1 346 ? -3.714 13.113 14.582 1.00 91.62 346 VAL A O 1
ATOM 2905 N N . ILE A 1 347 ? -4.083 10.896 14.477 1.00 91.00 347 ILE A N 1
ATOM 2906 C CA . ILE A 1 347 ? -4.698 10.912 13.147 1.00 91.00 347 ILE A CA 1
ATOM 2907 C C . ILE A 1 347 ? -5.926 11.833 13.139 1.00 91.00 347 ILE A C 1
ATOM 2909 O O . ILE A 1 347 ? -6.135 12.582 12.183 1.00 91.00 347 ILE A O 1
ATOM 2913 N N . ASN A 1 348 ? -6.740 11.813 14.201 1.00 87.88 348 ASN A N 1
ATOM 2914 C CA . ASN A 1 348 ? -7.925 12.660 14.288 1.00 87.88 348 ASN A CA 1
ATOM 2915 C C . ASN A 1 348 ? -7.592 14.152 14.458 1.00 87.88 348 ASN A C 1
ATOM 2917 O O . ASN A 1 348 ? -8.257 14.986 13.845 1.00 87.88 348 ASN A O 1
ATOM 2921 N N . GLU A 1 349 ? -6.585 14.500 15.260 1.00 89.88 349 GLU A N 1
ATOM 2922 C CA . GLU A 1 349 ? -6.148 15.881 15.481 1.00 89.88 349 GLU A CA 1
ATOM 2923 C C . GLU A 1 349 ? -5.471 16.460 14.237 1.00 89.88 349 GLU A C 1
ATOM 2925 O O . GLU A 1 349 ? -5.846 17.551 13.811 1.00 89.88 349 GLU A O 1
ATOM 2930 N N . LEU A 1 350 ? -4.583 15.707 13.580 1.00 90.19 350 LEU A N 1
ATOM 2931 C CA . LEU A 1 350 ? -3.939 16.135 12.332 1.00 90.19 350 LEU A CA 1
ATOM 2932 C C . LEU A 1 350 ? -4.958 16.402 11.220 1.00 90.19 350 LEU A C 1
ATOM 2934 O O . LEU A 1 350 ? -4.865 17.401 10.509 1.00 90.19 350 LEU A O 1
ATOM 2938 N N . ARG A 1 351 ? -6.001 15.569 11.115 1.00 86.62 351 ARG A N 1
ATOM 2939 C CA . ARG A 1 351 ? -7.140 15.814 10.214 1.00 86.62 351 ARG A CA 1
ATOM 2940 C C . ARG A 1 351 ? -7.808 17.167 10.477 1.00 86.62 351 ARG A C 1
ATOM 2942 O O . ARG A 1 351 ? -8.278 17.802 9.536 1.00 86.62 351 ARG A O 1
ATOM 2949 N N . GLN A 1 352 ? -7.920 17.577 11.741 1.00 85.19 352 GLN A N 1
ATOM 2950 C CA . GLN A 1 352 ? -8.584 18.825 12.125 1.00 85.19 352 GLN A CA 1
ATOM 2951 C C . GLN A 1 352 ? -7.730 20.061 11.838 1.00 85.19 352 GLN A C 1
ATOM 2953 O O . GLN A 1 352 ? -8.251 21.166 11.940 1.00 85.19 352 GLN A O 1
ATOM 2958 N N . CYS A 1 353 ? -6.458 19.909 11.469 1.00 85.81 353 CYS A N 1
ATOM 2959 C CA . CYS A 1 353 ? -5.657 21.024 10.970 1.00 85.81 353 CYS A CA 1
ATOM 2960 C C . CYS A 1 353 ? -6.089 21.440 9.551 1.00 85.81 353 CYS A C 1
ATOM 2962 O O . CYS A 1 353 ? -5.890 22.585 9.147 1.00 85.81 353 CYS A O 1
ATOM 2964 N N . LYS A 1 354 ? -6.747 20.555 8.784 1.00 82.06 354 LYS A N 1
ATOM 2965 C CA . LYS A 1 354 ? -7.243 20.905 7.447 1.00 82.06 354 LYS A CA 1
ATOM 2966 C C . LYS A 1 354 ? -8.379 21.927 7.531 1.00 82.06 354 LYS A C 1
ATOM 2968 O O . LYS A 1 354 ? -9.416 21.667 8.137 1.00 82.06 354 LYS A O 1
ATOM 2973 N N . GLY A 1 355 ? -8.208 23.065 6.855 1.00 69.06 355 GLY A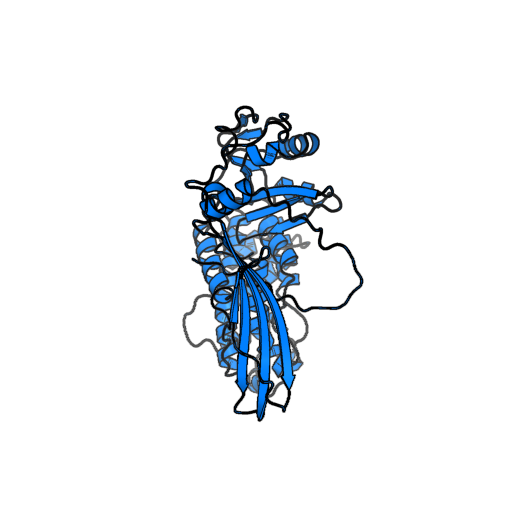 N 1
ATOM 2974 C CA . GLY A 1 355 ? -9.233 24.111 6.749 1.00 69.06 355 GLY A CA 1
ATOM 2975 C C . GLY A 1 355 ? -9.414 24.967 8.007 1.00 69.06 355 GLY A C 1
ATOM 2976 O O . GLY A 1 355 ? -10.319 25.796 8.037 1.00 69.06 355 GLY A O 1
ATOM 2977 N N . HIS A 1 356 ? -8.558 24.795 9.020 1.00 73.12 356 HIS A N 1
ATOM 2978 C CA . HIS A 1 356 ? -8.588 25.570 10.258 1.00 73.12 356 HIS A CA 1
ATOM 2979 C C . HIS A 1 356 ? -7.308 26.410 10.384 1.00 73.12 356 HIS A C 1
ATOM 2981 O O . HIS A 1 356 ? -6.253 25.847 10.663 1.00 73.12 356 HIS A O 1
ATOM 2987 N N . PRO A 1 357 ? -7.375 27.741 10.191 1.00 65.38 357 PRO A N 1
ATOM 2988 C CA . PRO A 1 357 ? -6.185 28.596 10.187 1.00 65.38 357 PRO A CA 1
ATOM 2989 C C . PRO A 1 357 ? -5.450 28.633 11.535 1.00 65.38 357 PRO A C 1
ATOM 2991 O O . PRO A 1 357 ? -4.242 28.843 11.551 1.00 65.38 357 PRO A O 1
ATOM 2994 N N . ASP A 1 358 ? -6.153 28.365 12.639 1.00 70.25 358 ASP A N 1
ATOM 2995 C CA . ASP A 1 358 ? -5.607 28.452 14.001 1.00 70.25 358 ASP A CA 1
ATOM 2996 C C . ASP A 1 358 ? -5.009 27.129 14.515 1.00 70.25 358 ASP A C 1
ATOM 2998 O O . ASP A 1 358 ? -4.530 27.064 15.646 1.00 70.25 358 ASP A O 1
ATOM 3002 N N . LYS A 1 359 ? -5.068 26.045 13.726 1.00 79.25 359 LYS A N 1
ATOM 3003 C CA . LYS A 1 359 ? -4.522 24.733 14.104 1.00 79.25 359 LYS A CA 1
ATOM 3004 C C . LYS A 1 359 ? -3.272 24.421 13.289 1.00 79.25 359 LYS A C 1
ATOM 3006 O O . LYS A 1 359 ? -3.347 24.136 12.097 1.00 79.25 359 LYS A O 1
ATOM 3011 N N . SER A 1 360 ? -2.132 24.444 13.966 1.00 85.75 360 SER A N 1
ATOM 3012 C CA . SER A 1 360 ? -0.816 24.115 13.418 1.00 85.75 360 SER A CA 1
ATOM 3013 C C . SER A 1 360 ? -0.608 22.596 13.375 1.00 85.75 360 SER A C 1
ATOM 3015 O O . SER A 1 360 ? -0.930 21.891 14.333 1.00 85.75 360 SER A O 1
ATOM 3017 N N . VAL A 1 361 ? -0.102 22.071 12.251 1.00 88.69 361 VAL A N 1
ATOM 3018 C CA . VAL A 1 361 ? 0.272 20.647 12.135 1.00 88.69 361 VAL A CA 1
ATOM 3019 C C . VAL A 1 361 ? 1.464 20.372 13.044 1.00 88.69 361 VAL A C 1
ATOM 3021 O O . VAL A 1 361 ? 1.483 19.381 13.767 1.00 88.69 361 VAL A O 1
ATOM 3024 N N . GLU A 1 362 ? 2.418 21.292 13.055 1.00 88.94 362 GLU A N 1
ATOM 3025 C CA . GLU A 1 362 ? 3.640 21.246 13.838 1.00 88.94 362 GLU A CA 1
ATOM 3026 C C . GLU A 1 362 ? 3.347 21.184 15.344 1.00 88.94 362 GLU A C 1
ATOM 3028 O O . GLU A 1 362 ? 3.967 20.389 16.049 1.00 88.94 362 GLU A O 1
ATOM 3033 N N . ASP A 1 363 ? 2.350 21.930 15.830 1.00 90.88 363 ASP A N 1
ATOM 3034 C CA . ASP A 1 363 ? 1.948 21.914 17.245 1.00 90.88 363 ASP A CA 1
ATOM 3035 C C . ASP A 1 363 ? 1.380 20.549 17.650 1.00 90.88 363 ASP A C 1
ATOM 3037 O O . ASP A 1 363 ? 1.643 20.060 18.751 1.00 90.88 363 ASP A O 1
ATOM 3041 N N . VAL A 1 364 ? 0.619 19.909 16.754 1.00 92.06 364 VAL A N 1
ATOM 3042 C CA . VAL A 1 364 ? 0.103 18.552 16.976 1.00 92.06 364 VAL A CA 1
ATOM 3043 C C . VAL A 1 364 ? 1.258 17.550 16.997 1.00 92.06 364 VAL A C 1
ATOM 3045 O O . VAL A 1 364 ? 1.322 16.729 17.911 1.00 92.06 364 VAL A O 1
ATOM 3048 N N . LEU A 1 365 ? 2.202 17.633 16.053 1.00 92.62 365 LEU A N 1
ATOM 3049 C CA . LEU A 1 365 ? 3.380 16.758 16.042 1.00 92.62 365 LEU A CA 1
ATOM 3050 C C . LEU A 1 365 ? 4.195 16.898 17.337 1.00 92.62 365 LEU A C 1
ATOM 3052 O O . LEU A 1 365 ? 4.517 15.889 17.961 1.00 92.62 365 LEU A O 1
ATOM 3056 N N . LEU A 1 366 ? 4.441 18.129 17.797 1.00 92.56 366 LEU A N 1
ATOM 3057 C CA . LEU A 1 366 ? 5.146 18.408 19.053 1.00 92.56 366 LEU A CA 1
ATOM 3058 C C . LEU A 1 366 ? 4.395 17.868 20.274 1.00 92.56 366 LEU A C 1
ATOM 3060 O O . LEU A 1 366 ? 4.999 17.224 21.131 1.00 92.56 366 LEU A O 1
ATOM 3064 N N . LYS A 1 367 ? 3.076 18.085 20.345 1.00 92.38 367 LYS A N 1
ATOM 3065 C CA . LYS A 1 367 ? 2.223 17.602 21.441 1.00 92.38 367 LYS A CA 1
ATOM 3066 C C . LYS A 1 367 ? 2.312 16.085 21.625 1.00 92.38 367 LYS A C 1
ATOM 3068 O O . LYS A 1 367 ? 2.255 15.614 22.760 1.00 92.38 367 LYS A O 1
ATOM 3073 N N . PHE A 1 368 ? 2.424 15.336 20.530 1.00 90.38 368 PHE A N 1
ATOM 3074 C CA . PHE A 1 368 ? 2.494 13.874 20.548 1.00 90.38 368 PHE A CA 1
ATOM 3075 C C . PHE A 1 368 ? 3.921 13.319 20.408 1.00 90.38 368 PHE A C 1
ATOM 3077 O O . PHE A 1 368 ? 4.083 12.104 20.364 1.00 90.38 368 PHE A O 1
ATOM 3084 N N . GLY A 1 369 ? 4.951 14.174 20.367 1.00 90.19 369 GLY A N 1
ATOM 3085 C CA . GLY A 1 369 ? 6.351 13.749 20.264 1.00 90.19 369 GLY A CA 1
ATOM 3086 C C . GLY A 1 369 ? 6.714 13.079 18.933 1.00 90.19 369 GLY A C 1
ATOM 3087 O O . GLY A 1 369 ? 7.584 12.213 18.906 1.00 90.19 369 GLY A O 1
ATOM 3088 N N . ILE A 1 370 ? 6.042 13.448 17.841 1.00 91.44 370 ILE A N 1
ATOM 3089 C CA . ILE A 1 370 ? 6.262 12.876 16.508 1.00 91.44 370 ILE A CA 1
ATOM 3090 C C . ILE A 1 370 ? 7.404 13.636 15.810 1.00 91.44 370 ILE A C 1
ATOM 3092 O O . ILE A 1 370 ? 7.366 14.871 15.799 1.00 91.44 370 ILE A O 1
ATOM 3096 N N . PRO A 1 371 ? 8.382 12.942 15.188 1.00 90.44 371 PRO A N 1
ATOM 3097 C CA . PRO A 1 371 ? 9.457 13.589 14.434 1.00 90.44 371 PRO A CA 1
ATOM 3098 C C . PRO A 1 371 ? 8.907 14.527 13.354 1.00 90.44 371 PRO A C 1
ATOM 3100 O O . PRO A 1 371 ? 7.966 14.170 12.638 1.00 90.44 371 PRO A O 1
ATOM 3103 N N . ASN A 1 372 ? 9.460 15.735 13.250 1.00 88.56 372 ASN A N 1
ATOM 3104 C CA . ASN A 1 372 ? 8.956 16.820 12.402 1.00 88.56 372 ASN A CA 1
ATOM 3105 C C . ASN A 1 372 ? 10.033 17.415 11.476 1.00 88.56 372 ASN A C 1
ATOM 3107 O O . ASN A 1 372 ? 9.947 18.575 11.082 1.00 88.56 372 ASN A O 1
ATOM 3111 N N . GLU A 1 373 ? 11.039 16.629 11.088 1.00 85.44 373 GLU A N 1
ATOM 3112 C CA . GLU A 1 373 ? 12.094 17.061 10.164 1.00 85.44 373 GLU A CA 1
ATOM 3113 C C . GLU A 1 373 ? 11.546 17.289 8.748 1.00 85.44 373 GLU A C 1
ATOM 3115 O O . GLU A 1 373 ? 11.996 18.180 8.027 1.00 85.44 373 GLU A O 1
ATOM 3120 N N . ASN A 1 374 ? 10.585 16.460 8.327 1.00 83.62 374 ASN A N 1
ATOM 3121 C CA . ASN A 1 374 ? 9.793 16.637 7.111 1.00 83.62 374 ASN A CA 1
ATOM 3122 C C . ASN A 1 374 ? 8.489 15.813 7.198 1.00 83.62 374 ASN A C 1
ATOM 3124 O O . ASN A 1 374 ? 8.454 14.807 7.914 1.00 83.62 374 ASN A O 1
ATOM 3128 N N . PRO A 1 375 ? 7.436 16.164 6.432 1.00 85.62 375 PRO A N 1
ATOM 3129 C CA . PRO A 1 375 ? 6.135 15.498 6.531 1.00 85.62 375 PRO A CA 1
ATOM 3130 C C . PRO A 1 375 ? 6.168 13.998 6.213 1.00 85.62 375 PRO A C 1
ATOM 3132 O O . PRO A 1 375 ? 5.350 13.248 6.744 1.00 85.62 375 PRO A O 1
ATOM 3135 N N . ARG A 1 376 ? 7.103 13.532 5.371 1.00 83.88 376 ARG A N 1
ATOM 3136 C CA . ARG A 1 376 ? 7.219 12.112 5.009 1.00 83.88 376 ARG A CA 1
ATOM 3137 C C . ARG A 1 376 ? 7.722 11.274 6.175 1.00 83.88 376 ARG A C 1
ATOM 3139 O O . ARG A 1 376 ? 7.169 10.203 6.401 1.00 83.88 376 ARG A O 1
ATOM 3146 N N . ILE A 1 377 ? 8.707 11.763 6.925 1.00 84.50 377 ILE A N 1
ATOM 3147 C CA . ILE A 1 377 ? 9.192 11.091 8.138 1.00 84.50 377 ILE A CA 1
ATOM 3148 C C . ILE A 1 377 ? 8.076 11.044 9.184 1.00 84.50 377 ILE A C 1
ATOM 3150 O O . ILE A 1 377 ? 7.768 9.962 9.680 1.00 84.50 377 ILE A O 1
ATOM 3154 N N . SER A 1 378 ? 7.394 12.169 9.439 1.00 89.19 378 SER A N 1
ATOM 3155 C CA . SER A 1 378 ? 6.247 12.209 10.359 1.00 89.19 378 SER A CA 1
ATOM 3156 C C . SER A 1 378 ? 5.167 11.201 9.963 1.00 89.19 378 SER A C 1
ATOM 3158 O O . SER A 1 378 ? 4.628 10.487 10.803 1.00 89.19 378 SER A O 1
ATOM 3160 N N . PHE A 1 379 ? 4.869 11.099 8.668 1.00 89.12 379 PHE A N 1
ATOM 3161 C CA . PHE A 1 379 ? 3.898 10.142 8.155 1.00 89.12 379 PHE A CA 1
ATOM 3162 C C . PHE A 1 379 ? 4.331 8.687 8.311 1.00 89.12 379 PHE A C 1
ATOM 3164 O O . PHE A 1 379 ? 3.523 7.867 8.737 1.00 89.12 379 PHE A O 1
ATOM 3171 N N . ILE A 1 380 ? 5.584 8.354 7.988 1.00 87.00 380 ILE A N 1
ATOM 3172 C CA . ILE A 1 380 ? 6.115 6.996 8.170 1.00 87.00 380 ILE A CA 1
ATOM 3173 C C . ILE A 1 380 ? 6.085 6.620 9.655 1.00 87.00 380 ILE A C 1
ATOM 3175 O O . ILE A 1 380 ? 5.709 5.494 9.980 1.00 87.00 380 ILE A O 1
ATOM 3179 N N . TYR A 1 381 ? 6.399 7.558 10.553 1.00 89.88 381 TYR A N 1
ATOM 3180 C CA . TYR A 1 381 ? 6.264 7.369 11.997 1.00 89.88 381 TYR A CA 1
ATOM 3181 C C . TYR A 1 381 ? 4.817 7.063 12.392 1.00 89.88 381 TYR A C 1
ATOM 3183 O O . TYR A 1 381 ? 4.549 6.024 12.993 1.00 89.88 381 TYR A O 1
ATOM 3191 N N . ILE A 1 382 ? 3.866 7.905 11.977 1.00 91.44 382 ILE A N 1
ATOM 3192 C CA . ILE A 1 382 ? 2.438 7.709 12.268 1.00 91.44 382 ILE A CA 1
ATOM 3193 C C . ILE A 1 382 ? 1.938 6.368 11.726 1.00 91.44 382 ILE A C 1
ATOM 3195 O O . ILE A 1 382 ? 1.204 5.655 12.410 1.00 91.44 382 ILE A O 1
ATOM 3199 N N . LEU A 1 383 ? 2.332 6.010 10.502 1.00 90.44 383 LEU A N 1
ATOM 3200 C CA . LEU A 1 383 ? 1.969 4.737 9.896 1.00 90.44 383 LEU A CA 1
ATOM 3201 C C . LEU A 1 383 ? 2.548 3.571 10.696 1.00 90.44 383 LEU A C 1
ATOM 3203 O O . LEU A 1 383 ? 1.814 2.634 10.981 1.00 90.44 383 LEU A O 1
ATOM 3207 N N . THR A 1 384 ? 3.820 3.639 11.090 1.00 90.75 384 THR A N 1
ATOM 3208 C CA . THR A 1 384 ? 4.494 2.611 11.901 1.00 90.75 384 THR A CA 1
ATOM 3209 C C . THR A 1 384 ? 3.752 2.388 13.219 1.00 90.75 384 THR A C 1
ATOM 3211 O O . THR A 1 384 ? 3.355 1.261 13.509 1.00 90.75 384 THR A O 1
ATOM 3214 N N . GLU A 1 385 ? 3.453 3.461 13.956 1.00 91.69 385 GLU A N 1
ATOM 3215 C CA . GLU A 1 385 ? 2.659 3.412 15.193 1.00 91.69 385 GLU A CA 1
ATOM 3216 C C . GLU A 1 385 ? 1.242 2.864 14.948 1.00 91.69 385 GLU A C 1
ATOM 3218 O O . GLU A 1 385 ? 0.692 2.121 15.764 1.00 91.69 385 GLU A O 1
ATOM 3223 N N . PHE A 1 386 ? 0.642 3.174 13.795 1.00 92.69 386 PHE A N 1
ATOM 3224 C CA . PHE A 1 386 ? -0.652 2.618 13.411 1.00 92.69 386 PHE A CA 1
ATOM 3225 C C . PHE A 1 386 ? -0.578 1.107 13.133 1.00 92.69 386 PHE A C 1
ATOM 3227 O O . PHE A 1 386 ? -1.478 0.370 13.543 1.00 92.69 386 PHE A O 1
ATOM 3234 N N . LEU A 1 387 ? 0.482 0.614 12.482 1.00 92.06 387 LEU A N 1
ATOM 3235 C CA . LEU A 1 387 ? 0.684 -0.825 12.269 1.00 92.06 387 LEU A CA 1
ATOM 3236 C C . LEU A 1 387 ? 0.887 -1.561 13.602 1.00 92.06 387 LEU A C 1
ATOM 3238 O O . LEU A 1 387 ? 0.326 -2.642 13.791 1.00 92.06 387 LEU A O 1
ATOM 3242 N N . GLU A 1 388 ? 1.625 -0.973 14.550 1.00 92.44 388 GLU A N 1
ATOM 3243 C CA . GLU A 1 388 ? 1.743 -1.520 15.910 1.00 92.44 388 GLU A CA 1
ATOM 3244 C C . GLU A 1 388 ? 0.387 -1.554 16.626 1.00 92.44 388 GLU A C 1
ATOM 3246 O O . GLU A 1 388 ? 0.022 -2.558 17.244 1.00 92.44 388 GLU A O 1
ATOM 3251 N N . PHE A 1 389 ? -0.407 -0.489 16.490 1.00 92.62 389 PHE A N 1
ATOM 3252 C CA . PHE A 1 389 ? -1.768 -0.445 17.012 1.00 92.62 389 PHE A CA 1
ATOM 3253 C C . PHE A 1 389 ? -2.649 -1.570 16.444 1.00 92.62 389 PHE A C 1
ATOM 3255 O O . PHE A 1 389 ? -3.439 -2.140 17.196 1.00 92.62 389 PHE A O 1
ATOM 3262 N N . LEU A 1 390 ? -2.516 -1.951 15.167 1.00 93.69 390 LEU A N 1
ATOM 3263 C CA . LEU A 1 390 ? -3.289 -3.064 14.598 1.00 93.69 390 LEU A CA 1
ATOM 3264 C C . LEU A 1 390 ? -2.985 -4.404 15.283 1.00 93.69 390 LEU A C 1
ATOM 3266 O O . LEU A 1 390 ? -3.915 -5.174 15.536 1.00 93.69 390 LEU A O 1
ATOM 3270 N N . PHE A 1 391 ? -1.722 -4.678 15.628 1.00 92.50 391 PHE A N 1
ATOM 3271 C CA . PHE A 1 391 ? -1.369 -5.859 16.426 1.00 92.50 391 PHE A CA 1
ATOM 3272 C C . PHE A 1 391 ? -2.007 -5.801 17.812 1.00 92.50 391 PHE A C 1
ATOM 3274 O O . PHE A 1 391 ? -2.650 -6.760 18.238 1.00 92.50 391 PHE A O 1
ATOM 3281 N N . ALA A 1 392 ? -1.896 -4.659 18.488 1.00 91.00 392 ALA A N 1
ATOM 3282 C CA . ALA A 1 392 ? -2.490 -4.478 19.806 1.00 91.00 392 ALA A CA 1
ATOM 3283 C C . ALA A 1 392 ? -4.029 -4.596 19.761 1.00 91.00 392 ALA A C 1
ATOM 3285 O O . ALA A 1 392 ? -4.654 -5.119 20.684 1.00 91.00 392 ALA A O 1
ATOM 3286 N N . PHE A 1 393 ? -4.656 -4.161 18.664 1.00 91.81 393 PHE A N 1
ATOM 3287 C CA . PHE A 1 393 ? -6.103 -4.223 18.469 1.00 91.81 393 PHE A CA 1
ATOM 3288 C C . PHE A 1 393 ? -6.602 -5.643 18.183 1.00 91.81 393 PHE A C 1
ATOM 3290 O O . PHE A 1 393 ? -7.668 -6.029 18.674 1.00 91.81 393 PHE A O 1
ATOM 3297 N N . LYS A 1 394 ? -5.814 -6.446 17.458 1.00 93.00 394 LYS A N 1
ATOM 3298 C CA . LYS A 1 394 ? -6.047 -7.888 17.306 1.00 93.00 394 LYS A CA 1
ATOM 3299 C C . LYS A 1 394 ? -6.094 -8.575 18.667 1.00 93.00 394 LYS A C 1
ATOM 3301 O O . LYS A 1 394 ? -7.079 -9.235 18.977 1.00 93.00 394 LYS A O 1
ATOM 3306 N N . GLU A 1 395 ? -5.068 -8.369 19.487 1.00 90.50 395 GLU A N 1
ATOM 3307 C CA . GLU A 1 395 ? -4.955 -9.004 20.805 1.00 90.50 395 GLU A CA 1
ATOM 3308 C C . GLU A 1 395 ? -6.064 -8.563 21.756 1.00 90.50 395 GLU A C 1
ATOM 3310 O O . GLU A 1 395 ? -6.659 -9.388 22.446 1.00 90.50 395 GLU A O 1
ATOM 3315 N N . LEU A 1 396 ? -6.386 -7.266 21.766 1.00 90.75 396 LEU A N 1
ATOM 3316 C CA . LEU A 1 396 ? -7.514 -6.745 22.529 1.00 90.75 396 LEU A CA 1
ATOM 3317 C C . LEU A 1 396 ? -8.820 -7.442 22.127 1.00 90.75 396 LEU A C 1
ATOM 3319 O O . LEU A 1 396 ? -9.603 -7.816 22.995 1.00 90.75 396 LEU A O 1
ATOM 3323 N N . THR A 1 397 ? -9.047 -7.624 20.826 1.00 91.69 397 THR A N 1
ATOM 3324 C CA . THR A 1 397 ? -10.248 -8.287 20.302 1.00 91.69 397 THR A CA 1
ATOM 3325 C C . THR A 1 397 ? -10.293 -9.765 20.684 1.00 91.69 397 THR A C 1
ATOM 3327 O O . THR A 1 397 ? -11.336 -10.237 21.131 1.00 91.69 397 THR A O 1
ATOM 3330 N N . GLU A 1 398 ? -9.172 -10.481 20.553 1.00 92.50 398 GLU A N 1
ATOM 3331 C CA . GLU A 1 398 ? -9.047 -11.889 20.955 1.00 92.50 398 GLU A CA 1
ATOM 3332 C C . GLU A 1 398 ? -9.354 -12.079 22.444 1.00 92.50 398 GLU A C 1
ATOM 3334 O O . GLU A 1 398 ? -10.156 -12.940 22.798 1.00 92.50 398 GLU A O 1
ATOM 3339 N N . ASN A 1 399 ? -8.804 -11.212 23.299 1.00 90.38 399 ASN A N 1
ATOM 3340 C CA . ASN A 1 399 ? -9.005 -11.274 24.746 1.00 90.38 399 ASN A CA 1
ATOM 3341 C C . ASN A 1 399 ? -10.429 -10.889 25.168 1.00 90.38 399 ASN A C 1
ATOM 3343 O O . ASN A 1 399 ? -11.007 -11.528 26.042 1.00 90.38 399 ASN A O 1
ATOM 3347 N N . LEU A 1 400 ? -10.995 -9.833 24.577 1.00 89.94 400 LEU A N 1
ATOM 3348 C CA . LEU A 1 400 ? -12.332 -9.350 24.933 1.00 89.94 400 LEU A CA 1
ATOM 3349 C C . LEU A 1 400 ? -13.423 -10.339 24.542 1.00 89.94 400 LEU A C 1
ATOM 3351 O O . LEU A 1 400 ? -14.366 -10.564 25.295 1.00 89.94 400 LEU A O 1
ATOM 3355 N N . LEU A 1 401 ? -13.315 -10.896 23.339 1.00 90.00 401 LEU A N 1
ATOM 3356 C CA . LEU A 1 401 ? -14.365 -11.736 22.777 1.00 90.00 401 LEU A CA 1
ATOM 3357 C C . LEU A 1 401 ? -14.125 -13.229 23.016 1.00 90.00 401 LEU A C 1
ATOM 3359 O O . LEU A 1 401 ? -14.983 -14.014 22.624 1.00 90.00 401 LEU A O 1
ATOM 3363 N N . ASP A 1 402 ? -13.020 -13.589 23.679 1.00 90.38 402 ASP A N 1
ATOM 3364 C CA . ASP A 1 402 ? -12.580 -14.963 23.949 1.00 90.38 402 ASP A CA 1
ATOM 3365 C C . ASP A 1 402 ? -12.525 -15.815 22.671 1.00 90.38 402 ASP A C 1
ATOM 3367 O O . ASP A 1 402 ? -13.190 -16.838 22.509 1.00 90.38 402 ASP A O 1
ATOM 3371 N N . ILE A 1 403 ? -11.754 -15.327 21.698 1.00 92.31 403 ILE A N 1
ATOM 3372 C CA . ILE A 1 403 ? -11.591 -15.957 20.385 1.00 92.31 403 ILE A CA 1
ATOM 3373 C C . ILE A 1 403 ? -10.123 -16.000 19.968 1.00 92.31 403 ILE A C 1
ATOM 3375 O O . ILE A 1 403 ? -9.275 -15.286 20.494 1.00 92.31 403 ILE A O 1
ATOM 3379 N N . SER A 1 404 ? -9.835 -16.784 18.929 1.00 89.62 404 SER A N 1
ATOM 3380 C CA . SER A 1 404 ? -8.539 -16.774 18.254 1.00 89.62 404 SER A CA 1
ATOM 3381 C C . SER A 1 404 ? -8.714 -16.422 16.782 1.00 89.62 404 SER A C 1
ATOM 3383 O O . SER A 1 404 ? -9.391 -17.127 16.029 1.00 89.62 404 SER A O 1
ATOM 3385 N N . ILE A 1 405 ? -8.065 -15.342 16.359 1.00 86.81 405 ILE A N 1
ATOM 3386 C CA . ILE A 1 405 ? -7.965 -14.933 14.962 1.00 86.81 405 ILE A CA 1
ATOM 3387 C C . ILE A 1 405 ? -6.834 -15.766 14.346 1.00 86.81 405 ILE A C 1
ATOM 3389 O O . ILE A 1 405 ? -5.665 -15.372 14.328 1.00 86.81 405 ILE A O 1
ATOM 3393 N N . LYS A 1 406 ? -7.192 -16.979 13.905 1.00 74.81 406 LYS A N 1
ATOM 3394 C CA . LYS A 1 406 ? -6.283 -17.922 13.237 1.00 74.81 406 LYS A CA 1
ATOM 3395 C C . LYS A 1 406 ? -6.189 -17.630 11.747 1.00 74.81 406 LYS A C 1
ATOM 3397 O O . LYS A 1 406 ? -7.195 -17.398 11.080 1.00 74.81 406 LYS A O 1
ATOM 3402 N N . VAL A 1 407 ? -4.981 -17.753 11.212 1.00 68.06 407 VAL A N 1
ATOM 3403 C CA . VAL A 1 407 ? -4.723 -17.584 9.783 1.00 68.06 407 VAL A CA 1
ATOM 3404 C C . VAL A 1 407 ? -4.724 -18.948 9.104 1.00 68.06 407 VAL A C 1
ATOM 3406 O O . VAL A 1 407 ? -4.084 -19.879 9.584 1.00 68.06 407 VAL A O 1
ATOM 3409 N N . LYS A 1 408 ? -5.479 -19.079 8.008 1.00 57.16 408 LYS A N 1
ATOM 3410 C CA . LYS A 1 408 ? -5.670 -20.357 7.299 1.00 57.16 408 LYS A CA 1
ATOM 3411 C C . LYS A 1 408 ? -4.527 -20.721 6.341 1.00 57.16 408 LYS A C 1
ATOM 3413 O O . LYS A 1 408 ? -4.405 -21.888 5.994 1.00 57.16 408 LYS A O 1
ATOM 3418 N N . ASP A 1 409 ? -3.729 -19.747 5.908 1.00 66.38 409 ASP A N 1
ATOM 3419 C CA . ASP A 1 409 ? -2.652 -19.920 4.924 1.00 66.38 409 ASP A CA 1
ATOM 3420 C C . ASP A 1 409 ? -1.443 -19.064 5.326 1.00 66.38 409 ASP A C 1
ATOM 3422 O O . ASP A 1 409 ? -1.539 -17.835 5.392 1.00 66.38 409 ASP A O 1
ATOM 3426 N N . GLU A 1 410 ? -0.309 -19.707 5.614 1.00 63.84 410 GLU A N 1
ATOM 3427 C CA . GLU A 1 410 ? 0.929 -19.025 6.008 1.00 63.84 410 GLU A CA 1
ATOM 3428 C C . GLU A 1 410 ? 1.476 -18.121 4.894 1.00 63.84 410 GLU A C 1
ATOM 3430 O O . GLU A 1 410 ? 2.011 -17.051 5.181 1.00 63.84 410 GLU A O 1
ATOM 3435 N N . THR A 1 411 ? 1.278 -18.488 3.622 1.00 61.22 411 THR A N 1
ATOM 3436 C CA . THR A 1 411 ? 1.822 -17.753 2.464 1.00 61.22 411 THR A CA 1
ATOM 3437 C C . THR A 1 411 ? 1.048 -16.475 2.131 1.00 61.22 411 THR A C 1
ATOM 3439 O O . THR A 1 411 ? 1.555 -15.590 1.440 1.00 61.22 411 THR A O 1
ATOM 3442 N N . LYS A 1 412 ? -0.176 -16.348 2.654 1.00 74.38 412 LYS A N 1
ATOM 3443 C CA . LYS A 1 412 ? -1.065 -15.185 2.489 1.00 74.38 412 LYS A CA 1
ATOM 3444 C C . LYS A 1 412 ? -1.468 -14.585 3.829 1.00 74.38 412 LYS A C 1
ATOM 3446 O O . LYS A 1 412 ? -2.541 -13.998 3.954 1.00 74.38 412 LYS A O 1
ATOM 3451 N N . ASN A 1 413 ? -0.626 -14.751 4.842 1.00 88.19 413 ASN A N 1
ATOM 3452 C CA . ASN A 1 413 ? -0.920 -14.283 6.181 1.00 88.19 413 ASN A CA 1
ATOM 3453 C C . ASN A 1 413 ? -0.780 -12.749 6.278 1.00 88.19 413 ASN A C 1
ATOM 3455 O O . ASN A 1 413 ? 0.349 -12.250 6.244 1.00 88.19 413 ASN A O 1
ATOM 3459 N N . PRO A 1 414 ? -1.881 -11.987 6.458 1.00 91.75 414 PRO A N 1
ATOM 3460 C CA . PRO A 1 414 ? -1.808 -10.530 6.508 1.00 91.75 414 PRO A CA 1
ATOM 3461 C C . PRO A 1 414 ? -1.061 -10.027 7.750 1.00 91.75 414 PRO A C 1
ATOM 3463 O O . PRO A 1 414 ? -0.375 -9.018 7.678 1.00 91.75 414 PRO A O 1
ATOM 3466 N N . TRP A 1 415 ? -1.091 -10.765 8.862 1.00 92.50 415 TRP A N 1
ATOM 3467 C CA . TRP A 1 415 ? -0.357 -10.424 10.086 1.00 92.50 415 TRP A CA 1
ATOM 3468 C C . TRP A 1 415 ? 1.150 -10.636 9.951 1.00 92.50 415 TRP A C 1
ATOM 3470 O O . TRP A 1 415 ? 1.938 -9.881 10.515 1.00 92.50 415 TRP A O 1
ATOM 3480 N N . TYR A 1 416 ? 1.563 -11.642 9.178 1.00 91.06 416 TYR A N 1
ATOM 3481 C CA . TYR A 1 416 ? 2.970 -11.822 8.821 1.00 91.06 416 TYR A CA 1
ATOM 3482 C C . TYR A 1 416 ? 3.451 -10.679 7.918 1.00 91.06 416 TYR A C 1
ATOM 3484 O O . TYR A 1 416 ? 4.508 -10.101 8.164 1.00 91.06 416 TYR A O 1
ATOM 3492 N N . GLN A 1 417 ? 2.634 -10.299 6.932 1.00 91.12 417 GLN A N 1
ATOM 3493 C CA . GLN A 1 417 ? 2.909 -9.169 6.041 1.00 91.12 417 GLN A CA 1
ATOM 3494 C C . GLN A 1 417 ? 2.945 -7.832 6.790 1.00 91.12 417 GLN A C 1
ATOM 3496 O O . GLN A 1 417 ? 3.821 -7.011 6.537 1.00 91.12 417 GLN A O 1
ATOM 3501 N N . LEU A 1 418 ? 2.074 -7.646 7.786 1.00 92.75 418 LEU A N 1
ATOM 3502 C CA . LEU A 1 418 ? 2.080 -6.480 8.670 1.00 92.75 418 LEU A CA 1
ATOM 3503 C C . LEU A 1 418 ? 3.392 -6.369 9.458 1.00 92.75 418 LEU A C 1
ATOM 3505 O O . LEU A 1 418 ? 3.928 -5.273 9.601 1.00 92.75 418 LEU A O 1
ATOM 3509 N N . ARG A 1 419 ? 3.943 -7.498 9.927 1.00 91.19 419 ARG A N 1
ATOM 3510 C CA . ARG A 1 419 ? 5.248 -7.523 10.604 1.00 91.19 419 ARG A CA 1
ATOM 3511 C C . ARG A 1 419 ? 6.384 -7.134 9.659 1.00 91.19 419 ARG A C 1
ATOM 3513 O O . ARG A 1 419 ? 7.219 -6.323 10.042 1.00 91.19 419 ARG A O 1
ATOM 3520 N N . ILE A 1 420 ? 6.390 -7.663 8.433 1.00 89.94 420 ILE A N 1
ATOM 3521 C CA . ILE A 1 420 ? 7.383 -7.271 7.420 1.00 89.94 420 ILE A CA 1
ATOM 3522 C C . ILE A 1 420 ? 7.276 -5.771 7.123 1.00 89.94 420 ILE A C 1
ATOM 3524 O O . ILE A 1 420 ? 8.288 -5.075 7.105 1.00 89.94 420 ILE A O 1
ATOM 3528 N N . ALA A 1 421 ? 6.057 -5.253 6.946 1.00 89.75 421 ALA A N 1
ATOM 3529 C CA . ALA A 1 421 ? 5.826 -3.833 6.708 1.00 89.75 421 ALA A CA 1
ATOM 3530 C C . ALA A 1 421 ? 6.362 -2.963 7.854 1.00 89.75 421 ALA A C 1
ATOM 3532 O O . ALA A 1 421 ? 7.034 -1.967 7.594 1.00 89.75 421 ALA A O 1
ATOM 3533 N N . LEU A 1 422 ? 6.127 -3.366 9.106 1.00 89.75 422 LEU A N 1
ATOM 3534 C CA . LEU A 1 422 ? 6.659 -2.683 10.284 1.00 89.75 422 LEU A CA 1
ATOM 3535 C C . LEU A 1 422 ? 8.195 -2.642 10.260 1.00 89.75 422 LEU A C 1
ATOM 3537 O O . LEU A 1 422 ? 8.777 -1.567 10.358 1.00 89.75 422 LEU A O 1
ATOM 3541 N N . GLU A 1 423 ? 8.854 -3.782 10.040 1.00 87.44 423 GLU A N 1
ATOM 3542 C CA . GLU A 1 423 ? 10.319 -3.856 9.938 1.00 87.44 423 GLU A CA 1
ATOM 3543 C C . GLU A 1 423 ? 10.880 -2.994 8.798 1.00 87.44 423 GLU A C 1
ATOM 3545 O O . GLU A 1 423 ? 11.963 -2.417 8.927 1.00 87.44 423 GLU A O 1
ATOM 3550 N N . CYS A 1 424 ? 10.161 -2.905 7.676 1.00 83.75 424 CYS A N 1
ATOM 3551 C CA . CYS A 1 424 ? 10.524 -2.041 6.561 1.00 83.75 424 CYS A CA 1
ATOM 3552 C C . CYS A 1 424 ? 10.413 -0.561 6.938 1.00 83.75 424 CYS A C 1
ATOM 3554 O O . CYS A 1 424 ? 11.383 0.170 6.759 1.00 83.75 424 CYS A O 1
ATOM 3556 N N . PHE A 1 425 ? 9.271 -0.116 7.470 1.00 82.75 425 PHE A N 1
ATOM 3557 C CA . PHE A 1 425 ? 9.044 1.296 7.790 1.00 82.75 425 PHE A CA 1
ATOM 3558 C C . PHE A 1 425 ? 9.892 1.785 8.964 1.00 82.75 425 PHE A C 1
ATOM 3560 O O . PHE A 1 425 ? 10.411 2.896 8.899 1.00 82.75 425 PHE A O 1
ATOM 3567 N N . SER A 1 426 ? 10.141 0.952 9.978 1.00 81.31 426 SER A N 1
ATOM 3568 C CA . SER A 1 426 ? 11.026 1.314 11.091 1.00 81.31 426 SER A CA 1
ATOM 3569 C C . SER A 1 426 ? 12.480 1.549 10.668 1.00 81.31 426 SER A C 1
ATOM 3571 O O . SER A 1 426 ? 13.201 2.225 11.384 1.00 81.31 426 SER A O 1
ATOM 3573 N N . LYS A 1 427 ? 12.929 1.017 9.521 1.00 79.50 427 LYS A N 1
ATOM 3574 C CA . LYS A 1 427 ? 14.263 1.312 8.955 1.00 79.50 427 LYS A CA 1
ATOM 3575 C C . LYS A 1 427 ? 14.311 2.636 8.182 1.00 79.50 427 LYS A C 1
ATOM 3577 O O . LYS A 1 427 ? 15.383 3.028 7.722 1.00 79.50 427 LYS A O 1
ATOM 3582 N N . LEU A 1 428 ? 13.156 3.262 7.948 1.00 73.06 428 LEU A N 1
ATOM 3583 C CA . LEU A 1 428 ? 13.027 4.519 7.208 1.00 73.06 428 LEU A CA 1
ATOM 3584 C C . LEU A 1 428 ? 12.888 5.749 8.117 1.00 73.06 428 LEU A C 1
ATOM 3586 O O . LEU A 1 428 ? 13.024 6.863 7.608 1.00 73.06 428 LEU A O 1
ATOM 3590 N N . ILE A 1 429 ? 12.604 5.532 9.405 1.00 67.38 429 ILE A N 1
ATOM 3591 C C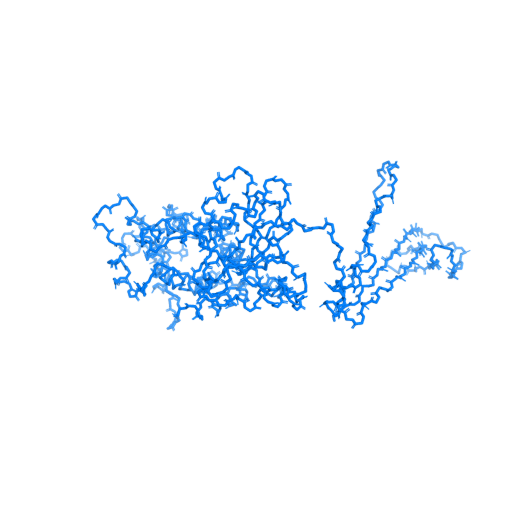A . ILE A 1 429 ? 12.631 6.520 10.496 1.00 67.38 429 ILE A CA 1
ATOM 3592 C C . ILE A 1 429 ? 14.043 6.510 11.072 1.00 67.38 429 ILE A C 1
ATOM 3594 O O . ILE A 1 429 ? 14.610 7.610 11.235 1.00 67.38 429 ILE A O 1
#

Sequence (429 aa):
MRIIIRCEGEIINYGWEEHNAWLGVRKDMLRDYLSARRCGLLIVRYAEKALKTPVKLELEEYQKETEFGKYYFVIIDDPISGEYIYLSRLWESFWIDPASEPKRQRYKTSEFEFGVEFKDEDGEHIKFANEKIDYFKLISFSPSMFKVFLSELNNEIKFNTLTTLTLKFADGEYLDGCINKYGQFQTFLGSLAKLSHEKQKKLSTFSEPKKADPPAEFIRINVYAEFPETYPIGWTISRCLKDVNKPWIDRFGKNLLLNPDEDKLSECILLGLISREFRELADVMLEFRKLVIPEYKINEIKDDPHFSYLSKEKNYKEMKSIKFTQLLFRKHRTNNRKGESYILDVINELRQCKGHPDKSVEDVLLKFGIPNENPRISFIYILTEFLEFLFAFKELTENLLDISIKVKDETKNPWYQLRIALECFSKLI

Foldseek 3Di:
DEDADDDDDDPDDDDDDDPPPPPPPPLLLVLLLCQLAVYKHKDKDKDKDKDKALDDDPDDWDWDADPQAIWTWDWDCDVVPSIIITMIMGMDIDIRHHDPHNPPVDDDPPQFDFADWAAFQVGDTDTPDDLPPQQQGKWKFALLVVVVQVVDPQWDWADAFQFKIKTADNVGQIFIFGQDLVLITMGGNNSLRRDDNVVNVSRRVGTDHDPDDGDPQRCCCPVSVDDRLGGQPLLLLLVLQCLLQVLVCVPQVDGLWARADSRQLSCLQSSQCRDQDLLSLLVSLLSNCVRIGDFDASVSVCVDPLNVVVVPDPCSNVDGSLVVLLVLCVVPVPDDAQQHSVLVVLSVLSNVVPPDPPRDNVVSCVVVVADVPTSSSSSLRSVLSVLSNSVVSSVSSCVSSVHDSDDPDPSSDSNVNSVVSNVVSVVSD